Protein AF-0000000086161662 (afdb_homodimer)

Secondary structure (DSSP, 8-state):
-----GGGGGHHHHHHHHHHHHHHHHHHHHHHHHHHHHHT--TTPPPGGGGGHHHHHHHHHHHHHHHHHH-GGG-GGGSS-GGGHHHHHHHHHHHHHHHHHHHTT-HHHHHHHHHHHHHHHHHHHHHHHHHHHHH---HHHIIIIIHHHHHHHHHHHHHHHHHHHHHHHHHHTSPPPHHHHHHHHHHHHHHHHHIIIII--HHHHHHHHHHHHHHHH----S--HHHHHHHHHHHHHHHHHHHHHHHHHHHHHHHHHHHHHS----------------------------/-----GGGGGHHHHHHHHHHHHHHHHHHHHHHHHHHHHHT--TTPPPGGGGGHHHHHHHHHHHHHHHHHH-GGG-GGGSS-GGGHHHHHHHHHHHHHHHHHHHTT-HHHHHHHHHHHHHHHHHHHHHHHHHHHHH---HHHIIIIIHHHHHHHHHHHHHHHHHHHHHHHHHHTSPPPHHHHHHHHHHHHHHHHHIIIII--HHHHHHHHHHHHHHHH----S--HHHHHHHHHHHHHHHHHHHHHHHHHHHHHHHHHHHHHS----------------------------

Structure (mmCIF, N/CA/C/O backbone):
data_AF-0000000086161662-model_v1
#
loop_
_entity.id
_entity.type
_entity.pdbx_description
1 polymer 'Uncharacterized protein'
#
loop_
_atom_site.group_PDB
_atom_site.id
_atom_site.type_symbol
_atom_site.label_atom_id
_atom_site.label_alt_id
_atom_site.label_comp_id
_atom_site.label_asym_id
_atom_site.label_entity_id
_atom_site.label_seq_id
_atom_site.pdbx_PDB_ins_code
_atom_site.Cartn_x
_atom_site.Cartn_y
_atom_site.Cartn_z
_atom_site.occupancy
_atom_site.B_iso_or_equiv
_atom_site.auth_seq_id
_atom_site.auth_comp_id
_atom_site.auth_asym_id
_atom_site.auth_atom_id
_atom_site.pdbx_PDB_model_num
ATOM 1 N N . MET A 1 1 ? 37.656 -2.934 -6.305 1 33.19 1 MET A N 1
ATOM 2 C CA . MET A 1 1 ? 37.156 -3.775 -7.391 1 33.19 1 MET A CA 1
ATOM 3 C C . MET A 1 1 ? 37.75 -5.176 -7.305 1 33.19 1 MET A C 1
ATOM 5 O O . MET A 1 1 ? 38.938 -5.367 -7.566 1 33.19 1 MET A O 1
ATOM 9 N N . THR A 1 2 ? 37.406 -5.906 -6.363 1 39.34 2 THR A N 1
ATOM 10 C CA . THR A 1 2 ? 38.125 -7.172 -6.281 1 39.34 2 THR A CA 1
ATOM 11 C C . THR A 1 2 ? 38.156 -7.871 -7.637 1 39.34 2 THR A C 1
ATOM 13 O O . THR A 1 2 ? 37.125 -7.883 -8.352 1 39.34 2 THR A O 1
ATOM 16 N N . ARG A 1 3 ? 39.219 -8.062 -8.266 1 40.25 3 ARG A N 1
ATOM 17 C CA . ARG A 1 3 ? 39.5 -8.781 -9.508 1 40.25 3 ARG A CA 1
ATOM 18 C C . ARG A 1 3 ? 38.781 -10.133 -9.516 1 40.25 3 ARG A C 1
ATOM 20 O O . ARG A 1 3 ? 38.812 -10.859 -8.516 1 40.25 3 ARG A O 1
ATOM 27 N N . PRO A 1 4 ? 37.719 -10.352 -10.422 1 49.22 4 PRO A N 1
ATOM 28 C CA . PRO A 1 4 ? 37.125 -11.68 -10.523 1 49.22 4 PRO A CA 1
ATOM 29 C C . PRO A 1 4 ? 38.156 -12.805 -10.461 1 49.22 4 PRO A C 1
ATOM 31 O O . PRO A 1 4 ? 39.219 -12.719 -11.086 1 49.22 4 PRO A O 1
ATOM 34 N N . SER A 1 5 ? 38.219 -13.508 -9.508 1 48.62 5 SER A N 1
ATOM 35 C CA . SER A 1 5 ? 39.156 -14.641 -9.539 1 48.62 5 SER A CA 1
ATOM 36 C C . SER A 1 5 ? 38.969 -15.469 -10.812 1 48.62 5 SER A C 1
ATOM 38 O O . SER A 1 5 ? 37.844 -15.68 -11.266 1 48.62 5 SER A O 1
ATOM 40 N N . PRO A 1 6 ? 39.906 -15.539 -11.758 1 53.19 6 PRO A N 1
ATOM 41 C CA . PRO A 1 6 ? 39.969 -16.312 -13 1 53.19 6 PRO A CA 1
ATOM 42 C C . PRO A 1 6 ? 39.25 -17.656 -12.898 1 53.19 6 PRO A C 1
ATOM 44 O O . PRO A 1 6 ? 38.688 -18.141 -13.883 1 53.19 6 PRO A O 1
ATOM 47 N N . ASN A 1 7 ? 39.125 -18.266 -11.758 1 56.09 7 ASN A N 1
ATOM 48 C CA . ASN A 1 7 ? 38.844 -19.688 -11.609 1 56.09 7 ASN A CA 1
ATOM 49 C C . ASN A 1 7 ? 37.375 -19.969 -11.703 1 56.09 7 ASN A C 1
ATOM 51 O O . ASN A 1 7 ? 36.969 -21.094 -12 1 56.09 7 ASN A O 1
ATOM 55 N N . LEU A 1 8 ? 36.438 -19.109 -11.609 1 63.94 8 LEU A N 1
ATOM 56 C CA . LEU A 1 8 ? 35.062 -19.547 -11.555 1 63.94 8 LEU A CA 1
ATOM 57 C C . LEU A 1 8 ? 34.281 -19.078 -12.773 1 63.94 8 LEU A C 1
ATOM 59 O O . LEU A 1 8 ? 33.062 -19 -12.742 1 63.94 8 LEU A O 1
ATOM 63 N N . ARG A 1 9 ? 35.094 -18.906 -13.891 1 71.25 9 ARG A N 1
ATOM 64 C CA . ARG A 1 9 ? 34.5 -18.484 -15.148 1 71.25 9 ARG A CA 1
ATOM 65 C C . ARG A 1 9 ? 33.75 -19.641 -15.812 1 71.25 9 ARG A C 1
ATOM 67 O O . ARG A 1 9 ? 32.844 -19.422 -16.594 1 71.25 9 ARG A O 1
ATOM 74 N N . TRP A 1 10 ? 34.25 -20.875 -15.367 1 81.38 10 TRP A N 1
ATOM 75 C CA . TRP A 1 10 ? 33.594 -22.047 -15.945 1 81.38 10 TRP A CA 1
ATOM 76 C C . TRP A 1 10 ? 32.156 -22.156 -15.477 1 81.38 10 TRP A C 1
ATOM 78 O O . TRP A 1 10 ? 31.344 -22.844 -16.094 1 81.38 10 TRP A O 1
ATOM 88 N N . LEU A 1 11 ? 31.781 -21.5 -14.492 1 84.38 11 LEU A N 1
ATOM 89 C CA . LEU A 1 11 ? 30.438 -21.547 -13.93 1 84.38 11 LEU A CA 1
ATOM 90 C C . LEU A 1 11 ? 29.422 -20.953 -14.906 1 84.38 11 LEU A C 1
ATOM 92 O O . LEU A 1 11 ? 28.25 -21.328 -14.883 1 84.38 11 LEU A O 1
ATOM 96 N N . ARG A 1 12 ? 29.875 -20.141 -15.836 1 84.81 12 ARG A N 1
ATOM 97 C CA . ARG A 1 12 ? 28.969 -19.562 -16.812 1 84.81 12 ARG A CA 1
ATOM 98 C C . ARG A 1 12 ? 28.453 -20.641 -17.781 1 84.81 12 ARG A C 1
ATOM 100 O O . ARG A 1 12 ? 27.281 -20.625 -18.156 1 84.81 12 ARG A O 1
ATOM 107 N N . TRP A 1 13 ? 29.344 -21.562 -18.016 1 87.31 13 TRP A N 1
ATOM 108 C CA . TRP A 1 13 ? 28.953 -22.641 -18.938 1 87.31 13 TRP A CA 1
ATOM 109 C C . TRP A 1 13 ? 28.062 -23.656 -18.234 1 87.31 13 TRP A C 1
ATOM 111 O O . TRP A 1 13 ? 27.188 -24.25 -18.859 1 87.31 13 TRP A O 1
ATOM 121 N N . ILE A 1 14 ? 28.219 -23.828 -17.031 1 88.06 14 ILE A N 1
ATOM 122 C CA . ILE A 1 14 ? 27.344 -24.688 -16.234 1 88.06 14 ILE A CA 1
ATOM 123 C C . ILE A 1 14 ? 25.938 -24.109 -16.203 1 88.06 14 ILE A C 1
ATOM 125 O O . ILE A 1 14 ? 24.953 -24.828 -16.375 1 88.06 14 ILE A O 1
ATOM 129 N N . ASN A 1 15 ? 25.891 -22.828 -16.016 1 89.81 15 ASN A N 1
ATOM 130 C CA . ASN A 1 15 ? 24.594 -22.172 -15.992 1 89.81 15 ASN A CA 1
ATOM 131 C C . ASN A 1 15 ? 23.875 -22.312 -17.328 1 89.81 15 ASN A C 1
ATOM 133 O O . ASN A 1 15 ? 22.656 -22.516 -17.375 1 89.81 15 ASN A O 1
ATOM 137 N N . ALA A 1 16 ? 24.609 -22.219 -18.391 1 90.81 16 ALA A N 1
ATOM 138 C CA . ALA A 1 16 ? 24.031 -22.391 -19.719 1 90.81 16 ALA A CA 1
ATOM 139 C C . ALA A 1 16 ? 23.5 -23.812 -19.906 1 90.81 16 ALA A C 1
ATOM 141 O O . ALA A 1 16 ? 22.375 -24 -20.375 1 90.81 16 ALA A O 1
ATOM 142 N N . LEU A 1 17 ? 24.25 -24.719 -19.453 1 92.44 17 LEU A N 1
ATOM 143 C CA . LEU A 1 17 ? 23.859 -26.125 -19.594 1 92.44 17 LEU A CA 1
ATOM 144 C C . LEU A 1 17 ? 22.641 -26.438 -18.734 1 92.44 17 LEU A C 1
ATOM 146 O O . LEU A 1 17 ? 21.703 -27.062 -19.203 1 92.44 17 LEU A O 1
ATOM 150 N N . VAL A 1 18 ? 22.703 -26.031 -17.562 1 92.62 18 VAL A N 1
ATOM 151 C CA . VAL A 1 18 ? 21.625 -26.312 -16.625 1 92.62 18 VAL A CA 1
ATOM 152 C C . VAL A 1 18 ? 20.328 -25.688 -17.125 1 92.62 18 VAL A C 1
ATOM 154 O O . VAL A 1 18 ? 19.25 -26.266 -16.969 1 92.62 18 VAL A O 1
ATOM 157 N N . TYR A 1 19 ? 20.453 -24.516 -17.641 1 93.94 19 TYR A N 1
ATOM 158 C CA . TYR A 1 19 ? 19.266 -23.859 -18.172 1 93.94 19 TYR A CA 1
ATOM 159 C C . TYR A 1 19 ? 18.656 -24.641 -19.328 1 93.94 19 TYR A C 1
ATOM 161 O O . TYR A 1 19 ? 17.438 -24.781 -19.422 1 93.94 19 TYR A O 1
ATOM 169 N N . VAL A 1 20 ? 19.484 -25.109 -20.219 1 93.06 20 VAL A N 1
ATOM 170 C CA . VAL A 1 20 ? 19 -25.906 -21.344 1 93.06 20 VAL A CA 1
ATOM 171 C C . VAL A 1 20 ? 18.297 -27.156 -20.828 1 93.06 20 VAL A C 1
ATOM 173 O O . VAL A 1 20 ? 17.219 -27.531 -21.328 1 93.06 20 VAL A O 1
ATOM 176 N N . VAL A 1 21 ? 18.844 -27.828 -19.906 1 93.25 21 VAL A N 1
ATOM 177 C CA . VAL A 1 21 ? 18.234 -29.016 -19.312 1 93.25 21 VAL A CA 1
ATOM 178 C C . VAL A 1 21 ? 16.891 -28.641 -18.688 1 93.25 21 VAL A C 1
ATOM 180 O O . VAL A 1 21 ? 15.922 -29.391 -18.812 1 93.25 21 VAL A O 1
ATOM 183 N N . GLN A 1 22 ? 16.875 -27.531 -17.984 1 93.19 22 GLN A N 1
ATOM 184 C CA . GLN A 1 22 ? 15.633 -27.047 -17.375 1 93.19 22 GLN A CA 1
ATOM 185 C C . GLN A 1 22 ? 14.539 -26.891 -18.438 1 93.19 22 GLN A C 1
ATOM 187 O O . GLN A 1 22 ? 13.391 -27.25 -18.203 1 93.19 22 GLN A O 1
ATOM 192 N N . ARG A 1 23 ? 14.898 -26.297 -19.547 1 92.06 23 ARG A N 1
ATOM 193 C CA . ARG A 1 23 ? 13.922 -26.078 -20.609 1 92.06 23 ARG A CA 1
ATOM 194 C C . ARG A 1 23 ? 13.391 -27.406 -21.141 1 92.06 23 ARG A C 1
ATOM 196 O O . ARG A 1 23 ? 12.195 -27.516 -21.453 1 92.06 23 ARG A O 1
ATOM 203 N N . LEU A 1 24 ? 14.227 -28.344 -21.234 1 91.88 24 LEU A N 1
ATOM 204 C CA . LEU A 1 24 ? 13.828 -29.672 -21.719 1 91.88 24 LEU A CA 1
ATOM 205 C C . LEU A 1 24 ? 12.875 -30.344 -20.734 1 91.88 24 LEU A C 1
ATOM 207 O O . LEU A 1 24 ? 11.852 -30.891 -21.125 1 91.88 24 LEU A O 1
ATOM 211 N N . VAL A 1 25 ? 13.172 -30.266 -19.531 1 89.75 25 VAL A N 1
ATOM 212 C CA . VAL A 1 25 ? 12.328 -30.844 -18.484 1 89.75 25 VAL A CA 1
ATOM 213 C C . VAL A 1 25 ? 10.977 -30.141 -18.469 1 89.75 25 VAL A C 1
ATOM 215 O O . VAL A 1 25 ? 9.93 -30.781 -18.422 1 89.75 25 VAL A O 1
ATOM 218 N N . ASN A 1 26 ? 11.031 -28.828 -18.531 1 89.19 26 ASN A N 1
ATOM 219 C CA . ASN A 1 26 ? 9.797 -28.047 -18.5 1 89.19 26 ASN A CA 1
ATOM 220 C C . ASN A 1 26 ? 8.906 -28.359 -19.703 1 89.19 26 ASN A C 1
ATOM 222 O O . ASN A 1 26 ? 7.68 -28.406 -19.578 1 89.19 26 ASN A O 1
ATOM 226 N N . THR A 1 27 ? 9.484 -28.5 -20.844 1 85.88 27 THR A N 1
ATOM 227 C CA . THR A 1 27 ? 8.727 -28.828 -22.047 1 85.88 27 THR A CA 1
ATOM 228 C C . THR A 1 27 ? 8.102 -30.219 -21.922 1 85.88 27 THR A C 1
ATOM 230 O O . THR A 1 27 ? 6.961 -30.422 -22.344 1 85.88 27 THR A O 1
ATOM 233 N N . ARG A 1 28 ? 8.758 -31.125 -21.312 1 85.88 28 ARG A N 1
ATOM 234 C CA . ARG A 1 28 ? 8.258 -32.5 -21.125 1 85.88 28 ARG A CA 1
ATOM 235 C C . ARG A 1 28 ? 7.055 -32.5 -20.188 1 85.88 28 ARG A C 1
ATOM 237 O O . ARG A 1 28 ? 6.117 -33.281 -20.391 1 85.88 28 ARG A O 1
ATOM 244 N N . PHE A 1 29 ? 7.062 -31.641 -19.266 1 84.19 29 PHE A N 1
ATOM 245 C CA . PHE A 1 29 ? 6.031 -31.672 -18.234 1 84.19 29 PHE A CA 1
ATOM 246 C C . PHE A 1 29 ? 5.031 -30.531 -18.438 1 84.19 29 PHE A C 1
ATOM 248 O O . PHE A 1 29 ? 4.188 -30.297 -17.578 1 84.19 29 PHE A O 1
ATOM 255 N N . SER A 1 30 ? 5.148 -29.734 -19.469 1 77.19 30 SER A N 1
ATOM 256 C CA . SER A 1 30 ? 4.336 -28.562 -19.734 1 77.19 30 SER A CA 1
ATOM 257 C C . SER A 1 30 ? 2.85 -28.891 -19.75 1 77.19 30 SER A C 1
ATOM 259 O O . SER A 1 30 ? 2.023 -28.125 -19.25 1 77.19 30 SER A O 1
ATOM 261 N N . SER A 1 31 ? 2.508 -30.047 -20.281 1 77.12 31 SER A N 1
ATOM 262 C CA . SER A 1 31 ? 1.112 -30.453 -20.438 1 77.12 31 SER A CA 1
ATOM 263 C C . SER A 1 31 ? 0.508 -30.875 -19.109 1 77.12 31 SER A C 1
ATOM 265 O O . SER A 1 31 ? -0.714 -30.953 -18.969 1 77.12 31 SER A O 1
ATOM 267 N N . SER A 1 32 ? 1.349 -31.109 -18.156 1 80.75 32 SER A N 1
ATOM 268 C CA . SER A 1 32 ? 0.858 -31.641 -16.891 1 80.75 32 SER A CA 1
ATOM 269 C C . SER A 1 32 ? 0.677 -30.516 -15.859 1 80.75 32 SER A C 1
ATOM 271 O O . SER A 1 32 ? 0.032 -30.703 -14.828 1 80.75 32 SER A O 1
ATOM 273 N N . ILE A 1 33 ? 1.182 -29.406 -16.172 1 76.31 33 ILE A N 1
ATOM 274 C CA . ILE A 1 33 ? 1.186 -28.328 -15.188 1 76.31 33 ILE A CA 1
ATOM 275 C C . ILE A 1 33 ? -0.202 -27.703 -15.109 1 76.31 33 ILE A C 1
ATOM 277 O O . ILE A 1 33 ? -0.737 -27.484 -14.016 1 76.31 33 ILE A O 1
ATOM 281 N N . ARG A 1 34 ? -0.77 -27.469 -16.203 1 74.56 34 ARG A N 1
ATOM 282 C CA . ARG A 1 34 ? -2.072 -26.812 -16.25 1 74.56 34 ARG A CA 1
ATOM 283 C C . ARG A 1 34 ? -3.135 -27.656 -15.555 1 74.56 34 ARG A C 1
ATOM 285 O O . ARG A 1 34 ? -3.861 -27.172 -14.688 1 74.56 34 ARG A O 1
ATOM 292 N N . PRO A 1 35 ? -3.221 -28.953 -15.883 1 76.31 35 PRO A N 1
ATOM 293 C CA . PRO A 1 35 ? -4.188 -29.797 -15.172 1 76.31 35 PRO A CA 1
ATOM 294 C C . PRO A 1 35 ? -3.916 -29.875 -13.672 1 76.31 35 PRO A C 1
ATOM 296 O O . PRO A 1 35 ? -4.852 -29.906 -12.867 1 76.31 35 PRO A O 1
ATOM 299 N N . ALA A 1 36 ? -2.729 -29.922 -13.336 1 77.81 36 ALA A N 1
ATOM 300 C CA . ALA A 1 36 ? -2.377 -29.969 -11.922 1 77.81 36 ALA A CA 1
ATOM 301 C C . ALA A 1 36 ? -2.805 -28.688 -11.211 1 77.81 36 ALA A C 1
ATOM 303 O O . ALA A 1 36 ? -3.311 -28.734 -10.086 1 77.81 36 ALA A O 1
ATOM 304 N N . SER A 1 37 ? -2.625 -27.594 -11.875 1 77.38 37 SER A N 1
ATOM 305 C CA . SER A 1 37 ? -3.035 -26.312 -11.328 1 77.38 37 SER A CA 1
ATOM 306 C C . SER A 1 37 ? -4.551 -26.234 -11.156 1 77.38 37 SER A C 1
ATOM 308 O O . SER A 1 37 ? -5.043 -25.625 -10.203 1 77.38 37 SER A O 1
ATOM 310 N N . GLN A 1 38 ? -5.277 -26.844 -11.992 1 78.88 38 GLN A N 1
ATOM 311 C CA . GLN A 1 38 ? -6.73 -26.875 -11.906 1 78.88 38 GLN A CA 1
ATOM 312 C C . GLN A 1 38 ? -7.195 -27.75 -10.75 1 78.88 38 GLN A C 1
ATOM 314 O O . GLN A 1 38 ? -8.188 -27.453 -10.086 1 78.88 38 GLN A O 1
ATOM 319 N N . ARG A 1 39 ? -6.387 -28.797 -10.523 1 81.56 39 ARG A N 1
ATOM 320 C CA . ARG A 1 39 ? -6.73 -29.688 -9.43 1 81.56 39 ARG A CA 1
ATOM 321 C C . ARG A 1 39 ? -6.512 -29.031 -8.078 1 81.56 39 ARG A C 1
ATOM 323 O O . ARG A 1 39 ? -7.246 -29.281 -7.125 1 81.56 39 ARG A O 1
ATOM 330 N N . HIS A 1 40 ? -5.59 -28.172 -8.055 1 87.31 40 HIS A N 1
ATOM 331 C CA . HIS A 1 40 ? -5.242 -27.5 -6.801 1 87.31 40 HIS A CA 1
ATOM 332 C C . HIS A 1 40 ? -5.504 -26 -6.883 1 87.31 40 HIS A C 1
ATOM 334 O O . HIS A 1 40 ? -4.684 -25.203 -6.43 1 87.31 40 HIS A O 1
ATOM 340 N N . GLU A 1 41 ? -6.605 -25.719 -7.441 1 87.94 41 GLU A N 1
ATOM 341 C CA . GLU A 1 41 ? -6.969 -24.328 -7.68 1 87.94 41 GLU A CA 1
ATOM 342 C C . GLU A 1 41 ? -7.219 -23.578 -6.363 1 87.94 41 GLU A C 1
ATOM 344 O O . GLU A 1 41 ? -7.844 -24.125 -5.449 1 87.94 41 GLU A O 1
ATOM 349 N N . THR A 1 42 ? -6.605 -22.469 -6.258 1 92.31 42 THR A N 1
ATOM 350 C CA . THR A 1 42 ? -6.871 -21.594 -5.121 1 92.31 42 THR A CA 1
ATOM 351 C C . THR A 1 42 ? -7.594 -20.312 -5.574 1 92.31 42 THR A C 1
ATOM 353 O O . THR A 1 42 ? -7.723 -20.062 -6.773 1 92.31 42 THR A O 1
ATOM 356 N N . LEU A 1 43 ? -8.031 -19.547 -4.629 1 93.19 43 LEU A N 1
ATOM 357 C CA . LEU A 1 43 ? -8.75 -18.328 -4.965 1 93.19 43 LEU A CA 1
ATOM 358 C C . LEU A 1 43 ? -7.781 -17.219 -5.348 1 93.19 43 LEU A C 1
ATOM 360 O O . LEU A 1 43 ? -8.195 -16.172 -5.848 1 93.19 43 LEU A O 1
ATOM 364 N N . ILE A 1 44 ? -6.473 -17.484 -5.152 1 95.12 44 ILE A N 1
ATOM 365 C CA . ILE A 1 44 ? -5.5 -16.469 -5.543 1 95.12 44 ILE A CA 1
ATOM 366 C C . ILE A 1 44 ? -4.656 -16.984 -6.707 1 95.12 44 ILE A C 1
ATOM 368 O O . ILE A 1 44 ? -3.646 -16.375 -7.066 1 95.12 44 ILE A O 1
ATOM 372 N N . THR A 1 45 ? -4.941 -18.125 -7.242 1 93.44 45 THR A N 1
ATOM 373 C CA . THR A 1 45 ? -4.344 -18.562 -8.5 1 93.44 45 THR A CA 1
ATOM 374 C C . THR A 1 45 ? -4.848 -17.703 -9.664 1 93.44 45 THR A C 1
ATOM 376 O O . THR A 1 45 ? -6.055 -17.594 -9.875 1 93.44 45 THR A O 1
ATOM 379 N N . PRO A 1 46 ? -3.941 -17.094 -10.32 1 94.25 46 PRO A N 1
ATOM 380 C CA . PRO A 1 46 ? -4.383 -16.234 -11.422 1 94.25 46 PRO A CA 1
ATOM 381 C C . PRO A 1 46 ? -4.988 -17.016 -12.586 1 94.25 46 PRO A C 1
ATOM 383 O O . PRO A 1 46 ? -4.875 -18.25 -12.625 1 94.25 46 PRO A O 1
ATOM 386 N N . ASP A 1 47 ? -5.672 -16.25 -13.438 1 93.06 47 ASP A N 1
ATOM 387 C CA . ASP A 1 47 ? -6.223 -16.844 -14.656 1 93.06 47 ASP A CA 1
ATOM 388 C C . ASP A 1 47 ? -5.125 -17.484 -15.5 1 93.06 47 ASP A C 1
ATOM 390 O O . ASP A 1 47 ? -3.947 -17.156 -15.359 1 93.06 47 ASP A O 1
ATOM 394 N N . ARG A 1 48 ? -5.457 -18.344 -16.391 1 88.19 48 ARG A N 1
ATOM 395 C CA . ARG A 1 48 ? -4.531 -19.125 -17.203 1 88.19 48 ARG A CA 1
ATOM 396 C C . ARG A 1 48 ? -3.631 -18.234 -18.031 1 88.19 48 ARG A C 1
ATOM 398 O O . ARG A 1 48 ? -2.455 -18.531 -18.25 1 88.19 48 ARG A O 1
ATOM 405 N N . TYR A 1 49 ? -4.137 -17.156 -18.453 1 90.75 49 TYR A N 1
ATOM 406 C CA . TYR A 1 49 ? -3.348 -16.297 -19.328 1 90.75 49 TYR A CA 1
ATOM 407 C C . TYR A 1 49 ? -2.146 -15.719 -18.578 1 90.75 49 TYR A C 1
ATOM 409 O O . TYR A 1 49 ? -1.139 -15.367 -19.203 1 90.75 49 TYR A O 1
ATOM 417 N N . ALA A 1 50 ? -2.271 -15.594 -17.297 1 91.75 50 ALA A N 1
ATOM 418 C CA . ALA A 1 50 ? -1.198 -15 -16.5 1 91.75 50 ALA A CA 1
ATOM 419 C C . ALA A 1 50 ? 0.064 -15.859 -16.562 1 91.75 50 ALA A C 1
ATOM 421 O O . ALA A 1 50 ? 1.176 -15.344 -16.406 1 91.75 50 ALA A O 1
ATOM 422 N N . PHE A 1 51 ? -0.012 -17.125 -16.891 1 88.69 51 PHE A N 1
ATOM 423 C CA . PHE A 1 51 ? 1.124 -18.047 -16.922 1 88.69 51 PHE A CA 1
ATOM 424 C C . PHE A 1 51 ? 1.917 -17.875 -18.219 1 88.69 51 PHE A C 1
ATOM 426 O O . PHE A 1 51 ? 3.043 -18.375 -18.328 1 88.69 51 PHE A O 1
ATOM 433 N N . SER A 1 52 ? 1.331 -17.109 -19.109 1 91.19 52 SER A N 1
ATOM 434 C CA . SER A 1 52 ? 2.076 -16.797 -20.328 1 91.19 52 SER A CA 1
ATOM 435 C C . SER A 1 52 ? 3.338 -16 -20 1 91.19 52 SER A C 1
ATOM 437 O O . SER A 1 52 ? 4.238 -15.898 -20.844 1 91.19 52 SER A O 1
ATOM 439 N N . ILE A 1 53 ? 3.404 -15.461 -18.828 1 93 53 ILE A N 1
ATOM 440 C CA . ILE A 1 53 ? 4.559 -14.68 -18.406 1 93 53 ILE A CA 1
ATOM 441 C C . ILE A 1 53 ? 5.816 -15.547 -18.453 1 93 53 ILE A C 1
ATOM 443 O O . ILE A 1 53 ? 6.922 -15.039 -18.672 1 93 53 ILE A O 1
ATOM 447 N N . TRP A 1 54 ? 5.707 -16.859 -18.25 1 90.75 54 TRP A N 1
ATOM 448 C CA . TRP A 1 54 ? 6.844 -17.781 -18.359 1 90.75 54 TRP A CA 1
ATOM 449 C C . TRP A 1 54 ? 7.48 -17.703 -19.75 1 90.75 54 TRP A C 1
ATOM 451 O O . TRP A 1 54 ? 8.695 -17.812 -19.875 1 90.75 54 TRP A O 1
ATOM 461 N N . GLY A 1 55 ? 6.625 -17.5 -20.734 1 91.12 55 GLY A N 1
ATOM 462 C CA . GLY A 1 55 ? 7.16 -17.328 -22.062 1 91.12 55 GLY A CA 1
ATOM 463 C C . GLY A 1 55 ? 8.109 -16.156 -22.188 1 91.12 55 GLY A C 1
ATOM 464 O O . GLY A 1 55 ? 9.164 -16.266 -22.828 1 91.12 55 GLY A O 1
ATOM 465 N N . VAL A 1 56 ? 7.742 -15.062 -21.562 1 93.69 56 VAL A N 1
ATOM 466 C CA . VAL A 1 56 ? 8.57 -13.859 -21.594 1 93.69 56 VAL A CA 1
ATOM 467 C C . VAL A 1 56 ? 9.852 -14.102 -20.797 1 93.69 56 VAL A C 1
ATOM 469 O O . VAL A 1 56 ? 10.945 -13.781 -21.266 1 93.69 56 VAL A O 1
ATOM 472 N N . ILE A 1 57 ? 9.727 -14.727 -19.625 1 93.69 57 ILE A N 1
ATOM 473 C CA . ILE A 1 57 ? 10.867 -14.992 -18.75 1 93.69 57 ILE A CA 1
ATOM 474 C C . ILE A 1 57 ? 11.836 -15.945 -19.453 1 93.69 57 ILE A C 1
ATOM 476 O O . ILE A 1 57 ? 13.047 -15.711 -19.453 1 93.69 57 ILE A O 1
ATOM 480 N N . TYR A 1 58 ? 11.375 -16.938 -20.125 1 91.62 58 TYR A N 1
ATOM 481 C CA . TYR A 1 58 ? 12.203 -17.953 -20.75 1 91.62 58 TYR A CA 1
ATOM 482 C C . TYR A 1 58 ? 12.828 -17.422 -22.047 1 91.62 58 TYR A C 1
ATOM 484 O O . TYR A 1 58 ? 13.75 -18.047 -22.594 1 91.62 58 TYR A O 1
ATOM 492 N N . LEU A 1 59 ? 12.367 -16.328 -22.469 1 91.12 59 LEU A N 1
ATOM 493 C CA . LEU A 1 59 ? 13 -15.664 -23.609 1 91.12 59 LEU A CA 1
ATOM 494 C C . LEU A 1 59 ? 14.109 -14.727 -23.141 1 91.12 59 LEU A C 1
ATOM 496 O O . LEU A 1 59 ? 15.125 -14.57 -23.828 1 91.12 59 LEU A O 1
ATOM 500 N N . LEU A 1 60 ? 13.914 -14.148 -22.016 1 93.81 60 LEU A N 1
ATOM 501 C CA . LEU A 1 60 ? 14.852 -13.141 -21.531 1 93.81 60 LEU A CA 1
ATOM 502 C C . LEU A 1 60 ? 16.031 -13.797 -20.812 1 93.81 60 LEU A C 1
ATOM 504 O O . LEU A 1 60 ? 17.156 -13.289 -20.859 1 93.81 60 LEU A O 1
ATOM 508 N N . LEU A 1 61 ? 15.812 -14.93 -20.172 1 93.31 61 LEU A N 1
ATOM 509 C CA . LEU A 1 61 ? 16.859 -15.57 -19.391 1 93.31 61 LEU A CA 1
ATOM 510 C C . LEU A 1 61 ? 17.984 -16.062 -20.281 1 93.31 61 LEU A C 1
ATOM 512 O O . LEU A 1 61 ? 19.172 -15.891 -19.969 1 93.31 61 LEU A O 1
ATOM 516 N N . PRO A 1 62 ? 17.734 -16.641 -21.438 1 92.38 62 PRO A N 1
ATOM 517 C CA . PRO A 1 62 ? 18.844 -17.031 -22.328 1 92.38 62 PRO A CA 1
ATOM 518 C C . PRO A 1 62 ? 19.688 -15.852 -22.781 1 92.38 62 PRO A C 1
ATOM 520 O O . PRO A 1 62 ? 20.891 -15.992 -23 1 92.38 62 PRO A O 1
ATOM 523 N N . VAL A 1 63 ? 19.047 -14.727 -22.969 1 91.75 63 VAL A N 1
ATOM 524 C CA . VAL A 1 63 ? 19.797 -13.523 -23.312 1 91.75 63 VAL A CA 1
ATOM 525 C C . VAL A 1 63 ? 20.812 -13.211 -22.219 1 91.75 63 VAL A C 1
ATOM 527 O O . VAL A 1 63 ? 21.984 -12.938 -22.516 1 91.75 63 VAL A O 1
ATOM 530 N N . ALA A 1 64 ? 20.406 -13.305 -21.016 1 90.44 64 ALA A N 1
ATOM 531 C CA . ALA A 1 64 ? 21.297 -13.039 -19.891 1 90.44 64 ALA A CA 1
ATOM 532 C C . ALA A 1 64 ? 22.438 -14.047 -19.859 1 90.44 64 ALA A C 1
ATOM 534 O O . ALA A 1 64 ? 23.594 -13.688 -19.562 1 90.44 64 ALA A O 1
ATOM 535 N N . ILE A 1 65 ? 22.172 -15.266 -20.141 1 89.94 65 ILE A N 1
ATOM 536 C CA . ILE A 1 65 ? 23.172 -16.328 -20.125 1 89.94 65 ILE A CA 1
ATOM 537 C C . ILE A 1 65 ? 24.172 -16.109 -21.266 1 89.94 65 ILE A C 1
ATOM 539 O O . ILE A 1 65 ? 25.375 -16.234 -21.062 1 89.94 65 ILE A O 1
ATOM 543 N N . ILE A 1 66 ? 23.656 -15.766 -22.422 1 90.31 66 ILE A N 1
ATOM 544 C CA . ILE A 1 66 ? 24.516 -15.531 -23.578 1 90.31 66 ILE A CA 1
ATOM 545 C C . ILE A 1 66 ? 25.422 -14.344 -23.328 1 90.31 66 ILE A C 1
ATOM 547 O O . ILE A 1 66 ? 26.625 -14.391 -23.641 1 90.31 66 ILE A O 1
ATOM 551 N N . VAL A 1 67 ? 24.891 -13.375 -22.781 1 88.31 67 VAL A N 1
ATOM 552 C CA . VAL A 1 67 ? 25.672 -12.18 -22.469 1 88.31 67 VAL A CA 1
ATOM 553 C C . VAL A 1 67 ? 26.75 -12.516 -21.438 1 88.31 67 VAL A C 1
ATOM 555 O O . VAL A 1 67 ? 27.875 -12.031 -21.547 1 88.31 67 VAL A O 1
ATOM 558 N N . ASP A 1 68 ? 26.391 -13.289 -20.5 1 86.81 68 ASP A N 1
ATOM 559 C CA . ASP A 1 68 ? 27.359 -13.68 -19.484 1 86.81 68 ASP A CA 1
ATOM 560 C C . ASP A 1 68 ? 28.5 -14.484 -20.094 1 86.81 68 ASP A C 1
ATOM 562 O O . ASP A 1 68 ? 29.656 -14.359 -19.672 1 86.81 68 ASP A O 1
ATOM 566 N N . CYS A 1 69 ? 28.266 -15.227 -21.109 1 85 69 CYS A N 1
ATOM 567 C CA . CYS A 1 69 ? 29.266 -16.094 -21.734 1 85 69 CYS A CA 1
ATOM 568 C C . CYS A 1 69 ? 30.109 -15.305 -22.734 1 85 69 CYS A C 1
ATOM 570 O O . CYS A 1 69 ? 31.312 -15.531 -22.844 1 85 69 CYS A O 1
ATOM 572 N N . PHE A 1 70 ? 29.484 -14.359 -23.406 1 86.25 70 PHE A N 1
ATOM 573 C CA . PHE A 1 70 ? 30.188 -13.789 -24.562 1 86.25 70 PHE A CA 1
ATOM 574 C C . PHE A 1 70 ? 30.469 -12.305 -24.328 1 86.25 70 PHE A C 1
ATOM 576 O O . PHE A 1 70 ? 31.344 -11.727 -24.984 1 86.25 70 PHE A O 1
ATOM 583 N N . CYS A 1 71 ? 29.641 -11.625 -23.531 1 83.88 71 CYS A N 1
ATOM 584 C CA . CYS A 1 71 ? 29.828 -10.203 -23.266 1 83.88 71 CYS A CA 1
ATOM 585 C C . CYS A 1 71 ? 29.781 -9.922 -21.766 1 83.88 71 CYS A C 1
ATOM 587 O O . CYS A 1 71 ? 28.891 -9.219 -21.297 1 83.88 71 CYS A O 1
ATOM 589 N N . PRO A 1 72 ? 30.812 -10.289 -21.125 1 79.62 72 PRO A N 1
ATOM 590 C CA . PRO A 1 72 ? 30.797 -10.219 -19.656 1 79.62 72 PRO A CA 1
ATOM 591 C C . PRO A 1 72 ? 30.703 -8.789 -19.141 1 79.62 72 PRO A C 1
ATOM 593 O O . PRO A 1 72 ? 30.281 -8.57 -18 1 79.62 72 PRO A O 1
ATOM 596 N N . VAL A 1 73 ? 30.953 -7.84 -19.953 1 79.19 73 VAL A N 1
ATOM 597 C CA . VAL A 1 73 ? 30.922 -6.445 -19.516 1 79.19 73 VAL A CA 1
ATOM 598 C C . VAL A 1 73 ? 29.484 -6.016 -19.234 1 79.19 73 VAL A C 1
ATOM 600 O O . VAL A 1 73 ? 29.25 -5.148 -18.391 1 79.19 73 VAL A O 1
ATOM 603 N N . LEU A 1 74 ? 28.578 -6.719 -19.875 1 83.25 74 LEU A N 1
ATOM 604 C CA . LEU A 1 74 ? 27.172 -6.367 -19.719 1 83.25 74 LEU A CA 1
ATOM 605 C C . LEU A 1 74 ? 26.469 -7.32 -18.766 1 83.25 74 LEU A C 1
ATOM 607 O O . LEU A 1 74 ? 25.266 -7.207 -18.547 1 83.25 74 LEU A O 1
ATOM 611 N N . SER A 1 75 ? 27.25 -8.156 -18.188 1 85.25 75 SER A N 1
ATOM 612 C CA . SER A 1 75 ? 26.656 -9.164 -17.312 1 85.25 75 SER A CA 1
ATOM 613 C C . SER A 1 75 ? 26.703 -8.719 -15.852 1 85.25 75 SER A C 1
ATOM 615 O O . SER A 1 75 ? 27.734 -8.25 -15.367 1 85.25 75 SER A O 1
ATOM 617 N N . ILE A 1 76 ? 25.562 -8.906 -15.18 1 82.69 76 ILE A N 1
ATOM 618 C CA . ILE A 1 76 ? 25.5 -8.602 -13.75 1 82.69 76 ILE A CA 1
ATOM 619 C C . ILE A 1 76 ? 26.469 -9.5 -12.984 1 82.69 76 ILE A C 1
ATOM 621 O O . ILE A 1 76 ? 27 -9.102 -11.953 1 82.69 76 ILE A O 1
ATOM 625 N N . PHE A 1 77 ? 26.781 -10.648 -13.539 1 80.06 77 PHE A N 1
ATOM 626 C CA . PHE A 1 77 ? 27.609 -11.641 -12.859 1 80.06 77 PHE A CA 1
ATOM 627 C C . PHE A 1 77 ? 29.062 -11.227 -12.844 1 80.06 77 PHE A C 1
ATOM 629 O O . PHE A 1 77 ? 29.875 -11.766 -12.078 1 80.06 77 PHE A O 1
ATOM 636 N N . SER A 1 78 ? 29.344 -10.258 -13.656 1 78.44 78 SER A N 1
ATOM 637 C CA . SER A 1 78 ? 30.703 -9.734 -13.664 1 78.44 78 SER A CA 1
ATOM 638 C C . SER A 1 78 ? 30.922 -8.758 -12.508 1 78.44 78 SER A C 1
ATOM 640 O O . SER A 1 78 ? 32.062 -8.438 -12.172 1 78.44 78 SER A O 1
ATOM 642 N N . PHE A 1 79 ? 29.812 -8.391 -11.93 1 75.94 79 PHE A N 1
ATOM 643 C CA . PHE A 1 79 ? 29.906 -7.371 -10.891 1 75.94 79 PHE A CA 1
ATOM 644 C C . PHE A 1 79 ? 29.719 -7.988 -9.516 1 75.94 79 PHE A C 1
ATOM 646 O O . PHE A 1 79 ? 29.828 -7.297 -8.5 1 75.94 79 PHE A O 1
ATOM 653 N N . ILE A 1 80 ? 29.422 -9.258 -9.555 1 77.56 80 ILE A N 1
ATOM 654 C CA . ILE A 1 80 ? 29.172 -9.922 -8.273 1 77.56 80 ILE A CA 1
ATOM 655 C C . ILE A 1 80 ? 30.188 -11.055 -8.086 1 77.56 80 ILE A C 1
ATOM 657 O O . ILE A 1 80 ? 30.906 -11.414 -9.016 1 77.56 80 ILE A O 1
ATOM 661 N N . ASP A 1 81 ? 30.219 -11.617 -6.836 1 76.94 81 ASP A N 1
ATOM 662 C CA . ASP A 1 81 ? 31.141 -12.703 -6.547 1 76.94 81 ASP A CA 1
ATOM 663 C C . ASP A 1 81 ? 30.781 -13.961 -7.328 1 76.94 81 ASP A C 1
ATOM 665 O O . ASP A 1 81 ? 29.594 -14.297 -7.453 1 76.94 81 ASP A O 1
ATOM 669 N N . ASP A 1 82 ? 31.719 -14.641 -7.734 1 76.38 82 ASP A N 1
ATOM 670 C CA . ASP A 1 82 ? 31.578 -15.766 -8.648 1 76.38 82 ASP A CA 1
ATOM 671 C C . ASP A 1 82 ? 30.688 -16.859 -8.039 1 76.38 82 ASP A C 1
ATOM 673 O O . ASP A 1 82 ? 29.859 -17.453 -8.734 1 76.38 82 ASP A O 1
ATOM 677 N N . PRO A 1 83 ? 30.781 -17.031 -6.754 1 77.12 83 PRO A N 1
ATOM 678 C CA . PRO A 1 83 ? 29.922 -18.094 -6.215 1 77.12 83 PRO A CA 1
ATOM 679 C C . PRO A 1 83 ? 28.438 -17.766 -6.309 1 77.12 83 PRO A C 1
ATOM 681 O O . PRO A 1 83 ? 27.594 -18.656 -6.266 1 77.12 83 PRO A O 1
ATOM 684 N N . LEU A 1 84 ? 28.188 -16.562 -6.605 1 81.12 84 LEU A N 1
ATOM 685 C CA . LEU A 1 84 ? 26.781 -16.156 -6.676 1 81.12 84 LEU A CA 1
ATOM 686 C C . LEU A 1 84 ? 26.156 -16.578 -8.008 1 81.12 84 LEU A C 1
ATOM 688 O O . LEU A 1 84 ? 24.938 -16.594 -8.141 1 81.12 84 LEU A O 1
ATOM 692 N N . ARG A 1 85 ? 27.016 -17 -8.852 1 83.88 85 ARG A N 1
ATOM 693 C CA . ARG A 1 85 ? 26.547 -17.609 -10.094 1 83.88 85 ARG A CA 1
ATOM 694 C C . ARG A 1 85 ? 25.812 -18.922 -9.82 1 83.88 85 ARG A C 1
ATOM 696 O O . ARG A 1 85 ? 24.922 -19.297 -10.578 1 83.88 85 ARG A O 1
ATOM 703 N N . LEU A 1 86 ? 26.219 -19.5 -8.727 1 89.19 86 LEU A N 1
ATOM 704 C CA . LEU A 1 86 ? 25.625 -20.781 -8.367 1 89.19 86 LEU A CA 1
ATOM 705 C C . LEU A 1 86 ? 24.172 -20.609 -7.934 1 89.19 86 LEU A C 1
ATOM 707 O O . LEU A 1 86 ? 23.406 -21.562 -7.938 1 89.19 86 LEU A O 1
ATOM 711 N N . LEU A 1 87 ? 23.859 -19.422 -7.633 1 92.44 87 LEU A N 1
ATOM 712 C CA . LEU A 1 87 ? 22.469 -19.172 -7.254 1 92.44 87 LEU A CA 1
ATOM 713 C C . LEU A 1 87 ? 21.547 -19.328 -8.445 1 92.44 87 LEU A C 1
ATOM 715 O O . LEU A 1 87 ? 20.391 -19.75 -8.297 1 92.44 87 LEU A O 1
ATOM 719 N N . PHE A 1 88 ? 22.078 -18.953 -9.586 1 92.94 88 PHE A N 1
ATOM 720 C CA . PHE A 1 88 ? 21.281 -19.172 -10.789 1 92.94 88 PHE A CA 1
ATOM 721 C C . PHE A 1 88 ? 21.109 -20.656 -11.078 1 92.94 88 PHE A C 1
ATOM 723 O O . PHE A 1 88 ? 20.031 -21.109 -11.461 1 92.94 88 PHE A O 1
ATOM 730 N N . THR A 1 89 ? 22.172 -21.359 -10.875 1 92.81 89 THR A N 1
ATOM 731 C CA . THR A 1 89 ? 22.125 -22.812 -11.031 1 92.81 89 THR A CA 1
ATOM 732 C C . THR A 1 89 ? 21.094 -23.406 -10.078 1 92.81 89 THR A C 1
ATOM 734 O O . THR A 1 89 ? 20.281 -24.25 -10.484 1 92.81 89 THR A O 1
ATOM 737 N N . LEU A 1 90 ? 21.141 -23.016 -8.922 1 94.56 90 LEU A N 1
ATOM 738 C CA . LEU A 1 90 ? 20.203 -23.5 -7.914 1 94.56 90 LEU A CA 1
ATOM 739 C C . LEU A 1 90 ? 18.766 -23.156 -8.297 1 94.56 90 LEU A C 1
ATOM 741 O O . LEU A 1 90 ? 17.859 -23.969 -8.125 1 94.56 90 LEU A O 1
ATOM 745 N N . ALA A 1 91 ? 18.547 -21.984 -8.797 1 95.62 91 ALA A N 1
ATOM 746 C CA . ALA A 1 91 ? 17.219 -21.562 -9.219 1 95.62 91 ALA A CA 1
ATOM 747 C C . ALA A 1 91 ? 16.703 -22.438 -10.352 1 95.62 91 ALA A C 1
ATOM 749 O O . ALA A 1 91 ? 15.523 -22.812 -10.367 1 95.62 91 ALA A O 1
ATOM 750 N N . CYS A 1 92 ? 17.578 -22.781 -11.211 1 94.81 92 CYS A N 1
ATOM 751 C CA . CYS A 1 92 ? 17.203 -23.625 -12.336 1 94.81 92 CYS A CA 1
ATOM 752 C C . CYS A 1 92 ? 16.859 -25.031 -11.859 1 94.81 92 CYS A C 1
ATOM 754 O O . CYS A 1 92 ? 15.875 -25.625 -12.297 1 94.81 92 CYS A O 1
ATOM 756 N N . LEU A 1 93 ? 17.688 -25.547 -11.023 1 95.38 93 LEU A N 1
ATOM 757 C CA . LEU A 1 93 ? 17.438 -26.875 -10.484 1 95.38 93 LEU A CA 1
ATOM 758 C C . LEU A 1 93 ? 16.141 -26.906 -9.688 1 95.38 93 LEU A C 1
ATOM 760 O O . LEU A 1 93 ? 15.359 -27.859 -9.789 1 95.38 93 LEU A O 1
ATOM 764 N N . ALA A 1 94 ? 15.969 -25.891 -8.93 1 96.81 94 ALA A N 1
ATOM 765 C CA . ALA A 1 94 ? 14.734 -25.797 -8.156 1 96.81 94 ALA A CA 1
ATOM 766 C C . ALA A 1 94 ? 13.516 -25.703 -9.07 1 96.81 94 ALA A C 1
ATOM 768 O O . ALA A 1 94 ? 12.469 -26.281 -8.781 1 96.81 94 ALA A O 1
ATOM 769 N N . ASN A 1 95 ? 13.641 -24.984 -10.141 1 95.62 95 ASN A N 1
ATOM 770 C CA . ASN A 1 95 ? 12.547 -24.875 -11.109 1 95.62 95 ASN A CA 1
ATOM 771 C C . ASN A 1 95 ? 12.164 -26.234 -11.672 1 95.62 95 ASN A C 1
ATOM 773 O O . ASN A 1 95 ? 10.984 -26.578 -11.75 1 95.62 95 ASN A O 1
ATOM 777 N N . MET A 1 96 ? 13.156 -27.031 -11.984 1 95 96 MET A N 1
ATOM 778 C CA . MET A 1 96 ? 12.922 -28.391 -12.484 1 95 96 MET A CA 1
ATOM 779 C C . MET A 1 96 ? 12.266 -29.25 -11.422 1 95 96 MET A C 1
ATOM 781 O O . MET A 1 96 ? 11.312 -29.984 -11.711 1 95 96 MET A O 1
ATOM 785 N N . GLY A 1 97 ? 12.812 -29.156 -10.281 1 94.94 97 GLY A N 1
ATOM 786 C CA . GLY A 1 97 ? 12.242 -29.906 -9.172 1 94.94 97 GLY A CA 1
ATOM 787 C C . GLY A 1 97 ? 10.797 -29.562 -8.891 1 94.94 97 GLY A C 1
ATOM 788 O O . GLY A 1 97 ? 9.977 -30.438 -8.602 1 94.94 97 GLY A O 1
ATOM 789 N N . TRP A 1 98 ? 10.5 -28.281 -8.922 1 94.44 98 TRP A N 1
ATOM 790 C CA . TRP A 1 98 ? 9.133 -27.828 -8.703 1 94.44 98 TRP A CA 1
ATOM 791 C C . TRP A 1 98 ? 8.203 -28.375 -9.781 1 94.44 98 TRP A C 1
ATOM 793 O O . TRP A 1 98 ? 7.113 -28.875 -9.477 1 94.44 98 TRP A O 1
ATOM 803 N N . THR A 1 99 ? 8.641 -28.266 -11.016 1 92.56 99 THR A N 1
ATOM 804 C CA . THR A 1 99 ? 7.836 -28.719 -12.148 1 92.56 99 THR A CA 1
ATOM 805 C C . THR A 1 99 ? 7.492 -30.188 -12.016 1 92.56 99 THR A C 1
ATOM 807 O O . THR A 1 99 ? 6.336 -30.578 -12.18 1 92.56 99 THR A O 1
ATOM 810 N N . VAL A 1 100 ? 8.422 -31 -11.633 1 92.44 100 VAL A N 1
ATOM 811 C CA . VAL A 1 100 ? 8.234 -32.438 -11.508 1 92.44 100 VAL A CA 1
ATOM 812 C C . VAL A 1 100 ? 7.355 -32.75 -10.297 1 92.44 100 VAL A C 1
ATOM 814 O O . VAL A 1 100 ? 6.426 -33.562 -10.383 1 92.44 100 VAL A O 1
ATOM 817 N N . SER A 1 101 ? 7.641 -32.125 -9.242 1 93.44 101 SER A N 1
ATOM 818 C CA . SER A 1 101 ? 6.898 -32.375 -8.008 1 93.44 101 SER A CA 1
ATOM 819 C C . SER A 1 101 ? 5.449 -31.922 -8.133 1 93.44 101 SER A C 1
ATOM 821 O O . SER A 1 101 ? 4.531 -32.625 -7.73 1 93.44 101 SER A O 1
ATOM 823 N N . PHE A 1 102 ? 5.234 -30.781 -8.688 1 91 102 PHE A N 1
ATOM 824 C CA . PHE A 1 102 ? 3.887 -30.25 -8.812 1 91 102 PHE A CA 1
ATOM 825 C C . PHE A 1 102 ? 3.07 -31.062 -9.812 1 91 102 PHE A C 1
ATOM 827 O O . PHE A 1 102 ? 1.885 -31.312 -9.594 1 91 102 PHE A O 1
ATOM 834 N N . SER A 1 103 ? 3.664 -31.516 -10.898 1 89.69 103 SER A N 1
ATOM 835 C CA . SER A 1 103 ? 2.99 -32.312 -11.914 1 89.69 103 SER A CA 1
ATOM 836 C C . SER A 1 103 ? 2.566 -33.656 -11.359 1 89.69 103 SER A C 1
ATOM 838 O O . SER A 1 103 ? 1.602 -34.25 -11.844 1 89.69 103 SER A O 1
ATOM 840 N N . ASN A 1 104 ? 3.229 -34.125 -10.328 1 90.44 104 ASN A N 1
ATOM 841 C CA . ASN A 1 104 ? 2.908 -35.406 -9.719 1 90.44 104 ASN A CA 1
ATOM 842 C C . ASN A 1 104 ? 2.113 -35.219 -8.43 1 90.44 104 ASN A C 1
ATOM 844 O O . ASN A 1 104 ? 2.041 -36.156 -7.613 1 90.44 104 ASN A O 1
ATOM 848 N N . ASP A 1 105 ? 1.674 -34.062 -8.117 1 90.5 105 ASP A N 1
ATOM 849 C CA . ASP A 1 105 ? 0.725 -33.719 -7.066 1 90.5 105 ASP A CA 1
ATOM 850 C C . ASP A 1 105 ? 1.396 -33.75 -5.695 1 90.5 105 ASP A C 1
ATOM 852 O O . ASP A 1 105 ? 0.734 -33.969 -4.676 1 90.5 105 ASP A O 1
ATOM 856 N N . TYR A 1 106 ? 2.732 -33.656 -5.734 1 93.06 106 TYR A N 1
ATOM 857 C CA . TYR A 1 106 ? 3.449 -33.438 -4.484 1 93.06 106 TYR A CA 1
ATOM 858 C C . TYR A 1 106 ? 3.525 -31.938 -4.16 1 93.06 106 TYR A C 1
ATOM 860 O O . TYR A 1 106 ? 4.605 -31.344 -4.195 1 93.06 106 TYR A O 1
ATOM 868 N N . VAL A 1 107 ? 2.414 -31.453 -3.699 1 93.38 107 VAL A N 1
ATOM 869 C CA . VAL A 1 107 ? 2.248 -30.016 -3.602 1 93.38 107 VAL A CA 1
ATOM 870 C C . VAL A 1 107 ? 3.088 -29.469 -2.445 1 93.38 107 VAL A C 1
ATOM 872 O O . VAL A 1 107 ? 3.66 -28.375 -2.541 1 93.38 107 VAL A O 1
ATOM 875 N N . ASN A 1 108 ? 3.219 -30.188 -1.324 1 95.44 108 ASN A N 1
ATOM 876 C CA . ASN A 1 108 ? 4.008 -29.734 -0.184 1 95.44 108 ASN A CA 1
ATOM 877 C C . ASN A 1 108 ? 5.492 -29.641 -0.529 1 95.44 108 ASN A C 1
ATOM 879 O O . ASN A 1 108 ? 6.156 -28.656 -0.198 1 95.44 108 ASN A O 1
ATOM 883 N N . VAL A 1 109 ? 5.941 -30.656 -1.184 1 96.12 109 VAL A N 1
ATOM 884 C CA . VAL A 1 109 ? 7.336 -30.688 -1.611 1 96.12 109 VAL A CA 1
ATOM 885 C C . VAL A 1 109 ? 7.594 -29.562 -2.613 1 96.12 109 VAL A C 1
ATOM 887 O O . VAL A 1 109 ? 8.617 -28.875 -2.535 1 96.12 109 VAL A O 1
ATOM 890 N N . ALA A 1 110 ? 6.656 -29.391 -3.504 1 95.81 110 ALA A N 1
ATOM 891 C CA . ALA A 1 110 ? 6.781 -28.344 -4.508 1 95.81 110 ALA A CA 1
ATOM 892 C C . ALA A 1 110 ? 6.918 -26.969 -3.855 1 95.81 110 ALA A C 1
ATOM 894 O O . ALA A 1 110 ? 7.699 -26.141 -4.312 1 95.81 110 ALA A O 1
ATOM 895 N N . THR A 1 111 ? 6.156 -26.781 -2.785 1 97.12 111 THR A N 1
ATOM 896 C CA . THR A 1 111 ? 6.199 -25.516 -2.084 1 97.12 111 THR A CA 1
ATOM 897 C C . THR A 1 111 ? 7.574 -25.281 -1.461 1 97.12 111 THR A C 1
ATOM 899 O O . THR A 1 111 ? 8.141 -24.188 -1.568 1 97.12 111 THR A O 1
ATOM 902 N N . VAL A 1 112 ? 8.125 -26.219 -0.832 1 97.69 112 VAL A N 1
ATOM 903 C CA . VAL A 1 112 ? 9.438 -26.094 -0.21 1 97.69 112 VAL A CA 1
ATOM 904 C C . VAL A 1 112 ? 10.484 -25.766 -1.272 1 97.69 112 VAL A C 1
ATOM 906 O O . VAL A 1 112 ? 11.32 -24.891 -1.076 1 97.69 112 VAL A O 1
ATOM 909 N N . ILE A 1 113 ? 10.453 -26.453 -2.396 1 97.5 113 ILE A N 1
ATOM 910 C CA . ILE A 1 113 ? 11.391 -26.234 -3.49 1 97.5 113 ILE A CA 1
ATOM 911 C C . ILE A 1 113 ? 11.242 -24.812 -4.035 1 97.5 113 ILE A C 1
ATOM 913 O O . ILE A 1 113 ? 12.242 -24.156 -4.34 1 97.5 113 ILE A O 1
ATOM 917 N N . LEU A 1 114 ? 10.047 -24.406 -4.121 1 97.19 114 LEU A N 1
ATOM 918 C CA . LEU A 1 114 ? 9.781 -23.062 -4.625 1 97.19 114 LEU A CA 1
ATOM 919 C C . LEU A 1 114 ? 10.344 -22 -3.682 1 97.19 114 LEU A C 1
ATOM 921 O O . LEU A 1 114 ? 10.82 -20.953 -4.125 1 97.19 114 LEU A O 1
ATOM 925 N N . VAL A 1 115 ? 10.227 -22.266 -2.389 1 97.94 115 VAL A N 1
ATOM 926 C CA . VAL A 1 115 ? 10.797 -21.344 -1.406 1 97.94 115 VAL A CA 1
ATOM 927 C C . VAL A 1 115 ? 12.305 -21.25 -1.597 1 97.94 115 VAL A C 1
ATOM 929 O O . VAL A 1 115 ? 12.883 -20.156 -1.536 1 97.94 115 VAL A O 1
ATOM 932 N N . ILE A 1 116 ? 12.922 -22.375 -1.828 1 97.56 116 ILE A N 1
ATOM 933 C CA . ILE A 1 116 ? 14.359 -22.406 -2.084 1 97.56 116 ILE A CA 1
ATOM 934 C C . ILE A 1 116 ? 14.68 -21.594 -3.336 1 97.56 116 ILE A C 1
ATOM 936 O O . ILE A 1 116 ? 15.625 -20.797 -3.342 1 97.56 116 ILE A O 1
ATOM 940 N N . GLN A 1 117 ? 13.906 -21.828 -4.375 1 97.56 117 GLN A N 1
ATOM 941 C CA . GLN A 1 117 ? 14.07 -21.062 -5.609 1 97.56 117 GLN A CA 1
ATOM 942 C C . GLN A 1 117 ? 13.914 -19.562 -5.355 1 97.56 117 GLN A C 1
ATOM 944 O O . GLN A 1 117 ? 14.711 -18.766 -5.84 1 97.56 117 GLN A O 1
ATOM 949 N N . TRP A 1 118 ? 12.906 -19.234 -4.598 1 97.75 118 TRP A N 1
ATOM 950 C CA . TRP A 1 118 ? 12.602 -17.844 -4.27 1 97.75 118 TRP A CA 1
ATOM 951 C C . TRP A 1 118 ? 13.758 -17.188 -3.512 1 97.75 118 TRP A C 1
ATOM 953 O O . TRP A 1 118 ? 14.156 -16.062 -3.814 1 97.75 118 TRP A O 1
ATOM 963 N N . LEU A 1 119 ? 14.312 -17.906 -2.562 1 97.38 119 LEU A N 1
ATOM 964 C CA . LEU A 1 119 ? 15.43 -17.391 -1.775 1 97.38 119 LEU A CA 1
ATOM 965 C C . LEU A 1 119 ? 16.672 -17.188 -2.648 1 97.38 119 LEU A C 1
ATOM 967 O O . LEU A 1 119 ? 17.359 -16.172 -2.529 1 97.38 119 LEU A O 1
ATOM 971 N N . ALA A 1 120 ? 16.953 -18.109 -3.518 1 96.19 120 ALA A N 1
ATOM 972 C CA . ALA A 1 120 ? 18.094 -18 -4.422 1 96.19 120 ALA A CA 1
ATOM 973 C C . ALA A 1 120 ? 17.969 -16.781 -5.328 1 96.19 120 ALA A C 1
ATOM 975 O O . ALA A 1 120 ? 18.906 -15.984 -5.453 1 96.19 120 ALA A O 1
ATOM 976 N N . LEU A 1 121 ? 16.797 -16.625 -5.883 1 96.88 121 LEU A N 1
ATOM 977 C CA . LEU A 1 121 ? 16.562 -15.492 -6.773 1 96.88 121 LEU A CA 1
ATOM 978 C C . LEU A 1 121 ? 16.562 -14.18 -6 1 96.88 121 LEU A C 1
ATOM 980 O O . LEU A 1 121 ? 16.969 -13.148 -6.523 1 96.88 121 LEU A O 1
ATOM 984 N N . GLY A 1 122 ? 16.047 -14.25 -4.762 1 96.62 122 GLY A N 1
ATOM 985 C CA . GLY A 1 122 ? 16.047 -13.07 -3.92 1 96.62 122 GLY A CA 1
ATOM 986 C C . GLY A 1 122 ? 17.438 -12.547 -3.623 1 96.62 122 GLY A C 1
ATOM 987 O O . GLY A 1 122 ? 17.672 -11.336 -3.658 1 96.62 122 GLY A O 1
ATOM 988 N N . ILE A 1 123 ? 18.328 -13.438 -3.348 1 94.88 123 ILE A N 1
ATOM 989 C CA . ILE A 1 123 ? 19.719 -13.055 -3.096 1 94.88 123 ILE A CA 1
ATOM 990 C C . ILE A 1 123 ? 20.328 -12.461 -4.363 1 94.88 123 ILE A C 1
ATOM 992 O O . ILE A 1 123 ? 21.016 -11.438 -4.312 1 94.88 123 ILE A O 1
ATOM 996 N N . LEU A 1 124 ? 20.062 -13.055 -5.461 1 93.31 124 LEU A N 1
ATOM 997 C CA . LEU A 1 124 ? 20.547 -12.523 -6.727 1 93.31 124 LEU A CA 1
ATOM 998 C C . LEU A 1 124 ? 20 -11.125 -6.984 1 93.31 124 LEU A C 1
ATOM 1000 O O . LEU A 1 124 ? 20.734 -10.227 -7.402 1 93.31 124 LEU A O 1
ATOM 1004 N N . PHE A 1 125 ? 18.766 -10.961 -6.738 1 94.94 125 PHE A N 1
ATOM 1005 C CA . PHE A 1 125 ? 18.109 -9.68 -6.922 1 94.94 125 PHE A CA 1
ATOM 1006 C C . PHE A 1 125 ? 18.734 -8.617 -6.031 1 94.94 125 PHE A C 1
ATOM 1008 O O . PHE A 1 125 ? 18.953 -7.48 -6.465 1 94.94 125 PHE A O 1
ATOM 1015 N N . SER A 1 126 ? 19 -9 -4.801 1 93.31 126 SER A N 1
ATOM 1016 C CA . SER A 1 126 ? 19.656 -8.07 -3.885 1 93.31 126 SER A CA 1
ATOM 1017 C C . SER A 1 126 ? 21 -7.621 -4.418 1 93.31 126 SER A C 1
ATOM 1019 O O . SER A 1 126 ? 21.391 -6.465 -4.246 1 93.31 126 SER A O 1
ATOM 1021 N N . GLN A 1 127 ? 21.703 -8.516 -5.074 1 91 127 GLN A N 1
ATOM 1022 C CA . GLN A 1 127 ? 22.984 -8.172 -5.676 1 91 127 GLN A CA 1
ATOM 1023 C C . GLN A 1 127 ? 22.812 -7.211 -6.848 1 91 127 GLN A C 1
ATOM 1025 O O . GLN A 1 127 ? 23.625 -6.316 -7.059 1 91 127 GLN A O 1
ATOM 1030 N N . ILE A 1 128 ? 21.766 -7.41 -7.574 1 91.44 128 ILE A N 1
ATOM 1031 C CA . ILE A 1 128 ? 21.453 -6.531 -8.695 1 91.44 128 ILE A CA 1
ATOM 1032 C C . ILE A 1 128 ? 21.234 -5.109 -8.18 1 91.44 128 ILE A C 1
ATOM 1034 O O . ILE A 1 128 ? 21.797 -4.152 -8.727 1 91.44 128 ILE A O 1
ATOM 1038 N N . ILE A 1 129 ? 20.484 -5.004 -7.121 1 91.31 129 ILE A N 1
ATOM 1039 C CA . ILE A 1 129 ? 20.172 -3.703 -6.547 1 91.31 129 ILE A CA 1
ATOM 1040 C C . ILE A 1 129 ? 21.438 -3.055 -6.004 1 91.31 129 ILE A C 1
ATOM 1042 O O . ILE A 1 129 ? 21.656 -1.853 -6.176 1 91.31 129 ILE A O 1
ATOM 1046 N N . SER A 1 130 ? 22.25 -3.838 -5.379 1 89.31 130 SER A N 1
ATOM 1047 C CA . SER A 1 130 ? 23.516 -3.33 -4.852 1 89.31 130 SER A CA 1
ATOM 1048 C C . SER A 1 130 ? 24.422 -2.838 -5.969 1 89.31 130 SER A C 1
ATOM 1050 O O . SER A 1 130 ? 25.062 -1.793 -5.84 1 89.31 130 SER A O 1
ATOM 1052 N N . THR A 1 131 ? 24.453 -3.572 -6.953 1 87 131 THR A N 1
ATOM 1053 C CA . THR A 1 131 ? 25.281 -3.191 -8.094 1 87 131 THR A CA 1
ATOM 1054 C C . THR A 1 131 ? 24.781 -1.883 -8.703 1 87 131 THR A C 1
ATOM 1056 O O . THR A 1 131 ? 25.594 -1.03 -9.094 1 87 131 THR A O 1
ATOM 1059 N N . ARG A 1 132 ? 23.5 -1.702 -8.789 1 87.5 132 ARG A N 1
ATOM 1060 C CA . ARG A 1 132 ? 22.922 -0.466 -9.305 1 87.5 132 ARG A CA 1
ATOM 1061 C C . ARG A 1 132 ? 23.266 0.718 -8.406 1 87.5 132 ARG A C 1
ATOM 1063 O O . ARG A 1 132 ? 23.484 1.828 -8.898 1 87.5 132 ARG A O 1
ATOM 1070 N N . ARG A 1 133 ? 23.281 0.437 -7.199 1 84.94 133 ARG A N 1
ATOM 1071 C CA . ARG A 1 133 ? 23.609 1.482 -6.238 1 84.94 133 ARG A CA 1
ATOM 1072 C C . ARG A 1 133 ? 25.078 1.889 -6.363 1 84.94 133 ARG A C 1
ATOM 1074 O O . ARG A 1 133 ? 25.406 3.076 -6.312 1 84.94 133 ARG A O 1
ATOM 1081 N N . ASP A 1 134 ? 25.922 0.915 -6.598 1 84.62 134 ASP A N 1
ATOM 1082 C CA . ASP A 1 134 ? 27.375 1.139 -6.594 1 84.62 134 ASP A CA 1
ATOM 1083 C C . ASP A 1 134 ? 27.844 1.651 -7.949 1 84.62 134 ASP A C 1
ATOM 1085 O O . ASP A 1 134 ? 28.75 2.498 -8.016 1 84.62 134 ASP A O 1
ATOM 1089 N N . TYR A 1 135 ? 27.297 1.095 -8.945 1 85.12 135 TYR A N 1
ATOM 1090 C CA . TYR A 1 135 ? 27.859 1.368 -10.266 1 85.12 135 TYR A CA 1
ATOM 1091 C C . TYR A 1 135 ? 26.875 2.156 -11.125 1 85.12 135 TYR A C 1
ATOM 1093 O O . TYR A 1 135 ? 27.188 2.531 -12.25 1 85.12 135 TYR A O 1
ATOM 1101 N N . GLY A 1 136 ? 25.703 2.479 -10.602 1 84.88 136 GLY A N 1
ATOM 1102 C CA . GLY A 1 136 ? 24.719 3.24 -11.344 1 84.88 136 GLY A CA 1
ATOM 1103 C C . GLY A 1 136 ? 23.875 2.379 -12.266 1 84.88 136 GLY A C 1
ATOM 1104 O O . GLY A 1 136 ? 24.156 1.196 -12.453 1 84.88 136 GLY A O 1
ATOM 1105 N N . PHE A 1 137 ? 22.891 2.955 -12.852 1 85.69 137 PHE A N 1
ATOM 1106 C CA . PHE A 1 137 ? 21.953 2.256 -13.719 1 85.69 137 PHE A CA 1
ATOM 1107 C C . PHE A 1 137 ? 22.438 2.264 -15.164 1 85.69 137 PHE A C 1
ATOM 1109 O O . PHE A 1 137 ? 22.859 3.305 -15.672 1 85.69 137 PHE A O 1
ATOM 1116 N N . SER A 1 138 ? 22.578 1.115 -15.805 1 87.19 138 SER A N 1
ATOM 1117 C CA . SER A 1 138 ? 22.906 0.921 -17.203 1 87.19 138 SER A CA 1
ATOM 1118 C C . SER A 1 138 ? 21.781 0.23 -17.953 1 87.19 138 SER A C 1
ATOM 1120 O O . SER A 1 138 ? 21.422 -0.909 -17.641 1 87.19 138 SER A O 1
ATOM 1122 N N . PHE A 1 139 ? 21.266 0.9 -18.938 1 89.31 139 PHE A N 1
ATOM 1123 C CA . PHE A 1 139 ? 20.109 0.392 -19.672 1 89.31 139 PHE A CA 1
ATOM 1124 C C . PHE A 1 139 ? 20.453 -0.909 -20.391 1 89.31 139 PHE A C 1
ATOM 1126 O O . PHE A 1 139 ? 19.703 -1.888 -20.281 1 89.31 139 PHE A O 1
ATOM 1133 N N . PRO A 1 140 ? 21.609 -0.976 -21.047 1 88.69 140 PRO A N 1
ATOM 1134 C CA . PRO A 1 140 ? 21.953 -2.24 -21.703 1 88.69 140 PRO A CA 1
ATOM 1135 C C . PRO A 1 140 ? 22.109 -3.395 -20.719 1 88.69 140 PRO A C 1
ATOM 1137 O O . PRO A 1 140 ? 21.672 -4.512 -21 1 88.69 140 PRO A O 1
ATOM 1140 N N . ARG A 1 141 ? 22.688 -3.143 -19.641 1 88.69 141 ARG A N 1
ATOM 1141 C CA . ARG A 1 141 ? 22.828 -4.18 -18.609 1 88.69 141 ARG A CA 1
ATOM 1142 C C . ARG A 1 141 ? 21.469 -4.605 -18.062 1 88.69 141 ARG A C 1
ATOM 1144 O O . ARG A 1 141 ? 21.25 -5.793 -17.812 1 88.69 141 ARG A O 1
ATOM 1151 N N . PHE A 1 142 ? 20.703 -3.6 -17.984 1 91.75 142 PHE A N 1
ATOM 1152 C CA . PHE A 1 142 ? 19.375 -3.869 -17.453 1 91.75 142 PHE A CA 1
ATOM 1153 C C . PHE A 1 142 ? 18.594 -4.785 -18.406 1 91.75 142 PHE A C 1
ATOM 1155 O O . PHE A 1 142 ? 18.078 -5.824 -17.984 1 91.75 142 PHE A O 1
ATOM 1162 N N . VAL A 1 143 ? 18.531 -4.48 -19.625 1 90.25 143 VAL A N 1
ATOM 1163 C CA . VAL A 1 143 ? 17.719 -5.207 -20.609 1 90.25 143 VAL A CA 1
ATOM 1164 C C . VAL A 1 143 ? 18.359 -6.559 -20.906 1 90.25 143 VAL A C 1
ATOM 1166 O O . VAL A 1 143 ? 17.656 -7.566 -21.062 1 90.25 143 VAL A O 1
ATOM 1169 N N . CYS A 1 144 ? 19.672 -6.605 -20.797 1 89.25 144 CYS A N 1
ATOM 1170 C CA . CYS A 1 144 ? 20.359 -7.789 -21.297 1 89.25 144 CYS A CA 1
ATOM 1171 C C . CYS A 1 144 ? 20.625 -8.773 -20.156 1 89.25 144 CYS A C 1
ATOM 1173 O O . CYS A 1 144 ? 20.859 -9.961 -20.406 1 89.25 144 CYS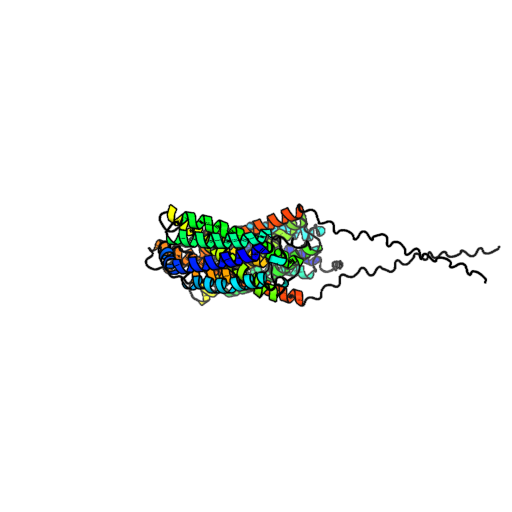 A O 1
ATOM 1175 N N . SER A 1 145 ? 20.609 -8.297 -19 1 89.12 145 SER A N 1
ATOM 1176 C CA . SER A 1 145 ? 21.031 -9.227 -17.953 1 89.12 145 SER A CA 1
ATOM 1177 C C . SER A 1 145 ? 20.094 -9.164 -16.75 1 89.12 145 SER A C 1
ATOM 1179 O O . SER A 1 145 ? 19.641 -10.203 -16.266 1 89.12 145 SER A O 1
ATOM 1181 N N . GLU A 1 146 ? 19.609 -8.047 -16.375 1 92.62 146 GLU A N 1
ATOM 1182 C CA . GLU A 1 146 ? 18.906 -7.887 -15.109 1 92.62 146 GLU A CA 1
ATOM 1183 C C . GLU A 1 146 ? 17.406 -8.164 -15.273 1 92.62 146 GLU A C 1
ATOM 1185 O O . GLU A 1 146 ? 16.781 -8.727 -14.375 1 92.62 146 GLU A O 1
ATOM 1190 N N . LEU A 1 147 ? 16.844 -7.781 -16.375 1 94.38 147 LEU A N 1
ATOM 1191 C CA . LEU A 1 147 ? 15.406 -7.789 -16.594 1 94.38 147 LEU A CA 1
ATOM 1192 C C . LEU A 1 147 ? 14.844 -9.203 -16.438 1 94.38 147 LEU A C 1
ATOM 1194 O O . LEU A 1 147 ? 13.852 -9.406 -15.734 1 94.38 147 LEU A O 1
ATOM 1198 N N . GLY A 1 148 ? 15.477 -10.141 -17.078 1 95.06 148 GLY A N 1
ATOM 1199 C CA . GLY A 1 148 ? 15.016 -11.516 -16.984 1 95.06 148 GLY A CA 1
ATOM 1200 C C . GLY A 1 148 ? 15.047 -12.062 -15.578 1 95.06 148 GLY A C 1
ATOM 1201 O O . GLY A 1 148 ? 14.117 -12.742 -15.141 1 95.06 148 GLY A O 1
ATOM 1202 N N . LEU A 1 149 ? 16.062 -11.727 -14.875 1 94.06 149 LEU A N 1
ATOM 1203 C CA . LEU A 1 149 ? 16.234 -12.203 -13.508 1 94.06 149 LEU A CA 1
ATOM 1204 C C . LEU A 1 149 ? 15.242 -11.539 -12.57 1 94.06 149 LEU A C 1
ATOM 1206 O O . LEU A 1 149 ? 14.688 -12.188 -11.68 1 94.06 149 LEU A O 1
ATOM 1210 N N . THR A 1 150 ? 15 -10.281 -12.797 1 96.44 150 THR A N 1
ATOM 1211 C CA . THR A 1 150 ? 14.047 -9.547 -11.977 1 96.44 150 THR A CA 1
ATOM 1212 C C . THR A 1 150 ? 12.633 -10.062 -12.195 1 96.44 150 THR A C 1
ATOM 1214 O O . THR A 1 150 ? 11.891 -10.281 -11.227 1 96.44 150 THR A O 1
ATOM 1217 N N . MET A 1 151 ? 12.25 -10.227 -13.422 1 97.38 151 MET A N 1
ATOM 1218 C CA . MET A 1 151 ? 10.93 -10.758 -13.727 1 97.38 151 MET A CA 1
ATOM 1219 C C . MET A 1 151 ? 10.75 -12.164 -13.156 1 97.38 151 MET A C 1
ATOM 1221 O O . MET A 1 151 ? 9.68 -12.508 -12.664 1 97.38 151 MET A O 1
ATOM 1225 N N . TYR A 1 152 ? 11.844 -12.938 -13.273 1 97.12 152 TYR A N 1
ATOM 1226 C CA . TYR A 1 152 ? 11.844 -14.289 -12.727 1 97.12 152 TYR A CA 1
ATOM 1227 C C . TYR A 1 152 ? 11.609 -14.258 -11.219 1 97.12 152 TYR A C 1
ATOM 1229 O O . TYR A 1 152 ? 10.781 -15.008 -10.695 1 97.12 152 TYR A O 1
ATOM 1237 N N . PHE A 1 153 ? 12.25 -13.422 -10.562 1 97.69 153 PHE A N 1
ATOM 1238 C CA . PHE A 1 153 ? 12.109 -13.297 -9.117 1 97.69 153 PHE A CA 1
ATOM 1239 C C . PHE A 1 153 ? 10.711 -12.805 -8.75 1 97.69 153 PHE A C 1
ATOM 1241 O O . PHE A 1 153 ? 10.078 -13.336 -7.836 1 97.69 153 PHE A O 1
ATOM 1248 N N . ALA A 1 154 ? 10.203 -11.773 -9.438 1 98.19 154 ALA A N 1
ATOM 1249 C CA . ALA A 1 154 ? 8.883 -11.211 -9.172 1 98.19 154 ALA A CA 1
ATOM 1250 C C . ALA A 1 154 ? 7.793 -12.266 -9.328 1 98.19 154 ALA A C 1
ATOM 1252 O O . ALA A 1 154 ? 6.938 -12.414 -8.453 1 98.19 154 ALA A O 1
ATOM 1253 N N . TRP A 1 155 ? 7.812 -13.008 -10.391 1 97.56 155 TRP A N 1
ATOM 1254 C CA . TRP A 1 155 ? 6.816 -14.039 -10.625 1 97.56 155 TRP A CA 1
ATOM 1255 C C . TRP A 1 155 ? 6.93 -15.156 -9.594 1 97.56 155 TRP A C 1
ATOM 1257 O O . TRP A 1 155 ? 5.918 -15.672 -9.109 1 97.56 155 TRP A O 1
ATOM 1267 N N . THR A 1 156 ? 8.164 -15.508 -9.273 1 97.38 156 THR A N 1
ATOM 1268 C CA . THR A 1 156 ? 8.375 -16.547 -8.273 1 97.38 156 THR A CA 1
ATOM 1269 C C . THR A 1 156 ? 7.836 -16.094 -6.914 1 97.38 156 THR A C 1
ATOM 1271 O O . THR A 1 156 ? 7.34 -16.922 -6.141 1 97.38 156 THR A O 1
ATOM 1274 N N . SER A 1 157 ? 7.891 -14.828 -6.621 1 97.94 157 SER A N 1
ATOM 1275 C CA . SER A 1 157 ? 7.312 -14.312 -5.387 1 97.94 157 SER A CA 1
ATOM 1276 C C . SER A 1 157 ? 5.809 -14.562 -5.336 1 97.94 157 SER A C 1
ATOM 1278 O O . SER A 1 157 ? 5.289 -15.07 -4.34 1 97.94 157 SER A O 1
ATOM 1280 N N . ALA A 1 158 ? 5.148 -14.234 -6.398 1 97.38 158 ALA A N 1
ATOM 1281 C CA . ALA A 1 158 ? 3.711 -14.484 -6.48 1 97.38 158 ALA A CA 1
ATOM 1282 C C . ALA A 1 158 ? 3.416 -15.977 -6.441 1 97.38 158 ALA A C 1
ATOM 1284 O O . ALA A 1 158 ? 2.523 -16.422 -5.715 1 97.38 158 ALA A O 1
ATOM 1285 N N . ALA A 1 159 ? 4.191 -16.781 -7.188 1 95.69 159 ALA A N 1
ATOM 1286 C CA . ALA A 1 159 ? 4 -18.234 -7.254 1 95.69 159 ALA A CA 1
ATOM 1287 C C . ALA A 1 159 ? 4.203 -18.875 -5.887 1 95.69 159 ALA A C 1
ATOM 1289 O O . ALA A 1 159 ? 3.508 -19.828 -5.539 1 95.69 159 ALA A O 1
ATOM 1290 N N . THR A 1 160 ? 5.18 -18.359 -5.195 1 97.19 160 THR A N 1
ATOM 1291 C CA . THR A 1 160 ? 5.457 -18.906 -3.869 1 97.19 160 THR A CA 1
ATOM 1292 C C . THR A 1 160 ? 4.266 -18.688 -2.939 1 97.19 160 THR A C 1
ATOM 1294 O O . THR A 1 160 ? 3.889 -19.594 -2.193 1 97.19 160 THR A O 1
ATOM 1297 N N . LEU A 1 161 ? 3.674 -17.547 -2.949 1 97 161 LEU A N 1
ATOM 1298 C CA . LEU A 1 161 ? 2.496 -17.281 -2.129 1 97 161 LEU A CA 1
ATOM 1299 C C . LEU A 1 161 ? 1.339 -18.188 -2.539 1 97 161 LEU A C 1
ATOM 1301 O O . LEU A 1 161 ? 0.618 -18.703 -1.686 1 97 161 LEU A O 1
ATOM 1305 N N . ILE A 1 162 ? 1.179 -18.391 -3.844 1 95.56 162 ILE A N 1
ATOM 1306 C CA . ILE A 1 162 ? 0.155 -19.297 -4.352 1 95.56 162 ILE A CA 1
ATOM 1307 C C . ILE A 1 162 ? 0.432 -20.719 -3.859 1 95.56 162 ILE A C 1
ATOM 1309 O O . ILE A 1 162 ? -0.487 -21.438 -3.447 1 95.56 162 ILE A O 1
ATOM 1313 N N . SER A 1 163 ? 1.714 -21.109 -3.922 1 96 163 SER A N 1
ATOM 1314 C CA . SER A 1 163 ? 2.088 -22.453 -3.486 1 96 163 SER A CA 1
ATOM 1315 C C . SER A 1 163 ? 1.78 -22.656 -2.006 1 96 163 SER A C 1
ATOM 1317 O O . SER A 1 163 ? 1.371 -23.75 -1.599 1 96 163 SER A O 1
ATOM 1319 N N . PHE A 1 164 ? 1.985 -21.688 -1.193 1 96.56 164 PHE A N 1
ATOM 1320 C CA . PHE A 1 164 ? 1.605 -21.766 0.212 1 96.56 164 PHE A CA 1
ATOM 1321 C C . PHE A 1 164 ? 0.099 -21.938 0.356 1 96.56 164 PHE A C 1
ATOM 1323 O O . PHE A 1 164 ? -0.362 -22.719 1.195 1 96.56 164 PHE A O 1
ATOM 1330 N N . ALA A 1 165 ? -0.685 -21.219 -0.433 1 96.19 165 ALA A N 1
ATOM 1331 C CA . ALA A 1 165 ? -2.137 -21.359 -0.404 1 96.19 165 ALA A CA 1
ATOM 1332 C C . ALA A 1 165 ? -2.551 -22.781 -0.772 1 96.19 165 ALA A C 1
ATOM 1334 O O . ALA A 1 165 ? -3.43 -23.375 -0.132 1 96.19 165 ALA A O 1
ATOM 1335 N N . VAL A 1 166 ? -1.931 -23.359 -1.793 1 94.56 166 VAL A N 1
ATOM 1336 C CA . VAL A 1 166 ? -2.225 -24.719 -2.234 1 94.56 166 VAL A CA 1
ATOM 1337 C C . VAL A 1 166 ? -1.933 -25.703 -1.104 1 94.56 166 VAL A C 1
ATOM 1339 O O . VAL A 1 166 ? -2.752 -26.578 -0.803 1 94.56 166 VAL A O 1
ATOM 1342 N N . THR A 1 167 ? -0.759 -25.531 -0.511 1 95.19 167 THR A N 1
ATOM 1343 C CA . THR A 1 167 ? -0.351 -26.438 0.566 1 95.19 167 THR A CA 1
ATOM 1344 C C . THR A 1 167 ? -1.312 -26.328 1.747 1 95.19 167 THR A C 1
ATOM 1346 O O . THR A 1 167 ? -1.719 -27.344 2.314 1 95.19 167 THR A O 1
ATOM 1349 N N . PHE A 1 168 ? -1.683 -25.125 2.143 1 95.25 168 PHE A N 1
ATOM 1350 C CA . PHE A 1 168 ? -2.59 -24.938 3.268 1 95.25 168 PHE A CA 1
ATOM 1351 C C . PHE A 1 168 ? -3.975 -25.484 2.943 1 95.25 168 PHE A C 1
ATOM 1353 O O . PHE A 1 168 ? -4.652 -26.031 3.816 1 95.25 168 PHE A O 1
ATOM 1360 N N . GLN A 1 169 ? -4.395 -25.312 1.701 1 93.94 169 GLN A N 1
ATOM 1361 C CA . GLN A 1 169 ? -5.668 -25.891 1.273 1 93.94 169 GLN A CA 1
ATOM 1362 C C . GLN A 1 169 ? -5.641 -27.406 1.341 1 93.94 169 GLN A C 1
ATOM 1364 O O . GLN A 1 169 ? -6.656 -28.047 1.639 1 93.94 169 GLN A O 1
ATOM 1369 N N . TYR A 1 170 ? -4.469 -27.953 0.937 1 91.06 170 TYR A N 1
ATOM 1370 C CA . TYR A 1 170 ? -4.281 -29.391 1.003 1 91.06 170 TYR A CA 1
ATOM 1371 C C . TYR A 1 170 ? -4.496 -29.906 2.42 1 91.06 170 TYR A C 1
ATOM 1373 O O . TYR A 1 170 ? -5.195 -30.906 2.627 1 91.06 170 TYR A O 1
ATOM 1381 N N . PHE A 1 171 ? -3.994 -29.203 3.445 1 92.44 171 PHE A N 1
ATOM 1382 C CA . PHE A 1 171 ? -4.145 -29.609 4.844 1 92.44 171 PHE A CA 1
ATOM 1383 C C . PHE A 1 171 ? -5.559 -29.328 5.336 1 92.44 171 PHE A C 1
ATOM 1385 O O . PHE A 1 171 ? -6.109 -30.094 6.129 1 92.44 171 PHE A O 1
ATOM 1392 N N . ALA A 1 172 ? -6.156 -28.266 4.828 1 91.88 172 ALA A N 1
ATOM 1393 C CA . ALA A 1 172 ? -7.488 -27.859 5.266 1 91.88 172 ALA A CA 1
ATOM 1394 C C . ALA A 1 172 ? -8.57 -28.656 4.535 1 91.88 172 ALA A C 1
ATOM 1396 O O . ALA A 1 172 ? -9.734 -28.641 4.941 1 91.88 172 ALA A O 1
ATOM 1397 N N . ASP A 1 173 ? -8.164 -29.406 3.445 1 90.25 173 ASP A N 1
ATOM 1398 C CA . ASP A 1 173 ? -9.086 -30.172 2.602 1 90.25 173 ASP A CA 1
ATOM 1399 C C . ASP A 1 173 ? -10.211 -29.281 2.074 1 90.25 173 ASP A C 1
ATOM 1401 O O . ASP A 1 173 ? -11.383 -29.625 2.178 1 90.25 173 ASP A O 1
ATOM 1405 N N . GLY A 1 174 ? -9.891 -28.094 1.689 1 90.19 174 GLY A N 1
ATOM 1406 C CA . GLY A 1 174 ? -10.836 -27.109 1.167 1 90.19 174 GLY A CA 1
ATOM 1407 C C . GLY A 1 174 ? -10.234 -25.734 1.01 1 90.19 174 GLY A C 1
ATOM 1408 O O . GLY A 1 174 ? -9.031 -25.547 1.202 1 90.19 174 GLY A O 1
ATOM 1409 N N . TYR A 1 175 ? -11.055 -24.828 0.567 1 92 175 TYR A N 1
ATOM 1410 C CA . TYR A 1 175 ? -10.602 -23.453 0.399 1 92 175 TYR A CA 1
ATOM 1411 C C . TYR A 1 175 ? -10.273 -22.828 1.745 1 92 175 TYR A C 1
ATOM 1413 O O . TYR A 1 175 ? -10.836 -23.203 2.773 1 92 175 TYR A O 1
ATOM 1421 N N . LEU A 1 176 ? -9.414 -21.875 1.721 1 93.56 176 LEU A N 1
ATOM 1422 C CA . LEU A 1 176 ? -8.984 -21.188 2.934 1 93.56 176 LEU A CA 1
ATOM 1423 C C . LEU A 1 176 ? -9.969 -20.094 3.324 1 93.56 176 LEU A C 1
ATOM 1425 O O . LEU A 1 176 ? -10.891 -19.797 2.566 1 93.56 176 LEU A O 1
ATOM 1429 N N . SER A 1 177 ? -9.781 -19.656 4.551 1 93.06 177 SER A N 1
ATOM 1430 C CA . SER A 1 177 ? -10.586 -18.531 5.012 1 93.06 177 SER A CA 1
ATOM 1431 C C . SER A 1 177 ? -10.25 -17.25 4.234 1 93.06 177 SER A C 1
ATOM 1433 O O . SER A 1 177 ? -9.164 -17.141 3.67 1 93.06 177 SER A O 1
ATOM 1435 N N . LEU A 1 178 ? -11.141 -16.359 4.164 1 93.06 178 LEU A N 1
ATOM 1436 C CA . LEU A 1 178 ? -10.961 -15.07 3.496 1 93.06 178 LEU A CA 1
ATOM 1437 C C . LEU A 1 178 ? -9.711 -14.359 4.004 1 93.06 178 LEU A C 1
ATOM 1439 O O . LEU A 1 178 ? -8.922 -13.852 3.209 1 93.06 178 LEU A O 1
ATOM 1443 N N . MET A 1 179 ? -9.508 -14.367 5.285 1 92.88 179 MET A N 1
ATOM 1444 C CA . MET A 1 179 ? -8.398 -13.656 5.902 1 92.88 179 MET A CA 1
ATOM 1445 C C . MET A 1 179 ? -7.062 -14.219 5.434 1 92.88 179 MET A C 1
ATOM 1447 O O . MET A 1 179 ? -6.102 -13.469 5.234 1 92.88 179 MET A O 1
ATOM 1451 N N . SER A 1 180 ? -6.969 -15.477 5.281 1 95.12 180 SER A N 1
ATOM 1452 C CA . SER A 1 180 ? -5.73 -16.109 4.828 1 95.12 180 SER A CA 1
ATOM 1453 C C . SER A 1 180 ? -5.32 -15.586 3.453 1 95.12 180 SER A C 1
ATOM 1455 O O . SER A 1 180 ? -4.156 -15.242 3.236 1 95.12 180 SER A O 1
ATOM 1457 N N . TYR A 1 181 ? -6.289 -15.531 2.549 1 95.81 181 TYR A N 1
ATOM 1458 C CA . TYR A 1 181 ? -5.992 -15.055 1.201 1 95.81 181 TYR A CA 1
ATOM 1459 C C . TYR A 1 181 ? -5.617 -13.578 1.212 1 95.81 181 TYR A C 1
ATOM 1461 O O . TYR A 1 181 ? -4.715 -13.156 0.485 1 95.81 181 TYR A O 1
ATOM 1469 N N . VAL A 1 182 ? -6.305 -12.859 2.049 1 94.75 182 VAL A N 1
ATOM 1470 C CA . VAL A 1 182 ? -6.039 -11.43 2.152 1 94.75 182 VAL A CA 1
ATOM 1471 C C . VAL A 1 182 ? -4.613 -11.195 2.65 1 94.75 182 VAL A C 1
ATOM 1473 O O . VAL A 1 182 ? -3.93 -10.281 2.193 1 94.75 182 VAL A O 1
ATOM 1476 N N . VAL A 1 183 ? -4.188 -12.039 3.52 1 95.94 183 VAL A N 1
ATOM 1477 C CA . VAL A 1 183 ? -2.828 -11.945 4.047 1 95.94 183 VAL A CA 1
ATOM 1478 C C . VAL A 1 183 ? -1.82 -12.141 2.918 1 95.94 183 VAL A C 1
ATOM 1480 O O . 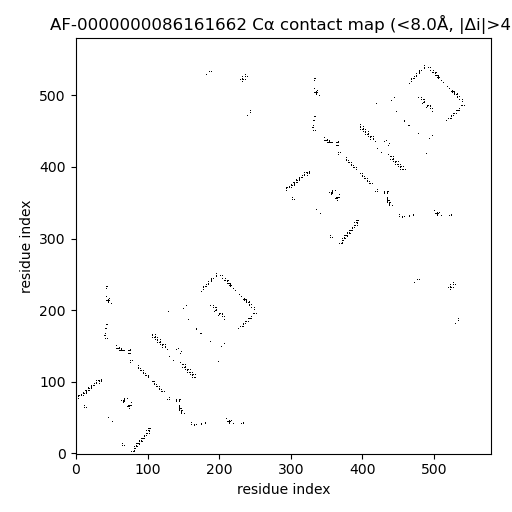VAL A 1 183 ? -0.855 -11.383 2.799 1 95.94 183 VAL A O 1
ATOM 1483 N N . PHE A 1 184 ? -2.008 -13.125 2.094 1 97.12 184 PHE A N 1
ATOM 1484 C CA . PHE A 1 184 ? -1.092 -13.398 0.994 1 97.12 184 PHE A CA 1
ATOM 1485 C C . PHE A 1 184 ? -1.039 -12.227 0.025 1 97.12 184 PHE A C 1
ATOM 1487 O O . PHE A 1 184 ? 0.041 -11.812 -0.406 1 97.12 184 PHE A O 1
ATOM 1494 N N . LEU A 1 185 ? -2.209 -11.68 -0.283 1 97.56 185 LEU A N 1
ATOM 1495 C CA . LEU A 1 185 ? -2.258 -10.539 -1.194 1 97.56 185 LEU A CA 1
ATOM 1496 C C . LEU A 1 185 ? -1.567 -9.32 -0.583 1 97.56 185 LEU A C 1
ATOM 1498 O O . LEU A 1 185 ? -0.881 -8.578 -1.284 1 97.56 185 LEU A O 1
ATOM 1502 N N . SER A 1 186 ? -1.749 -9.156 0.701 1 97.44 186 SER A N 1
ATOM 1503 C CA . SER A 1 186 ? -1.107 -8.047 1.397 1 97.44 186 SER A CA 1
ATOM 1504 C C . SER A 1 186 ? 0.411 -8.188 1.38 1 97.44 186 SER A C 1
ATOM 1506 O O . SER A 1 186 ? 1.128 -7.203 1.182 1 97.44 186 SER A O 1
ATOM 1508 N N . LEU A 1 187 ? 0.874 -9.406 1.61 1 97.69 187 LEU A N 1
ATOM 1509 C CA . LEU A 1 187 ? 2.311 -9.648 1.612 1 97.69 187 LEU A CA 1
ATOM 1510 C C . LEU A 1 187 ? 2.924 -9.297 0.26 1 97.69 187 LEU A C 1
ATOM 1512 O O . LEU A 1 187 ? 3.975 -8.656 0.199 1 97.69 187 LEU A O 1
ATOM 1516 N N . LEU A 1 188 ? 2.244 -9.742 -0.798 1 98.19 188 LEU A N 1
ATOM 1517 C CA . LEU A 1 188 ? 2.738 -9.422 -2.133 1 98.19 188 LEU A CA 1
ATOM 1518 C C . LEU A 1 188 ? 2.756 -7.918 -2.363 1 98.19 188 LEU A C 1
ATOM 1520 O O . LEU A 1 188 ? 3.711 -7.383 -2.928 1 98.19 188 LEU A O 1
ATOM 1524 N N . THR A 1 189 ? 1.722 -7.262 -1.918 1 98.12 189 THR A N 1
ATOM 1525 C CA . THR A 1 189 ? 1.605 -5.816 -2.088 1 98.12 189 THR A CA 1
ATOM 1526 C C . THR A 1 189 ? 2.703 -5.09 -1.315 1 98.12 189 THR A C 1
ATOM 1528 O O . THR A 1 189 ? 3.371 -4.207 -1.858 1 98.12 189 THR A O 1
ATOM 1531 N N . VAL A 1 190 ? 2.891 -5.469 -0.079 1 97.94 190 VAL A N 1
ATOM 1532 C CA . VAL A 1 190 ? 3.902 -4.836 0.764 1 97.94 190 VAL A CA 1
ATOM 1533 C C . VAL A 1 190 ? 5.285 -5.043 0.152 1 97.94 190 VAL A C 1
ATOM 1535 O O . VAL A 1 190 ? 6.082 -4.105 0.066 1 97.94 190 VAL A O 1
ATOM 1538 N N . ALA A 1 191 ? 5.574 -6.262 -0.253 1 97.5 191 ALA A N 1
ATOM 1539 C CA . ALA A 1 191 ? 6.867 -6.559 -0.866 1 97.5 191 ALA A CA 1
ATOM 1540 C C . ALA A 1 191 ? 7.09 -5.711 -2.115 1 97.5 191 ALA A C 1
ATOM 1542 O O . ALA A 1 191 ? 8.156 -5.121 -2.289 1 97.5 191 ALA A O 1
ATOM 1543 N N . THR A 1 192 ? 6.066 -5.605 -2.955 1 98.19 192 THR A N 1
ATOM 1544 C CA . THR A 1 192 ? 6.195 -4.902 -4.227 1 98.19 192 THR A CA 1
ATOM 1545 C C . THR A 1 192 ? 6.352 -3.4 -4.004 1 98.19 192 THR A C 1
ATOM 1547 O O . THR A 1 192 ? 7.223 -2.768 -4.609 1 98.19 192 THR A O 1
ATOM 1550 N N . VAL A 1 193 ? 5.539 -2.852 -3.121 1 97.38 193 VAL A N 1
ATOM 1551 C CA . VAL A 1 193 ? 5.637 -1.424 -2.84 1 97.38 193 VAL A CA 1
ATOM 1552 C C . VAL A 1 193 ? 6.992 -1.112 -2.213 1 97.38 193 VAL A C 1
ATOM 1554 O O . VAL A 1 193 ? 7.613 -0.093 -2.529 1 97.38 193 VAL A O 1
ATOM 1557 N N . SER A 1 194 ? 7.5 -1.971 -1.348 1 96.5 194 SER A N 1
ATOM 1558 C CA . SER A 1 194 ? 8.82 -1.793 -0.754 1 96.5 194 SER A CA 1
ATOM 1559 C C . SER A 1 194 ? 9.906 -1.774 -1.822 1 96.5 194 SER A C 1
ATOM 1561 O O . SER A 1 194 ? 10.805 -0.925 -1.792 1 96.5 194 SER A O 1
ATOM 1563 N N . ILE A 1 195 ? 9.797 -2.689 -2.746 1 95.94 195 ILE A N 1
ATOM 1564 C CA . ILE A 1 195 ? 10.789 -2.771 -3.811 1 95.94 195 ILE A CA 1
ATOM 1565 C C . ILE A 1 195 ? 10.711 -1.524 -4.688 1 95.94 195 ILE A C 1
ATOM 1567 O O . ILE A 1 195 ? 11.742 -0.999 -5.121 1 95.94 195 ILE A O 1
ATOM 1571 N N . LEU A 1 196 ? 9.523 -0.977 -4.906 1 94.56 196 LEU A N 1
ATOM 1572 C CA . LEU A 1 196 ? 9.336 0.231 -5.703 1 94.56 196 LEU A CA 1
ATOM 1573 C C . LEU A 1 196 ? 9.922 1.446 -4.996 1 94.56 196 LEU A C 1
ATOM 1575 O O . LEU A 1 196 ? 10.586 2.277 -5.625 1 94.56 196 LEU A O 1
ATOM 1579 N N . VAL A 1 197 ? 9.695 1.462 -3.736 1 92.62 197 VAL A N 1
ATOM 1580 C CA . VAL A 1 197 ? 10.086 2.643 -2.973 1 92.62 197 VAL A CA 1
ATOM 1581 C C . VAL A 1 197 ? 11.594 2.631 -2.734 1 92.62 197 VAL A C 1
ATOM 1583 O O . VAL A 1 197 ? 12.258 3.656 -2.889 1 92.62 197 VAL A O 1
ATOM 1586 N N . TYR A 1 198 ? 12.141 1.499 -2.461 1 90.62 198 TYR A N 1
ATOM 1587 C CA . TYR A 1 198 ? 13.523 1.461 -1.987 1 90.62 198 TYR A CA 1
ATOM 1588 C C . TYR A 1 198 ? 14.469 1.034 -3.102 1 90.62 198 TYR A C 1
ATOM 1590 O O . TYR A 1 198 ? 15.648 1.398 -3.096 1 90.62 198 TYR A O 1
ATOM 1598 N N . ALA A 1 199 ? 14 0.196 -3.99 1 91.94 199 ALA A N 1
ATOM 1599 C CA . ALA A 1 199 ? 14.883 -0.269 -5.062 1 91.94 199 ALA A CA 1
ATOM 1600 C C . ALA A 1 199 ? 14.484 0.345 -6.402 1 91.94 199 ALA A C 1
ATOM 1602 O O . ALA A 1 199 ? 15.227 0.254 -7.379 1 91.94 199 ALA A O 1
ATOM 1603 N N . ARG A 1 200 ? 13.25 0.953 -6.477 1 91.75 200 ARG A N 1
ATOM 1604 C CA . ARG A 1 200 ? 12.742 1.646 -7.656 1 91.75 200 ARG A CA 1
ATOM 1605 C C . ARG A 1 200 ? 12.727 0.722 -8.875 1 91.75 200 ARG A C 1
ATOM 1607 O O . ARG A 1 200 ? 13.094 1.131 -9.977 1 91.75 200 ARG A O 1
ATOM 1614 N N . ASP A 1 201 ? 12.453 -0.505 -8.625 1 94.12 201 ASP A N 1
ATOM 1615 C CA . ASP A 1 201 ? 12.414 -1.479 -9.719 1 94.12 201 ASP A CA 1
ATOM 1616 C C . ASP A 1 201 ? 11.008 -1.611 -10.281 1 94.12 201 ASP A C 1
ATOM 1618 O O . ASP A 1 201 ? 10.172 -2.324 -9.719 1 94.12 201 ASP A O 1
ATOM 1622 N N . ILE A 1 202 ? 10.758 -1.102 -11.398 1 95.06 202 ILE A N 1
ATOM 1623 C CA . ILE A 1 202 ? 9.445 -1.031 -12.016 1 95.06 202 ILE A CA 1
ATOM 1624 C C . ILE A 1 202 ? 9.109 -2.367 -12.68 1 95.06 202 ILE A C 1
ATOM 1626 O O . ILE A 1 202 ? 7.941 -2.756 -12.758 1 95.06 202 ILE A O 1
ATOM 1630 N N . ALA A 1 203 ? 10.133 -3.098 -13.117 1 96.06 203 ALA A N 1
ATOM 1631 C CA . ALA A 1 203 ? 9.906 -4.398 -13.742 1 96.06 203 ALA A CA 1
ATOM 1632 C C . ALA A 1 203 ? 9.281 -5.379 -12.758 1 96.06 203 ALA A C 1
ATOM 1634 O O . ALA A 1 203 ? 8.352 -6.113 -13.109 1 96.06 203 ALA A O 1
ATOM 1635 N N . TYR A 1 204 ? 9.82 -5.402 -11.523 1 97.31 204 TYR A N 1
ATOM 1636 C CA . TYR A 1 204 ? 9.227 -6.238 -10.484 1 97.31 204 TYR A CA 1
ATOM 1637 C C . TYR A 1 204 ? 7.758 -5.895 -10.273 1 97.31 204 TYR A C 1
ATOM 1639 O O . TYR A 1 204 ? 6.91 -6.785 -10.203 1 97.31 204 TYR A O 1
ATOM 1647 N N . ALA A 1 205 ? 7.465 -4.625 -10.203 1 98.19 205 ALA A N 1
ATOM 1648 C CA . ALA A 1 205 ? 6.105 -4.156 -9.961 1 98.19 205 ALA A CA 1
ATOM 1649 C C . ALA A 1 205 ? 5.184 -4.539 -11.117 1 98.19 205 ALA A C 1
ATOM 1651 O O . ALA A 1 205 ? 4.023 -4.902 -10.898 1 98.19 205 ALA A O 1
ATOM 1652 N N . ALA A 1 206 ? 5.652 -4.434 -12.312 1 97.81 206 ALA A N 1
ATOM 1653 C CA . ALA A 1 206 ? 4.848 -4.762 -13.484 1 97.81 206 ALA A CA 1
ATOM 1654 C C . ALA A 1 206 ? 4.414 -6.227 -13.461 1 97.81 206 ALA A C 1
ATOM 1656 O O . ALA A 1 206 ? 3.266 -6.547 -13.773 1 97.81 206 ALA A O 1
ATOM 1657 N N . VAL A 1 207 ? 5.328 -7.086 -13.086 1 98.19 207 VAL A N 1
ATOM 1658 C CA . VAL A 1 207 ? 5.023 -8.508 -13.016 1 98.19 207 VAL A CA 1
ATOM 1659 C C . VAL A 1 207 ? 4.023 -8.773 -11.891 1 98.19 207 VAL A C 1
ATOM 1661 O O . VAL A 1 207 ? 3.1 -9.57 -12.047 1 98.19 207 VAL A O 1
ATOM 1664 N N . ALA A 1 208 ? 4.207 -8.125 -10.75 1 98.19 208 ALA A N 1
ATOM 1665 C CA . ALA A 1 208 ? 3.266 -8.258 -9.641 1 98.19 208 ALA A CA 1
ATOM 1666 C C . ALA A 1 208 ? 1.868 -7.805 -10.047 1 98.19 208 ALA A C 1
ATOM 1668 O O . ALA A 1 208 ? 0.875 -8.461 -9.719 1 98.19 208 ALA A O 1
ATOM 1669 N N . ILE A 1 209 ? 1.772 -6.672 -10.766 1 98.31 209 ILE A N 1
ATOM 1670 C CA . ILE A 1 209 ? 0.489 -6.176 -11.25 1 98.31 209 ILE A CA 1
ATOM 1671 C C . ILE A 1 209 ? -0.136 -7.191 -12.195 1 98.31 209 ILE A C 1
ATOM 1673 O O . ILE A 1 209 ? -1.336 -7.465 -12.125 1 98.31 209 ILE A O 1
ATOM 1677 N N . TRP A 1 210 ? 0.71 -7.77 -13.039 1 97.44 210 TRP A N 1
ATOM 1678 C CA . TRP A 1 210 ? 0.255 -8.797 -13.969 1 97.44 210 TRP A CA 1
ATOM 1679 C C . TRP A 1 210 ? -0.381 -9.961 -13.219 1 97.44 210 TRP A C 1
ATOM 1681 O O . TRP A 1 210 ? -1.473 -10.414 -13.578 1 97.44 210 TRP A O 1
ATOM 1691 N N . ALA A 1 211 ? 0.254 -10.414 -12.211 1 97.44 211 ALA A N 1
ATOM 1692 C CA . ALA A 1 211 ? -0.262 -11.516 -11.406 1 97.44 211 ALA A CA 1
ATOM 1693 C C . ALA A 1 211 ? -1.569 -11.125 -10.719 1 97.44 211 ALA A C 1
ATOM 1695 O O . ALA A 1 211 ? -2.531 -11.898 -10.727 1 97.44 211 ALA A O 1
ATOM 1696 N N . LEU A 1 212 ? -1.626 -9.93 -10.211 1 98.19 212 LEU A N 1
ATOM 1697 C CA . LEU A 1 212 ? -2.785 -9.461 -9.453 1 98.19 212 LEU A CA 1
ATOM 1698 C C . LEU A 1 212 ? -3.98 -9.242 -10.375 1 98.19 212 LEU A C 1
ATOM 1700 O O . LEU A 1 212 ? -5.117 -9.539 -10 1 98.19 212 LEU A O 1
ATOM 1704 N N . VAL A 1 213 ? -3.729 -8.742 -11.547 1 97.25 213 VAL A N 1
ATOM 1705 C CA . VAL A 1 213 ? -4.797 -8.586 -12.523 1 97.25 213 VAL A CA 1
ATOM 1706 C C . VAL A 1 213 ? -5.344 -9.953 -12.922 1 97.25 213 VAL A C 1
ATOM 1708 O O . VAL A 1 213 ? -6.559 -10.117 -13.078 1 97.25 213 VAL A O 1
ATOM 1711 N N . GLY A 1 214 ? -4.48 -10.914 -13.055 1 96.75 214 GLY A N 1
ATOM 1712 C CA . GLY A 1 214 ? -4.922 -12.273 -13.336 1 96.75 214 GLY A CA 1
ATOM 1713 C C . GLY A 1 214 ? -5.824 -12.844 -12.258 1 96.75 214 GLY A C 1
ATOM 1714 O O . GLY A 1 214 ? -6.758 -13.594 -12.555 1 96.75 214 GLY A O 1
ATOM 1715 N N . ILE A 1 215 ? -5.523 -12.508 -11.031 1 96.31 215 ILE A N 1
ATOM 1716 C CA . ILE A 1 215 ? -6.348 -12.953 -9.906 1 96.31 215 ILE A CA 1
ATOM 1717 C C . ILE A 1 215 ? -7.684 -12.211 -9.922 1 96.31 215 ILE A C 1
ATOM 1719 O O . ILE A 1 215 ? -8.734 -12.812 -9.695 1 96.31 215 ILE A O 1
ATOM 1723 N N . ALA A 1 216 ? -7.684 -10.961 -10.227 1 95.56 216 ALA A N 1
ATOM 1724 C CA . ALA A 1 216 ? -8.859 -10.102 -10.18 1 95.56 216 ALA A CA 1
ATOM 1725 C C . ALA A 1 216 ? -9.875 -10.492 -11.242 1 95.56 216 ALA A C 1
ATOM 1727 O O . ALA A 1 216 ? -11.086 -10.383 -11.031 1 95.56 216 ALA A O 1
ATOM 1728 N N . VAL A 1 217 ? -9.453 -10.961 -12.375 1 94.31 217 VAL A N 1
ATOM 1729 C CA . VAL A 1 217 ? -10.352 -11.195 -13.5 1 94.31 217 VAL A CA 1
ATOM 1730 C C . VAL A 1 217 ? -10.797 -12.656 -13.508 1 94.31 217 VAL A C 1
ATOM 1732 O O . VAL A 1 217 ? -11.734 -13.023 -14.219 1 94.31 217 VAL A O 1
ATOM 1735 N N . LYS A 1 218 ? -10.141 -13.398 -12.68 1 90.12 218 LYS A N 1
ATOM 1736 C CA . LYS A 1 218 ? -10.453 -14.828 -12.711 1 90.12 218 LYS A CA 1
ATOM 1737 C C . LYS A 1 218 ? -11.852 -15.094 -12.164 1 90.12 218 LYS A C 1
ATOM 1739 O O . LYS A 1 218 ? -12.219 -14.578 -11.109 1 90.12 218 LYS A O 1
ATOM 1744 N N . ASP A 1 219 ? -12.617 -15.82 -12.922 1 82.25 219 ASP A N 1
ATOM 1745 C CA . ASP A 1 219 ? -13.953 -16.25 -12.508 1 82.25 219 ASP A CA 1
ATOM 1746 C C . ASP A 1 219 ? -14 -17.75 -12.281 1 82.25 219 ASP A C 1
ATOM 1748 O O . ASP A 1 219 ? -13.891 -18.531 -13.227 1 82.25 219 ASP A O 1
ATOM 1752 N N . VAL A 1 220 ? -14.016 -18.156 -11 1 76.44 220 VAL A N 1
ATOM 1753 C CA . VAL A 1 220 ? -14.086 -19.578 -10.672 1 76.44 220 VAL A CA 1
ATOM 1754 C C . VAL A 1 220 ? -15.539 -20.047 -10.734 1 76.44 220 VAL A C 1
ATOM 1756 O O . VAL A 1 220 ? -16.406 -19.453 -10.086 1 76.44 220 VAL A O 1
ATOM 1759 N N . GLN A 1 221 ? -15.852 -21.016 -11.484 1 78 221 GLN A N 1
ATOM 1760 C CA . GLN A 1 221 ? -17.203 -21.516 -11.664 1 78 221 GLN A CA 1
ATOM 1761 C C . GLN A 1 221 ? -17.5 -22.656 -10.711 1 78 221 GLN A C 1
ATOM 1763 O O . GLN A 1 221 ? -16.594 -23.375 -10.281 1 78 221 GLN A O 1
ATOM 1768 N N . GLY A 1 222 ? -18.719 -22.812 -10.312 1 80.44 222 GLY A N 1
ATOM 1769 C CA . GLY A 1 222 ? -19.203 -23.969 -9.57 1 80.44 222 GLY A CA 1
ATOM 1770 C C . GLY A 1 222 ? -18.922 -23.875 -8.078 1 80.44 222 GLY A C 1
ATOM 1771 O O . GLY A 1 222 ? -18.75 -24.891 -7.41 1 80.44 222 GLY A O 1
ATOM 1772 N N . LEU A 1 223 ? -18.75 -22.703 -7.559 1 83.5 223 LEU A N 1
ATOM 1773 C CA . LEU A 1 223 ? -18.484 -22.531 -6.137 1 83.5 223 LEU A CA 1
ATOM 1774 C C . LEU A 1 223 ? -19.781 -22.453 -5.344 1 83.5 223 LEU A C 1
ATOM 1776 O O . LEU A 1 223 ? -20.828 -22.047 -5.871 1 83.5 223 LEU A O 1
ATOM 1780 N N . ASP A 1 224 ? -19.703 -22.953 -4.188 1 87.88 224 ASP A N 1
ATOM 1781 C CA . ASP A 1 224 ? -20.828 -22.734 -3.287 1 87.88 224 ASP A CA 1
ATOM 1782 C C . ASP A 1 224 ? -20.984 -21.25 -2.969 1 87.88 224 ASP A C 1
ATOM 1784 O O . ASP A 1 224 ? -20.078 -20.453 -3.203 1 87.88 224 ASP A O 1
ATOM 1788 N N . THR A 1 225 ? -22.156 -20.891 -2.521 1 83.56 225 THR A N 1
ATOM 1789 C CA . THR A 1 225 ? -22.5 -19.484 -2.305 1 83.56 225 THR A CA 1
ATOM 1790 C C . THR A 1 225 ? -21.5 -18.812 -1.38 1 83.56 225 THR A C 1
ATOM 1792 O O . THR A 1 225 ? -21.062 -17.688 -1.64 1 83.56 225 THR A O 1
ATOM 1795 N N . ALA A 1 226 ? -21.094 -19.484 -0.315 1 84.31 226 ALA A N 1
ATOM 1796 C CA . ALA A 1 226 ? -20.141 -18.922 0.647 1 84.31 226 ALA A CA 1
ATOM 1797 C C . ALA A 1 226 ? -18.781 -18.688 0.004 1 84.31 226 ALA A C 1
ATOM 1799 O O . ALA A 1 226 ? -18.172 -17.641 0.187 1 84.31 226 ALA A O 1
ATOM 1800 N N . THR A 1 227 ? -18.328 -19.656 -0.759 1 88.12 227 THR A N 1
ATOM 1801 C CA . THR A 1 227 ? -17.016 -19.578 -1.401 1 88.12 227 THR A CA 1
ATOM 1802 C C . THR A 1 227 ? -17.031 -18.547 -2.525 1 88.12 227 THR A C 1
ATOM 1804 O O . THR A 1 227 ? -16.031 -17.875 -2.789 1 88.12 227 THR A O 1
ATOM 1807 N N . GLU A 1 228 ? -18.188 -18.375 -3.129 1 88.31 228 GLU A N 1
ATOM 1808 C CA . GLU A 1 228 ? -18.328 -17.359 -4.172 1 88.31 228 GLU A CA 1
ATOM 1809 C C . GLU A 1 228 ? -18.188 -15.953 -3.594 1 88.31 228 GLU A C 1
ATOM 1811 O O . GLU A 1 228 ? -17.594 -15.078 -4.223 1 88.31 228 GLU A O 1
ATOM 1816 N N . GLN A 1 229 ? -18.734 -15.805 -2.443 1 86.19 229 GLN A N 1
ATOM 1817 C CA . GLN A 1 229 ? -18.609 -14.516 -1.77 1 86.19 229 GLN A CA 1
ATOM 1818 C C . GLN A 1 229 ? -17.156 -14.219 -1.418 1 86.19 229 GLN A C 1
ATOM 1820 O O . GLN A 1 229 ? -16.703 -13.086 -1.566 1 86.19 229 GLN A O 1
ATOM 1825 N N . ILE A 1 230 ? -16.484 -15.219 -0.986 1 90.5 230 ILE A N 1
ATOM 1826 C CA . ILE A 1 230 ? -15.07 -15.078 -0.659 1 90.5 230 ILE A CA 1
ATOM 1827 C C . ILE A 1 230 ? -14.281 -14.75 -1.923 1 90.5 230 ILE A C 1
ATOM 1829 O O . ILE A 1 230 ? -13.391 -13.898 -1.903 1 90.5 230 ILE A O 1
ATOM 1833 N N . SER A 1 231 ? -14.625 -15.398 -2.975 1 92.5 231 SER A N 1
ATOM 1834 C CA . SER A 1 231 ? -13.945 -15.18 -4.246 1 92.5 231 SER A CA 1
ATOM 1835 C C . SER A 1 231 ? -14.094 -13.734 -4.707 1 92.5 231 SER A C 1
ATOM 1837 O O . SER A 1 231 ? -13.133 -13.125 -5.184 1 92.5 231 SER A O 1
ATOM 1839 N N . LEU A 1 232 ? -15.234 -13.188 -4.535 1 90.12 232 LEU A N 1
ATOM 1840 C CA . LEU A 1 232 ? -15.469 -11.797 -4.914 1 90.12 232 LEU A CA 1
ATOM 1841 C C . LEU A 1 232 ? -14.617 -10.852 -4.07 1 90.12 232 LEU A C 1
ATOM 1843 O O . LEU A 1 232 ? -14.055 -9.883 -4.586 1 90.12 232 LEU A O 1
ATOM 1847 N N . SER A 1 233 ? -14.578 -11.109 -2.824 1 93.31 233 SER A N 1
ATOM 1848 C CA . SER A 1 233 ? -13.773 -10.289 -1.921 1 93.31 233 SER A CA 1
ATOM 1849 C C . SER A 1 233 ? -12.297 -10.352 -2.291 1 93.31 233 SER A C 1
ATOM 1851 O O . SER A 1 233 ? -11.594 -9.344 -2.236 1 93.31 233 SER A O 1
ATOM 1853 N N . ILE A 1 234 ? -11.86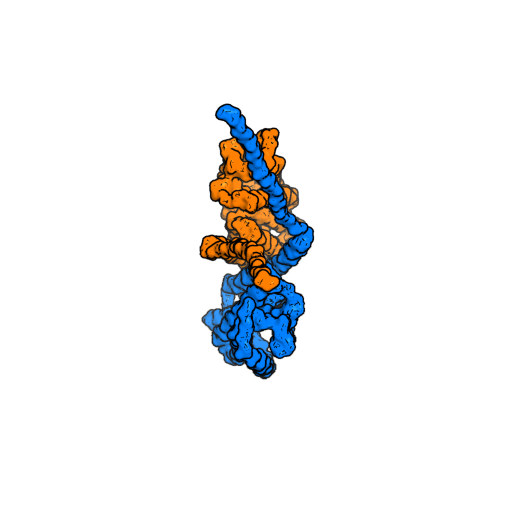7 -11.5 -2.674 1 95.19 234 ILE A N 1
ATOM 1854 C CA . ILE A 1 234 ? -10.461 -11.688 -3.039 1 95.19 234 ILE A CA 1
ATOM 1855 C C . ILE A 1 234 ? -10.164 -10.953 -4.344 1 95.19 234 ILE A C 1
ATOM 1857 O O . ILE A 1 234 ? -9.117 -10.32 -4.477 1 95.19 234 ILE A O 1
ATOM 1861 N N . ARG A 1 235 ? -11.07 -11 -5.27 1 94.88 235 ARG A N 1
ATOM 1862 C CA . ARG A 1 235 ? -10.898 -10.281 -6.527 1 94.88 235 ARG A CA 1
ATOM 1863 C C . ARG A 1 235 ? -10.828 -8.773 -6.293 1 94.88 235 ARG A C 1
ATOM 1865 O O . ARG A 1 235 ? -10.031 -8.078 -6.922 1 94.88 235 ARG A O 1
ATOM 1872 N N . ALA A 1 236 ? -11.633 -8.336 -5.41 1 94.12 236 ALA A N 1
ATOM 1873 C CA . ALA A 1 236 ? -11.617 -6.922 -5.059 1 94.12 236 ALA A CA 1
ATOM 1874 C C . ALA A 1 236 ? -10.297 -6.543 -4.391 1 94.12 236 ALA A C 1
ATOM 1876 O O . ALA A 1 236 ? -9.719 -5.496 -4.695 1 94.12 236 ALA A O 1
ATOM 1877 N N . ALA A 1 237 ? -9.867 -7.371 -3.494 1 96.06 237 ALA A N 1
ATOM 1878 C CA . ALA A 1 237 ? -8.602 -7.129 -2.811 1 96.06 237 ALA A CA 1
ATOM 1879 C C . ALA A 1 237 ? -7.434 -7.125 -3.799 1 96.06 237 ALA A C 1
ATOM 1881 O O . ALA A 1 237 ? -6.508 -6.32 -3.67 1 96.06 237 ALA A O 1
ATOM 1882 N N . ALA A 1 238 ? -7.473 -8.031 -4.723 1 97.44 238 ALA A N 1
ATOM 1883 C CA . ALA A 1 238 ? -6.438 -8.094 -5.75 1 97.44 238 ALA A CA 1
ATOM 1884 C C . ALA A 1 238 ? -6.457 -6.836 -6.617 1 97.44 238 ALA A C 1
ATOM 1886 O O . ALA A 1 238 ? -5.402 -6.293 -6.961 1 97.44 238 ALA A O 1
ATOM 1887 N N . THR A 1 239 ? -7.598 -6.406 -6.973 1 96.06 239 THR A N 1
ATOM 1888 C CA . THR A 1 239 ? -7.738 -5.176 -7.742 1 96.06 239 THR A CA 1
ATOM 1889 C C . THR A 1 239 ? -7.18 -3.984 -6.965 1 96.06 239 THR A C 1
ATOM 1891 O O . THR A 1 239 ? -6.469 -3.148 -7.531 1 96.06 239 THR A O 1
ATOM 1894 N N . GLN A 1 240 ? -7.539 -3.936 -5.742 1 96.88 240 GLN A N 1
ATOM 1895 C CA . GLN A 1 240 ? -7.031 -2.865 -4.891 1 96.88 240 GLN A CA 1
ATOM 1896 C C . GLN A 1 240 ? -5.508 -2.895 -4.82 1 96.88 240 GLN A C 1
ATOM 1898 O O . GLN A 1 240 ? -4.855 -1.85 -4.898 1 96.88 240 GLN A O 1
ATOM 1903 N N . SER A 1 241 ? -4.957 -4.02 -4.609 1 98.06 241 SER A N 1
ATOM 1904 C CA . SER A 1 241 ? -3.506 -4.164 -4.562 1 98.06 241 SER A CA 1
ATOM 1905 C C . SER A 1 241 ? -2.861 -3.68 -5.855 1 98.06 241 SER A C 1
ATOM 1907 O O . SER A 1 241 ? -1.866 -2.951 -5.824 1 98.06 241 SER A O 1
ATOM 1909 N N . ALA A 1 242 ? -3.43 -4.129 -6.965 1 97.75 242 ALA A N 1
ATOM 1910 C CA . ALA A 1 242 ? -2.91 -3.689 -8.258 1 97.75 242 ALA A CA 1
ATOM 1911 C C . ALA A 1 242 ? -2.965 -2.17 -8.383 1 97.75 242 ALA A C 1
ATOM 1913 O O . ALA A 1 242 ? -2.021 -1.548 -8.875 1 97.75 242 ALA A O 1
ATOM 1914 N N . ALA A 1 243 ? -4.016 -1.579 -7.93 1 96.5 243 ALA A N 1
ATOM 1915 C CA . ALA A 1 243 ? -4.18 -0.129 -7.996 1 96.5 243 ALA A CA 1
ATOM 1916 C C . ALA A 1 243 ? -3.148 0.58 -7.117 1 96.5 243 ALA A C 1
ATOM 1918 O O . ALA A 1 243 ? -2.572 1.592 -7.523 1 96.5 243 ALA A O 1
ATOM 1919 N N . ILE A 1 244 ? -2.967 0.073 -5.938 1 97.31 244 ILE A N 1
ATOM 1920 C CA . ILE A 1 244 ? -2.004 0.659 -5.016 1 97.31 244 ILE A CA 1
ATOM 1921 C C . ILE A 1 244 ? -0.604 0.604 -5.625 1 97.31 244 ILE A C 1
ATOM 1923 O O . ILE A 1 244 ? 0.118 1.603 -5.629 1 97.31 244 ILE A O 1
ATOM 1927 N N . ILE A 1 245 ? -0.219 -0.52 -6.148 1 98 245 ILE A N 1
ATOM 1928 C CA . ILE A 1 245 ? 1.104 -0.687 -6.742 1 98 245 ILE A CA 1
ATOM 1929 C C . ILE A 1 245 ? 1.246 0.235 -7.949 1 98 245 ILE A C 1
ATOM 1931 O O . ILE A 1 245 ? 2.281 0.883 -8.125 1 98 245 ILE A O 1
ATOM 1935 N N . ALA A 1 246 ? 0.193 0.31 -8.766 1 97.44 246 ALA A N 1
ATOM 1936 C CA . ALA A 1 246 ? 0.218 1.193 -9.93 1 97.44 246 ALA A CA 1
ATOM 1937 C C . ALA A 1 246 ? 0.41 2.648 -9.508 1 97.44 246 ALA A C 1
ATOM 1939 O O . ALA A 1 246 ? 1.15 3.395 -10.148 1 97.44 246 ALA A O 1
ATOM 1940 N N . ALA A 1 247 ? -0.237 2.998 -8.492 1 96.62 247 ALA A N 1
ATOM 1941 C CA . ALA A 1 247 ? -0.075 4.355 -7.98 1 96.62 247 ALA A CA 1
ATOM 1942 C C . ALA A 1 247 ? 1.371 4.621 -7.574 1 96.62 247 ALA A C 1
ATOM 1944 O O . ALA A 1 247 ? 1.919 5.688 -7.867 1 96.62 247 ALA A O 1
ATOM 1945 N N . PHE A 1 248 ? 1.96 3.715 -6.953 1 96.56 248 PHE A N 1
ATOM 1946 C CA . PHE A 1 248 ? 3.334 3.91 -6.5 1 96.56 248 PHE A CA 1
ATOM 1947 C C . PHE A 1 248 ? 4.301 3.855 -7.676 1 96.56 248 PHE A C 1
ATOM 1949 O O . PHE A 1 248 ? 5.398 4.418 -7.609 1 96.56 248 PHE A O 1
ATOM 1956 N N . VAL A 1 249 ? 3.955 3.125 -8.758 1 96.25 249 VAL A N 1
ATOM 1957 C CA . VAL A 1 249 ? 4.746 3.207 -9.984 1 96.25 249 VAL A CA 1
ATOM 1958 C C . VAL A 1 249 ? 4.758 4.645 -10.492 1 96.25 249 VAL A C 1
ATOM 1960 O O . VAL A 1 249 ? 5.82 5.188 -10.812 1 96.25 249 VAL A O 1
ATOM 1963 N N . VAL A 1 250 ? 3.588 5.246 -10.492 1 95.25 250 VAL A N 1
ATOM 1964 C CA . VAL A 1 250 ? 3.459 6.621 -10.961 1 95.25 250 VAL A CA 1
ATOM 1965 C C . VAL A 1 250 ? 4.242 7.559 -10.039 1 95.25 250 VAL A C 1
ATOM 1967 O O . VAL A 1 250 ? 4.961 8.438 -10.516 1 95.25 250 VAL A O 1
ATOM 1970 N N . ILE A 1 251 ? 4.148 7.367 -8.773 1 93.5 251 ILE A N 1
ATOM 1971 C CA . ILE A 1 251 ? 4.852 8.195 -7.801 1 93.5 251 ILE A CA 1
ATOM 1972 C C . ILE A 1 251 ? 6.359 8.055 -7.992 1 93.5 251 ILE A C 1
ATOM 1974 O O . ILE A 1 251 ? 7.09 9.047 -7.984 1 93.5 251 ILE A O 1
ATOM 1978 N N . THR A 1 252 ? 6.836 6.848 -8.164 1 91.19 252 THR A N 1
ATOM 1979 C CA . THR A 1 252 ? 8.258 6.578 -8.344 1 91.19 252 THR A CA 1
ATOM 1980 C C . THR A 1 252 ? 8.773 7.246 -9.617 1 91.19 252 THR A C 1
ATOM 1982 O O . THR A 1 252 ? 9.844 7.867 -9.609 1 91.19 252 THR A O 1
ATOM 1985 N N . ILE A 1 253 ? 7.98 7.141 -10.672 1 91.69 253 ILE A N 1
ATOM 1986 C CA . ILE A 1 253 ? 8.367 7.75 -11.938 1 91.69 253 ILE A CA 1
ATOM 1987 C C . ILE A 1 253 ? 8.383 9.266 -11.797 1 91.69 253 ILE A C 1
ATOM 1989 O O . ILE A 1 253 ? 9.312 9.93 -12.258 1 91.69 253 ILE A O 1
ATOM 1993 N N . SER A 1 254 ? 7.391 9.859 -11.172 1 91.69 254 SER A N 1
ATOM 1994 C CA . SER A 1 254 ? 7.285 11.297 -10.992 1 91.69 254 SER A CA 1
ATOM 1995 C C . SER A 1 254 ? 8.445 11.836 -10.156 1 91.69 254 SER A C 1
ATOM 1997 O O . SER A 1 254 ? 8.984 12.906 -10.453 1 91.69 254 SER A O 1
ATOM 1999 N N . ARG A 1 255 ? 8.766 11.18 -9.164 1 88.75 255 ARG A N 1
ATOM 2000 C CA . ARG A 1 255 ? 9.875 11.609 -8.312 1 88.75 255 ARG A CA 1
ATOM 2001 C C . ARG A 1 255 ? 11.195 11.562 -9.078 1 88.75 255 ARG A C 1
ATOM 2003 O O . ARG A 1 255 ? 12.062 12.422 -8.891 1 88.75 255 ARG A O 1
ATOM 2010 N N . LYS A 1 256 ? 11.367 10.602 -9.93 1 84.25 256 LYS A N 1
ATOM 2011 C CA . LYS A 1 256 ? 12.57 10.508 -10.758 1 84.25 256 LYS A CA 1
ATOM 2012 C C . LYS A 1 256 ? 12.656 11.68 -11.727 1 84.25 256 LYS A C 1
ATOM 2014 O O . LYS A 1 256 ? 13.734 12.242 -11.93 1 84.25 256 LYS A O 1
ATOM 2019 N N . ILE A 1 257 ? 11.5 12.031 -12.211 1 85.25 257 ILE A N 1
ATOM 2020 C CA . ILE A 1 257 ? 11.445 13.125 -13.18 1 85.25 257 ILE A CA 1
ATOM 2021 C C . ILE A 1 257 ? 11.734 14.453 -12.477 1 85.25 257 ILE A C 1
ATOM 2023 O O . ILE A 1 257 ? 12.508 15.273 -12.977 1 85.25 257 ILE A O 1
ATOM 2027 N N . VAL A 1 258 ? 11.141 14.742 -11.344 1 81.25 258 VAL A N 1
ATOM 2028 C CA . VAL A 1 258 ? 11.305 15.984 -10.609 1 81.25 258 VAL A CA 1
ATOM 2029 C C . VAL A 1 258 ? 12.758 16.141 -10.164 1 81.25 258 VAL A C 1
ATOM 2031 O O . VAL A 1 258 ? 13.328 17.219 -10.227 1 81.25 258 VAL A O 1
ATOM 2034 N N . ARG A 1 259 ? 13.414 15.109 -9.711 1 76.62 259 ARG A N 1
ATOM 2035 C CA . ARG A 1 259 ? 14.805 15.148 -9.266 1 76.62 259 ARG A CA 1
ATOM 2036 C C . ARG A 1 259 ? 15.742 15.453 -10.43 1 76.62 259 ARG A C 1
ATOM 2038 O O . ARG A 1 259 ? 16.797 16.062 -10.242 1 76.62 259 ARG A O 1
ATOM 2045 N N . ARG A 1 260 ? 15.266 15 -11.523 1 70.38 260 ARG A N 1
ATOM 2046 C CA . ARG A 1 260 ? 16.062 15.266 -12.711 1 70.38 260 ARG A CA 1
ATOM 2047 C C . ARG A 1 260 ? 16.031 16.734 -13.086 1 70.38 260 ARG A C 1
ATOM 2049 O O . ARG A 1 260 ? 17.016 17.281 -13.594 1 70.38 260 ARG A O 1
ATOM 2056 N N . PHE A 1 261 ? 14.867 17.406 -12.727 1 67.12 261 PHE A N 1
ATOM 2057 C CA . PHE A 1 261 ? 14.703 18.797 -13.141 1 67.12 261 PHE A CA 1
ATOM 2058 C C . PHE A 1 261 ? 15.039 19.75 -12 1 67.12 261 PHE A C 1
ATOM 2060 O O . PHE A 1 261 ? 15.117 20.969 -12.195 1 67.12 261 PHE A O 1
ATOM 2067 N N . MET A 1 262 ? 14.953 19.422 -10.789 1 58.81 262 MET A N 1
ATOM 2068 C CA . MET A 1 262 ? 15.328 20.297 -9.68 1 58.81 262 MET A CA 1
ATOM 2069 C C . MET A 1 262 ? 16.828 20.578 -9.703 1 58.81 262 MET A C 1
ATOM 2071 O O . MET A 1 262 ? 17.641 19.656 -9.828 1 58.81 262 MET A O 1
ATOM 2075 N N . PRO A 1 263 ? 17.203 21.781 -9.961 1 54.03 263 PRO A N 1
ATOM 2076 C CA . PRO A 1 263 ? 18.625 22.172 -9.969 1 54.03 263 PRO A CA 1
ATOM 2077 C C . PRO A 1 263 ? 19.359 21.719 -8.711 1 54.03 263 PRO A C 1
ATOM 2079 O O . PRO A 1 263 ? 18.781 21.672 -7.629 1 54.03 263 PRO A O 1
ATOM 2082 N N . LYS A 1 264 ? 20.281 20.703 -8.867 1 51.88 264 LYS A N 1
ATOM 2083 C CA . LYS A 1 264 ? 21.156 20.359 -7.75 1 51.88 264 LYS A CA 1
ATOM 2084 C C . LYS A 1 264 ? 21.438 21.578 -6.871 1 51.88 264 LYS A C 1
ATOM 2086 O O . LYS A 1 264 ? 21.906 22.609 -7.363 1 51.88 264 LYS A O 1
ATOM 2091 N N . LYS A 1 265 ? 20.672 21.891 -5.828 1 48.5 265 LYS A N 1
ATOM 2092 C CA . LYS A 1 265 ? 21.172 22.969 -4.98 1 48.5 265 LYS A CA 1
ATOM 2093 C C . LYS A 1 265 ? 22.703 23.031 -5.016 1 48.5 265 LYS A C 1
ATOM 2095 O O . LYS A 1 265 ? 23.375 22 -4.852 1 48.5 265 LYS A O 1
ATOM 2100 N N . ALA A 1 266 ? 23.25 23.922 -5.613 1 42.88 266 ALA A N 1
ATOM 2101 C CA . ALA A 1 266 ? 24.672 24.25 -5.539 1 42.88 266 ALA A CA 1
ATOM 2102 C C . ALA A 1 266 ? 25.203 24.062 -4.121 1 42.88 266 ALA A C 1
ATOM 2104 O O . ALA A 1 266 ? 24.656 24.641 -3.172 1 42.88 266 ALA A O 1
ATOM 2105 N N . THR A 1 267 ? 25.484 22.938 -3.713 1 41.91 267 THR A N 1
ATOM 2106 C CA . THR A 1 267 ? 26.328 23.047 -2.523 1 41.91 267 THR A CA 1
ATOM 2107 C C . THR A 1 267 ? 27.109 24.359 -2.529 1 41.91 267 THR A C 1
ATOM 2109 O O . THR A 1 267 ? 27.891 24.625 -3.439 1 41.91 267 THR A O 1
ATOM 2112 N N . VAL A 1 268 ? 26.547 25.406 -2.131 1 37.06 268 VAL A N 1
ATOM 2113 C CA . VAL A 1 268 ? 27.438 26.531 -1.857 1 37.06 268 VAL A CA 1
ATOM 2114 C C . VAL A 1 268 ? 28.828 26 -1.489 1 37.06 268 VAL A C 1
ATOM 2116 O O . VAL A 1 268 ? 29 25.359 -0.449 1 37.06 268 VAL A O 1
ATOM 2119 N N . GLU A 1 269 ? 29.609 25.578 -2.336 1 36.72 269 GLU A N 1
ATOM 2120 C CA . GLU A 1 269 ? 31.047 25.594 -2.047 1 36.72 269 GLU A CA 1
ATOM 2121 C C . GLU A 1 269 ? 31.406 26.734 -1.106 1 36.72 269 GLU A C 1
ATOM 2123 O O . GLU A 1 269 ? 31.109 27.891 -1.38 1 36.72 269 GLU A O 1
ATOM 2128 N N . GLU A 1 270 ? 31.359 26.5 0.166 1 37.16 270 GLU A N 1
ATOM 2129 C CA . GLU A 1 270 ? 32.062 27.422 1.049 1 37.16 270 GLU A CA 1
ATOM 2130 C C . GLU A 1 270 ? 33.125 28.203 0.287 1 37.16 270 GLU A C 1
ATOM 2132 O O . GLU A 1 270 ? 34.156 27.641 -0.13 1 37.16 270 GLU A O 1
ATOM 2137 N N . ARG A 1 271 ? 32.75 28.969 -0.672 1 36.09 271 ARG A N 1
ATOM 2138 C CA . ARG A 1 271 ? 33.812 29.938 -0.985 1 36.09 271 ARG A CA 1
ATOM 2139 C C . ARG A 1 271 ? 34.625 30.266 0.254 1 36.09 271 ARG A C 1
ATOM 2141 O O . ARG A 1 271 ? 34.094 30.797 1.235 1 36.09 271 ARG A O 1
ATOM 2148 N N . SER A 1 272 ? 35.625 29.422 0.482 1 37.53 272 SER A N 1
ATOM 2149 C CA . SER A 1 272 ? 36.688 29.844 1.367 1 37.53 272 SER A CA 1
ATOM 2150 C C . SER A 1 272 ? 36.875 31.359 1.332 1 37.53 272 SER A C 1
ATOM 2152 O O . SER A 1 272 ? 37.156 31.938 0.279 1 37.53 272 SER A O 1
ATOM 2154 N N . LEU A 1 273 ? 35.969 32.094 1.923 1 35.25 273 LEU A N 1
ATOM 2155 C CA . LEU A 1 273 ? 36.438 33.438 2.139 1 35.25 273 LEU A CA 1
ATOM 2156 C C . LEU A 1 273 ? 37.969 33.5 2.166 1 35.25 273 LEU A C 1
ATOM 2158 O O . LEU A 1 273 ? 38.594 32.688 2.826 1 35.25 273 LEU A O 1
ATOM 2162 N N . PRO A 1 274 ? 38.625 33.906 1.099 1 36.59 274 PRO A N 1
ATOM 2163 C CA . PRO A 1 274 ? 40.031 34.031 1.37 1 36.59 274 PRO A CA 1
ATOM 2164 C C . PRO A 1 274 ? 40.344 34.406 2.824 1 36.59 274 PRO A C 1
ATOM 2166 O O . PRO A 1 274 ? 39.75 35.344 3.361 1 36.59 274 PRO A O 1
ATOM 2169 N N . LEU A 1 275 ? 40.406 33.438 3.666 1 32.47 275 LEU A N 1
ATOM 2170 C CA . LEU A 1 275 ? 41.031 33.812 4.922 1 32.47 275 LEU A CA 1
ATOM 2171 C C . LEU A 1 275 ? 41.969 35.031 4.723 1 32.47 275 LEU A C 1
ATOM 2173 O O . LEU A 1 275 ? 42.844 35 3.875 1 32.47 275 LEU A O 1
ATOM 2177 N N . LEU A 1 276 ? 41.344 36.156 4.68 1 32.62 276 LEU A N 1
ATOM 2178 C CA . LEU A 1 276 ? 42.281 37.281 4.93 1 32.62 276 LEU A CA 1
ATOM 2179 C C . LEU A 1 276 ? 43.5 36.781 5.707 1 32.62 276 LEU A C 1
ATOM 2181 O O . LEU A 1 276 ? 43.375 36.281 6.828 1 32.62 276 LEU A O 1
ATOM 2185 N N . SER A 1 277 ? 44.406 36 4.965 1 31.86 277 SER A N 1
ATOM 2186 C CA . SER A 1 277 ? 45.75 35.844 5.512 1 31.86 277 SER A CA 1
ATOM 2187 C C . SER A 1 277 ? 46.062 36.906 6.527 1 31.86 277 SER A C 1
ATOM 2189 O O . SER A 1 277 ? 45.906 38.094 6.25 1 31.86 277 SER A O 1
ATOM 2191 N N . GLU A 1 278 ? 45.719 36.562 7.75 1 31.62 278 GLU A N 1
ATOM 2192 C CA . GLU A 1 278 ? 46.281 37.344 8.844 1 31.62 278 GLU A CA 1
ATOM 2193 C C . GLU A 1 278 ? 47.656 37.938 8.445 1 31.62 278 GLU A C 1
ATOM 2195 O O . GLU A 1 278 ? 48.656 37.25 8.492 1 31.62 278 GLU A O 1
ATOM 2200 N N . LYS A 1 279 ? 47.781 38.5 7.219 1 35.38 279 LYS A N 1
ATOM 2201 C CA . LYS A 1 279 ? 48.875 39.469 7.215 1 35.38 279 LYS A CA 1
ATOM 2202 C C . LYS A 1 279 ? 48.969 40.188 8.562 1 35.38 279 LYS A C 1
ATOM 2204 O O . LYS A 1 279 ? 48.062 40.906 8.953 1 35.38 279 LYS A O 1
ATOM 2209 N N . THR A 1 280 ? 49.438 39.312 9.539 1 32.81 280 THR A N 1
ATOM 2210 C CA . THR A 1 280 ? 50.062 39.812 10.773 1 32.81 280 THR A CA 1
ATOM 2211 C C . THR A 1 280 ? 50.594 41.219 10.578 1 32.81 280 THR A C 1
ATOM 2213 O O . THR A 1 280 ? 51.5 41.438 9.742 1 32.81 280 THR A O 1
ATOM 2216 N N . LEU A 1 281 ? 49.688 42.188 10.508 1 33.16 281 LEU A N 1
ATOM 2217 C CA . LEU A 1 281 ? 50.156 43.531 10.875 1 33.16 281 LEU A CA 1
ATOM 2218 C C . LEU A 1 281 ? 51.281 43.469 11.891 1 33.16 281 LEU A C 1
ATOM 2220 O O . LEU A 1 281 ? 51.031 43.312 13.094 1 33.16 281 LEU A O 1
ATOM 2224 N N . SER A 1 282 ? 52.25 42.406 11.695 1 34.03 282 SER A N 1
ATOM 2225 C CA . SER A 1 282 ? 53.531 42.656 12.375 1 34.03 282 SER A CA 1
ATOM 2226 C C . SER A 1 282 ? 53.938 44.094 12.258 1 34.03 282 SER A C 1
ATOM 2228 O O . SER A 1 282 ? 54.375 44.562 11.195 1 34.03 282 SER A O 1
ATOM 2230 N N . ILE A 1 283 ? 53 44.938 12.625 1 34.56 283 ILE A N 1
ATOM 2231 C CA . ILE A 1 283 ? 53.5 46.281 12.969 1 34.56 283 ILE A CA 1
ATOM 2232 C C . ILE A 1 283 ? 54.875 46.156 13.648 1 34.56 283 ILE A C 1
ATOM 2234 O O . ILE A 1 283 ? 55 45.531 14.711 1 34.56 283 ILE A O 1
ATOM 2238 N N . GLU A 1 284 ? 55.969 45.906 12.828 1 34.16 284 GLU A N 1
ATOM 2239 C CA . GLU A 1 284 ? 57.312 46.188 13.281 1 34.16 284 GLU A CA 1
ATOM 2240 C C . GLU A 1 284 ? 57.344 47.344 14.266 1 34.16 284 GLU A C 1
ATOM 2242 O O . GLU A 1 284 ? 57.094 48.5 13.891 1 34.16 284 GLU A O 1
ATOM 2247 N N . TYR A 1 285 ? 56.688 47.062 15.445 1 33.66 285 TYR A N 1
ATOM 2248 C CA . TYR A 1 285 ? 57.062 48 16.5 1 33.66 285 TYR A CA 1
ATOM 2249 C C . TYR A 1 285 ? 58.531 48.344 16.438 1 33.66 285 TYR A C 1
ATOM 2251 O O . TYR A 1 285 ? 59.375 47.438 16.578 1 33.66 285 TYR A O 1
ATOM 2259 N N . GLY A 1 286 ? 58.969 49.188 15.477 1 33.66 286 GLY A N 1
ATOM 2260 C CA . GLY A 1 286 ? 60.25 49.844 15.516 1 33.66 286 GLY A CA 1
ATOM 2261 C C . GLY A 1 286 ? 60.781 50 16.922 1 33.66 286 GLY A C 1
ATOM 2262 O O . GLY A 1 286 ? 60.062 50.375 17.844 1 33.66 286 GLY A O 1
ATOM 2263 N N . SER A 1 287 ? 61.625 48.969 17.344 1 31.94 287 SER A N 1
ATOM 2264 C CA . SER A 1 287 ? 62.5 49.188 18.484 1 31.94 287 SER A CA 1
ATOM 2265 C C . SER A 1 287 ? 62.969 50.625 18.578 1 31.94 287 SER A C 1
ATOM 2267 O O . SER A 1 287 ? 63.656 51.125 17.688 1 31.94 287 SER A O 1
ATOM 2269 N N . VAL A 1 288 ? 62.062 51.562 18.766 1 28.16 288 VAL A N 1
ATOM 2270 C CA . VAL A 1 288 ? 62.656 52.812 19.188 1 28.16 288 VAL A CA 1
ATOM 2271 C C . VAL A 1 288 ? 63.75 52.531 20.219 1 28.16 288 VAL A C 1
ATOM 2273 O O . VAL A 1 288 ? 63.469 51.969 21.281 1 28.16 288 VAL A O 1
ATOM 2276 N N . SER A 1 289 ? 64.938 52.188 19.688 1 26.22 289 SER A N 1
ATOM 2277 C CA . SER A 1 289 ? 66.188 52.406 20.406 1 26.22 289 SER A CA 1
ATOM 2278 C C . SER A 1 289 ? 66.062 53.656 21.266 1 26.22 289 SER A C 1
ATOM 2280 O O . SER A 1 289 ? 66.062 54.781 20.734 1 26.22 289 SER A O 1
ATOM 2282 N N . VAL A 1 290 ? 65.188 53.594 22.219 1 25.09 290 VAL A N 1
ATOM 2283 C CA . VAL A 1 290 ? 65.688 54.438 23.281 1 25.09 290 VAL A CA 1
ATOM 2284 C C . VAL A 1 290 ? 66.875 53.719 23.984 1 25.09 290 VAL A C 1
ATOM 2286 O O . VAL A 1 290 ? 66.75 52.531 24.281 1 25.09 290 VAL A O 1
ATOM 2289 N N . MET B 1 1 ? 16.594 32.188 9.688 1 33.22 1 MET B N 1
ATOM 2290 C CA . MET B 1 1 ? 15.508 32.188 10.656 1 33.22 1 MET B CA 1
ATOM 2291 C C . MET B 1 1 ? 14.656 33.469 10.516 1 33.22 1 MET B C 1
ATOM 2293 O O . MET B 1 1 ? 15.086 34.562 10.875 1 33.22 1 MET B O 1
ATOM 2297 N N . THR B 1 2 ? 13.969 33.594 9.5 1 39.47 2 THR B N 1
ATOM 2298 C CA . THR B 1 2 ? 13.312 34.875 9.336 1 39.47 2 THR B CA 1
ATOM 2299 C C . THR B 1 2 ? 12.5 35.219 10.578 1 39.47 2 THR B C 1
ATOM 2301 O O . THR B 1 2 ? 11.836 34.375 11.156 1 39.47 2 THR B O 1
ATOM 2304 N N . ARG B 1 3 ? 12.852 36.219 11.289 1 44.34 3 ARG B N 1
ATOM 2305 C CA . ARG B 1 3 ? 12.234 36.812 12.469 1 44.34 3 ARG B CA 1
ATOM 2306 C C . ARG B 1 3 ? 10.719 36.906 12.312 1 44.34 3 ARG B C 1
ATOM 2308 O O . ARG B 1 3 ? 10.227 37.281 11.25 1 44.34 3 ARG B O 1
ATOM 2315 N N . PRO B 1 4 ? 9.938 36.156 13.109 1 49.97 4 PRO B N 1
ATOM 2316 C CA . PRO B 1 4 ? 8.492 36.344 13.086 1 49.97 4 PRO B CA 1
ATOM 2317 C C . PRO B 1 4 ? 8.109 37.844 13.023 1 49.97 4 PRO B C 1
ATOM 2319 O O . PRO B 1 4 ? 8.68 38.656 13.734 1 49.97 4 PRO B O 1
ATOM 2322 N N . SER B 1 5 ? 7.711 38.281 11.992 1 48.47 5 SER B N 1
ATOM 2323 C CA . SER B 1 5 ? 7.258 39.688 12.016 1 48.47 5 SER B CA 1
ATOM 2324 C C . SER B 1 5 ? 6.352 39.938 13.211 1 48.47 5 SER B C 1
ATOM 2326 O O . SER B 1 5 ? 5.523 39.094 13.57 1 48.47 5 SER B O 1
ATOM 2328 N N . PRO B 1 6 ? 6.68 40.719 14.211 1 52.78 6 PRO B N 1
ATOM 2329 C CA . PRO B 1 6 ? 5.953 41.125 15.422 1 52.78 6 PRO B CA 1
ATOM 2330 C C . PRO B 1 6 ? 4.445 41.219 15.195 1 52.78 6 PRO B C 1
ATOM 2332 O O . PRO B 1 6 ? 3.662 40.969 16.109 1 52.78 6 PRO B O 1
ATOM 2335 N N . ASN B 1 7 ? 3.965 41.531 13.992 1 55.62 7 ASN B N 1
ATOM 2336 C CA . ASN B 1 7 ? 2.623 42.062 13.75 1 55.62 7 ASN B CA 1
ATOM 2337 C C . ASN B 1 7 ? 1.589 40.938 13.719 1 55.62 7 ASN B C 1
ATOM 2339 O O . ASN B 1 7 ? 0.4 41.156 13.938 1 55.62 7 ASN B O 1
ATOM 2343 N N . LEU B 1 8 ? 1.921 39.688 13.586 1 63.31 8 LEU B N 1
ATOM 2344 C CA . LEU B 1 8 ? 0.81 38.781 13.383 1 63.31 8 LEU B CA 1
ATOM 2345 C C . LEU B 1 8 ? 0.683 37.812 14.555 1 63.31 8 LEU B C 1
ATOM 2347 O O . LEU B 1 8 ? 0.101 36.719 14.406 1 63.31 8 LEU B O 1
ATOM 2351 N N . ARG B 1 9 ? 1.132 38.312 15.742 1 70.94 9 ARG B N 1
ATOM 2352 C CA . ARG B 1 9 ? 1.048 37.531 16.969 1 70.94 9 ARG B CA 1
ATOM 2353 C C . ARG B 1 9 ? -0.386 37.469 17.469 1 70.94 9 ARG B C 1
ATOM 2355 O O . ARG B 1 9 ? -0.754 36.531 18.188 1 70.94 9 ARG B O 1
ATOM 2362 N N . TRP B 1 10 ? -1.154 38.562 17 1 81.25 10 TRP B N 1
ATOM 2363 C CA . TRP B 1 10 ? -2.543 38.594 17.438 1 81.25 10 TRP B CA 1
ATOM 2364 C C . TRP B 1 10 ? -3.334 37.438 16.844 1 81.25 10 TRP B C 1
ATOM 2366 O O . TRP B 1 10 ? -4.398 37.062 17.344 1 81.25 10 TRP B O 1
ATOM 2376 N N . LEU B 1 11 ? -2.848 36.812 15.859 1 83.88 11 LEU B N 1
ATOM 2377 C CA . LEU B 1 11 ? -3.521 35.719 15.172 1 83.88 11 LEU B CA 1
ATOM 2378 C C . LEU B 1 11 ? -3.643 34.5 16.078 1 83.88 11 LEU B C 1
ATOM 2380 O O . LEU B 1 11 ? -4.566 33.688 15.93 1 83.88 11 LEU B O 1
ATOM 2384 N N . ARG B 1 12 ? -2.801 34.406 17.094 1 84.19 12 ARG B N 1
ATOM 2385 C CA . ARG B 1 12 ? -2.881 33.281 18.016 1 84.19 12 ARG B CA 1
ATOM 2386 C C . ARG B 1 12 ? -4.148 33.375 18.859 1 84.19 12 ARG B C 1
ATOM 2388 O O . ARG B 1 12 ? -4.777 32.344 19.125 1 84.19 12 ARG B O 1
ATOM 2395 N N . TRP B 1 13 ? -4.504 34.594 19.141 1 87 13 TRP B N 1
ATOM 2396 C CA . TRP B 1 13 ? -5.699 34.781 19.953 1 87 13 TRP B CA 1
ATOM 2397 C C . TRP B 1 13 ? -6.961 34.594 19.125 1 87 13 TRP B C 1
ATOM 2399 O O . TRP B 1 13 ? -7.98 34.125 19.625 1 87 13 TRP B O 1
ATOM 2409 N N . ILE B 1 14 ? -6.891 34.844 17.922 1 87.88 14 ILE B N 1
ATOM 2410 C CA . ILE B 1 14 ? -8.008 34.594 17.016 1 87.88 14 ILE B CA 1
ATOM 2411 C C . ILE B 1 14 ? -8.234 33.094 16.875 1 87.88 14 ILE B C 1
ATOM 2413 O O . ILE B 1 14 ? -9.375 32.625 16.922 1 87.88 14 ILE B O 1
ATOM 2417 N N . ASN B 1 15 ? -7.156 32.406 16.766 1 89.5 15 ASN B N 1
ATOM 2418 C CA . ASN B 1 15 ? -7.27 30.953 16.656 1 89.5 15 ASN B CA 1
ATOM 2419 C C . ASN B 1 15 ? -7.887 30.344 17.922 1 89.5 15 ASN B C 1
ATOM 2421 O O . ASN B 1 15 ? -8.695 29.422 17.828 1 89.5 15 ASN B O 1
ATOM 2425 N N . ALA B 1 16 ? -7.527 30.875 19.047 1 90.44 16 ALA B N 1
ATOM 2426 C CA . ALA B 1 16 ? -8.102 30.391 20.297 1 90.44 16 ALA B CA 1
ATOM 2427 C C . ALA B 1 16 ? -9.602 30.672 20.359 1 90.44 16 ALA B C 1
ATOM 2429 O O . ALA B 1 16 ? -10.391 29.781 20.703 1 90.44 16 ALA B O 1
ATOM 2430 N N . LEU B 1 17 ? -9.969 31.828 19.938 1 92.25 17 LEU B N 1
ATOM 2431 C CA . LEU B 1 17 ? -11.367 32.219 19.969 1 92.25 17 LEU B CA 1
ATOM 2432 C C . LEU B 1 17 ? -12.188 31.391 18.984 1 92.25 17 LEU B C 1
ATOM 2434 O O . LEU B 1 17 ? -13.258 30.891 19.312 1 92.25 17 LEU B O 1
ATOM 2438 N N . VAL B 1 18 ? -11.68 31.297 17.828 1 92.38 18 VAL B N 1
ATOM 2439 C CA . VAL B 1 18 ? -12.398 30.578 16.781 1 92.38 18 VAL B CA 1
ATOM 2440 C C . VAL B 1 18 ? -12.578 29.109 17.188 1 92.38 18 VAL B C 1
ATOM 2442 O O . VAL B 1 18 ? -13.617 28.5 16.906 1 92.38 18 VAL B O 1
ATOM 2445 N N . TYR B 1 19 ? -11.57 28.578 17.797 1 93.75 19 TYR B N 1
ATOM 2446 C CA . TYR B 1 19 ? -11.672 27.203 18.25 1 93.75 19 TYR B CA 1
ATOM 2447 C C . TYR B 1 19 ? -12.773 27.031 19.281 1 93.75 19 TYR B C 1
ATOM 2449 O O . TYR B 1 19 ? -13.523 26.062 19.25 1 93.75 19 TYR B O 1
ATOM 2457 N N . VAL B 1 20 ? -12.828 27.906 20.234 1 92.81 20 VAL B N 1
ATOM 2458 C CA . VAL B 1 20 ? -13.859 27.859 21.25 1 92.81 20 VAL B CA 1
ATOM 2459 C C . VAL B 1 20 ? -15.242 27.938 20.609 1 92.81 20 VAL B C 1
ATOM 2461 O O . VAL B 1 20 ? -16.156 27.188 20.984 1 92.81 20 VAL B O 1
ATOM 2464 N N . VAL B 1 21 ? -15.445 28.812 19.703 1 93 21 VAL B N 1
ATOM 2465 C CA . VAL B 1 21 ? -16.719 28.953 18.984 1 93 21 VAL B CA 1
ATOM 2466 C C . VAL B 1 21 ? -17.031 27.641 18.25 1 93 21 VAL B C 1
ATOM 2468 O O . VAL B 1 21 ? -18.188 27.188 18.25 1 93 21 VAL B O 1
ATOM 2471 N N . GLN B 1 22 ? -16.031 27.078 17.609 1 93 22 GLN B N 1
ATOM 2472 C CA . GLN B 1 22 ? -16.203 25.797 16.938 1 93 22 GLN B CA 1
ATOM 2473 C C . GLN B 1 22 ? -16.734 24.734 17.891 1 93 22 GLN B C 1
ATOM 2475 O O . GLN B 1 22 ? -17.625 23.953 17.531 1 93 22 GLN B O 1
ATOM 2480 N N . ARG B 1 23 ? -16.141 24.672 19.062 1 91.75 23 ARG B N 1
ATOM 2481 C CA . ARG B 1 23 ? -16.547 23.672 20.031 1 91.75 23 ARG B CA 1
ATOM 2482 C C . ARG B 1 23 ? -18 23.875 20.453 1 91.75 23 ARG B C 1
ATOM 2484 O O . ARG B 1 23 ? -18.75 22.906 20.641 1 91.75 23 ARG B O 1
ATOM 2491 N N . LEU B 1 24 ? -18.391 25.094 20.578 1 91.5 24 LEU B N 1
ATOM 2492 C CA . LEU B 1 24 ? -19.766 25.406 20.953 1 91.5 24 LEU B CA 1
ATOM 2493 C C . LEU B 1 24 ? -20.734 25 19.844 1 91.5 24 LEU B C 1
ATOM 2495 O O . LEU B 1 24 ? -21.781 24.406 20.109 1 91.5 24 LEU B O 1
ATOM 2499 N N . VAL B 1 25 ? -20.406 25.281 18.672 1 89.62 25 VAL B N 1
ATOM 2500 C CA . VAL B 1 25 ? -21.234 24.922 17.531 1 89.62 25 VAL B CA 1
ATOM 2501 C C . VAL B 1 25 ? -21.328 23.391 17.422 1 89.62 25 VAL B C 1
ATOM 2503 O O . VAL B 1 25 ? -22.422 22.844 17.25 1 89.62 25 VAL B O 1
ATOM 2506 N N . ASN B 1 26 ? -20.188 22.75 17.562 1 88.88 26 ASN B N 1
ATOM 2507 C CA . ASN B 1 26 ? -20.172 21.297 17.453 1 88.88 26 ASN B CA 1
ATOM 2508 C C . ASN B 1 26 ? -21 20.641 18.547 1 88.88 26 ASN B C 1
ATOM 2510 O O . ASN B 1 26 ? -21.672 19.625 18.312 1 88.88 26 ASN B O 1
ATOM 2514 N N . THR B 1 27 ? -20.922 21.156 19.734 1 85.5 27 THR B N 1
ATOM 2515 C CA . THR B 1 27 ? -21.703 20.625 20.844 1 85.5 27 THR B CA 1
ATOM 2516 C C . THR B 1 27 ? -23.188 20.812 20.594 1 85.5 27 THR B C 1
ATOM 2518 O O . THR B 1 27 ? -24 19.938 20.906 1 85.5 27 THR B O 1
ATOM 2521 N N . ARG B 1 28 ? -23.594 21.875 20 1 85.56 28 ARG B N 1
ATOM 2522 C CA . ARG B 1 28 ? -24.984 22.156 19.703 1 85.56 28 ARG B CA 1
ATOM 2523 C C . ARG B 1 28 ? -25.531 21.203 18.656 1 85.56 28 ARG B C 1
ATOM 2525 O O . ARG B 1 28 ? -26.688 20.781 18.734 1 85.56 28 ARG B O 1
ATOM 2532 N N . PHE B 1 29 ? -24.703 20.812 17.781 1 84.06 29 PHE B N 1
ATOM 2533 C CA . PHE B 1 29 ? -25.172 20 16.656 1 84.06 29 PHE B CA 1
ATOM 2534 C C . PHE B 1 29 ? -24.734 18.547 16.828 1 84.06 29 PHE B C 1
ATOM 2536 O O . PHE B 1 29 ? -24.891 17.75 15.898 1 84.06 29 PHE B O 1
ATOM 2543 N N . SER B 1 30 ? -24.094 18.172 17.906 1 76.94 30 SER B N 1
ATOM 2544 C CA . SER B 1 30 ? -23.531 16.844 18.141 1 76.94 30 SER B CA 1
ATOM 2545 C C . SER B 1 30 ? -24.594 15.758 18.016 1 76.94 30 SER B C 1
ATOM 2547 O O . SER B 1 30 ? -24.312 14.68 17.469 1 76.94 30 SER B O 1
ATOM 2549 N N . SER B 1 31 ? -25.797 16.047 18.453 1 76.62 31 SER B N 1
ATOM 2550 C CA . SER B 1 31 ? -26.859 15.055 18.453 1 76.62 31 SER B CA 1
ATOM 2551 C C . SER B 1 31 ? -27.422 14.828 17.047 1 76.62 31 SER B C 1
ATOM 2553 O O . SER B 1 31 ? -28.094 13.828 16.797 1 76.62 31 SER B O 1
ATOM 2555 N N . SER B 1 32 ? -27.125 15.711 16.172 1 80.25 32 SER B N 1
ATOM 2556 C CA . SER B 1 32 ? -27.703 15.633 14.828 1 80.25 32 SER B CA 1
ATOM 2557 C C . SER B 1 32 ? -26.734 14.945 13.859 1 80.25 32 SER B C 1
ATOM 2559 O O . SER B 1 32 ? -27.141 14.547 12.766 1 80.25 32 SER B O 1
ATOM 2561 N N . ILE B 1 33 ? -25.562 14.789 14.273 1 76.12 33 ILE B N 1
ATOM 2562 C CA . ILE B 1 33 ? -24.531 14.273 13.359 1 76.12 33 ILE B CA 1
ATOM 2563 C C . ILE B 1 33 ? -24.703 12.773 13.188 1 76.1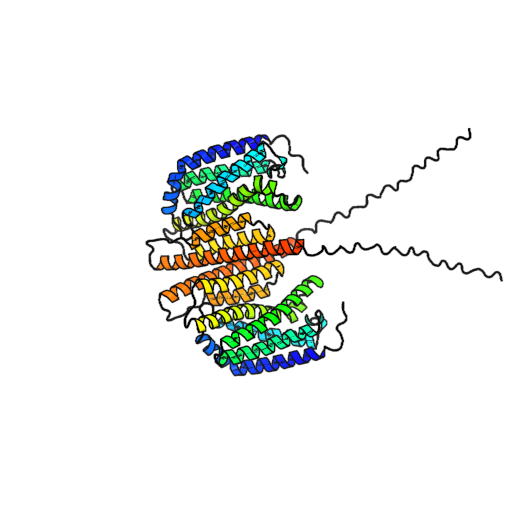2 33 ILE B C 1
ATOM 2565 O O . ILE B 1 33 ? -24.703 12.266 12.062 1 76.12 33 ILE B O 1
ATOM 2569 N N . ARG B 1 34 ? -24.906 12.109 14.234 1 74.25 34 ARG B N 1
ATOM 2570 C CA . ARG B 1 34 ? -25.031 10.648 14.18 1 74.25 34 ARG B CA 1
ATOM 2571 C C . ARG B 1 34 ? -26.234 10.227 13.352 1 74.25 34 ARG B C 1
ATOM 2573 O O . ARG B 1 34 ? -26.109 9.398 12.445 1 74.25 34 ARG B O 1
ATOM 2580 N N . PRO B 1 35 ? -27.406 10.812 13.602 1 76 35 PRO B N 1
ATOM 2581 C CA . PRO B 1 35 ? -28.562 10.469 12.766 1 76 35 PRO B CA 1
ATOM 2582 C C . PRO B 1 35 ? -28.344 10.812 11.297 1 76 35 PRO B C 1
ATOM 2584 O O . PRO B 1 35 ? -28.781 10.078 10.414 1 76 35 PRO B O 1
ATOM 2587 N N . ALA B 1 36 ? -27.75 11.883 11.07 1 77.75 36 ALA B N 1
ATOM 2588 C CA . ALA B 1 36 ? -27.469 12.281 9.695 1 77.75 36 ALA B CA 1
ATOM 2589 C C . ALA B 1 36 ? -26.531 11.289 9.008 1 77.75 36 ALA B C 1
ATOM 2591 O O . ALA B 1 36 ? -26.734 10.938 7.844 1 77.75 36 ALA B O 1
ATOM 2592 N N . SER B 1 37 ? -25.578 10.82 9.734 1 77.12 37 SER B N 1
ATOM 2593 C CA . SER B 1 37 ? -24.641 9.828 9.219 1 77.12 37 SER B CA 1
ATOM 2594 C C . SER B 1 37 ? -25.359 8.508 8.914 1 77.12 37 SER B C 1
ATOM 2596 O O . SER B 1 37 ? -25 7.82 7.949 1 77.12 37 SER B O 1
ATOM 2598 N N . GLN B 1 38 ? -26.328 8.18 9.648 1 78.81 38 GLN B N 1
ATOM 2599 C CA . GLN B 1 38 ? -27.094 6.957 9.422 1 78.81 38 GLN B CA 1
ATOM 2600 C C . GLN B 1 38 ? -27.984 7.086 8.188 1 78.81 38 GLN B C 1
ATOM 2602 O O . GLN B 1 38 ? -28.172 6.117 7.453 1 78.81 38 GLN B O 1
ATOM 2607 N N . ARG B 1 39 ? -28.422 8.32 7.98 1 81.75 39 ARG B N 1
ATOM 2608 C CA . ARG B 1 39 ? -29.266 8.562 6.816 1 81.75 39 ARG B CA 1
ATOM 2609 C C . ARG B 1 39 ? -28.453 8.469 5.523 1 81.75 39 ARG B C 1
ATOM 2611 O O . ARG B 1 39 ? -28.969 8.039 4.492 1 81.75 39 ARG B O 1
ATOM 2618 N N . HIS B 1 40 ? -27.25 8.805 5.625 1 87.25 40 HIS B N 1
ATOM 2619 C CA . HIS B 1 40 ? -26.375 8.812 4.449 1 87.25 40 HIS B CA 1
ATOM 2620 C C . HIS B 1 40 ? -25.25 7.805 4.59 1 87.25 40 HIS B C 1
ATOM 2622 O O . HIS B 1 40 ? -24.094 8.102 4.254 1 87.25 40 HIS B O 1
ATOM 2628 N N . GLU B 1 41 ? -25.625 6.684 5.066 1 88.06 41 GLU B N 1
ATOM 2629 C CA . GLU B 1 41 ? -24.641 5.629 5.348 1 88.06 41 GLU B CA 1
ATOM 2630 C C . GLU B 1 41 ? -24.016 5.102 4.059 1 88.06 41 GLU B C 1
ATOM 2632 O O . GLU B 1 41 ? -24.719 4.902 3.061 1 88.06 41 GLU B O 1
ATOM 2637 N N . THR B 1 42 ? -22.75 5.055 4.07 1 92.44 42 THR B N 1
ATOM 263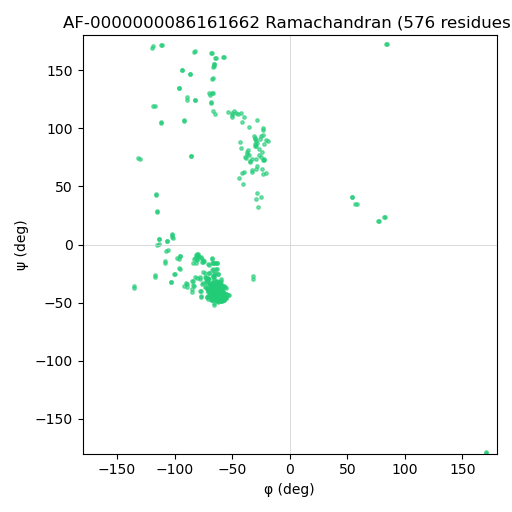8 C CA . THR B 1 42 ? -22.016 4.43 2.965 1 92.44 42 THR B CA 1
ATOM 2639 C C . THR B 1 42 ? -21.359 3.133 3.418 1 92.44 42 THR B C 1
ATOM 2641 O O . THR B 1 42 ? -21.328 2.83 4.613 1 92.44 42 THR B O 1
ATOM 2644 N N . LEU B 1 43 ? -20.828 2.41 2.48 1 93.31 43 LEU B N 1
ATOM 2645 C CA . LEU B 1 43 ? -20.188 1.142 2.816 1 93.31 43 LEU B CA 1
ATOM 2646 C C . LEU B 1 43 ? -18.781 1.365 3.344 1 93.31 43 LEU B C 1
ATOM 2648 O O . LEU B 1 43 ? -18.156 0.438 3.861 1 93.31 43 LEU B O 1
ATOM 2652 N N . ILE B 1 44 ? -18.312 2.627 3.254 1 95.06 44 ILE B N 1
ATOM 2653 C CA . ILE B 1 44 ? -16.984 2.904 3.789 1 95.06 44 ILE B CA 1
ATOM 2654 C C . ILE B 1 44 ? -17.109 3.836 4.992 1 95.06 44 ILE B C 1
ATOM 2656 O O . ILE B 1 44 ? -16.094 4.363 5.477 1 95.06 44 ILE B O 1
ATOM 2660 N N . THR B 1 45 ? -18.266 4.168 5.438 1 93.44 45 THR B N 1
ATOM 2661 C CA . THR B 1 45 ? -18.438 4.84 6.723 1 93.44 45 THR B CA 1
ATOM 2662 C C . THR B 1 45 ? -18.094 3.906 7.875 1 93.44 45 THR B C 1
ATOM 2664 O O . THR B 1 45 ? -18.641 2.809 7.984 1 93.44 45 THR B O 1
ATOM 2667 N N . PRO B 1 46 ? -17.172 4.324 8.656 1 94.12 46 PRO B N 1
ATOM 2668 C CA . PRO B 1 46 ? -16.766 3.439 9.75 1 94.12 46 PRO B CA 1
ATOM 2669 C C . PRO B 1 46 ? -17.859 3.275 10.805 1 94.12 46 PRO B C 1
ATOM 2671 O O . PRO B 1 46 ? -18.844 4.012 10.797 1 94.12 46 PRO B O 1
ATOM 2674 N N . ASP B 1 47 ? -17.641 2.242 11.633 1 93.06 47 ASP B N 1
ATOM 2675 C CA . ASP B 1 47 ? -18.531 2.014 12.766 1 93.06 47 ASP B CA 1
ATOM 2676 C C . ASP B 1 47 ? -18.594 3.238 13.672 1 93.06 47 ASP B C 1
ATOM 2678 O O . ASP B 1 47 ? -17.688 4.074 13.656 1 93.06 47 ASP B O 1
ATOM 2682 N N . ARG B 1 48 ? -19.578 3.355 14.484 1 88 48 ARG B N 1
ATOM 2683 C CA . ARG B 1 48 ? -19.844 4.516 15.328 1 88 48 ARG B CA 1
ATOM 2684 C C . ARG B 1 48 ? -18.688 4.77 16.297 1 88 48 ARG B C 1
ATOM 2686 O O . ARG B 1 48 ? -18.375 5.922 16.594 1 88 48 ARG B O 1
ATOM 2693 N N . TYR B 1 49 ? -18.078 3.77 16.719 1 90.62 49 TYR B N 1
ATOM 2694 C CA . TYR B 1 49 ? -17.016 3.945 17.703 1 90.62 49 TYR B CA 1
ATOM 2695 C C . TYR B 1 49 ? -15.836 4.711 17.109 1 90.62 49 TYR B C 1
ATOM 2697 O O . TYR B 1 49 ? -15.07 5.348 17.828 1 90.62 49 TYR B O 1
ATOM 2705 N N . ALA B 1 50 ? -15.68 4.602 15.828 1 91.44 50 ALA B N 1
ATOM 2706 C CA . ALA B 1 50 ? -14.555 5.25 15.164 1 91.44 50 ALA B CA 1
ATOM 2707 C C . ALA B 1 50 ? -14.633 6.766 15.297 1 91.44 50 ALA B C 1
ATOM 2709 O O . ALA B 1 50 ? -13.609 7.453 15.281 1 91.44 50 ALA B O 1
ATOM 2710 N N . PHE B 1 51 ? -15.781 7.34 15.555 1 88.5 51 PHE B N 1
ATOM 2711 C CA . PHE B 1 51 ? -15.969 8.781 15.641 1 88.5 51 PHE B CA 1
ATOM 2712 C C . PHE B 1 51 ? -15.547 9.305 17 1 88.5 51 PHE B C 1
ATOM 2714 O O . PHE B 1 51 ? -15.398 10.516 17.203 1 88.5 51 PHE B O 1
ATOM 2721 N N . SER B 1 52 ? -15.281 8.367 17.891 1 90.94 52 SER B N 1
ATOM 2722 C CA . SER B 1 52 ? -14.742 8.773 19.188 1 90.94 52 SER B CA 1
ATOM 2723 C C . SER B 1 52 ? -13.383 9.445 19.031 1 90.94 52 SER B C 1
ATOM 2725 O O . SER B 1 52 ? -12.906 10.109 19.953 1 90.94 52 SER B O 1
ATOM 2727 N N . ILE B 1 53 ? -12.773 9.281 17.891 1 92.69 53 ILE B N 1
ATOM 2728 C CA . ILE B 1 53 ? -11.469 9.883 17.609 1 92.69 53 ILE B CA 1
ATOM 2729 C C . ILE B 1 53 ? -11.57 11.398 17.734 1 92.69 53 ILE B C 1
ATOM 2731 O O . ILE B 1 53 ? -10.586 12.07 18.062 1 92.69 53 ILE B O 1
ATOM 2735 N N . TRP B 1 54 ? -12.719 12.008 17.438 1 90.56 54 TRP B N 1
ATOM 2736 C CA . TRP B 1 54 ? -12.922 13.445 17.594 1 90.56 54 TRP B CA 1
ATOM 2737 C C . TRP B 1 54 ? -12.656 13.883 19.031 1 90.56 54 TRP B C 1
ATOM 2739 O O . TRP B 1 54 ? -12.133 14.977 19.281 1 90.56 54 TRP B O 1
ATOM 2749 N N . GLY B 1 55 ? -13.023 12.992 19.953 1 90.88 55 GLY B N 1
ATOM 2750 C CA . GLY B 1 55 ? -12.734 13.297 21.344 1 90.88 55 GLY B CA 1
ATOM 2751 C C . GLY B 1 55 ? -11.258 13.484 21.625 1 90.88 55 GLY B C 1
ATOM 2752 O O . GLY B 1 55 ? -10.867 14.406 22.344 1 90.88 55 GLY B O 1
ATOM 2753 N N . VAL B 1 56 ? -10.453 12.648 21.031 1 93.38 56 VAL B N 1
ATOM 2754 C CA . VAL B 1 56 ? -9.008 12.727 21.188 1 93.38 56 VAL B CA 1
ATOM 2755 C C . VAL B 1 56 ? -8.469 13.977 20.5 1 93.38 56 VAL B C 1
ATOM 2757 O O . VAL B 1 56 ? -7.668 14.719 21.078 1 93.38 56 VAL B O 1
ATOM 2760 N N . ILE B 1 57 ? -8.953 14.242 19.297 1 93.44 57 ILE B N 1
ATOM 2761 C CA . ILE B 1 57 ? -8.516 15.398 18.516 1 93.44 57 ILE B CA 1
ATOM 2762 C C . ILE B 1 57 ? -8.883 16.688 19.25 1 93.44 57 ILE B C 1
ATOM 2764 O O . ILE B 1 57 ? -8.062 17.594 19.375 1 93.44 57 ILE B O 1
ATOM 2768 N N . TYR B 1 58 ? -10.039 16.766 19.828 1 91.5 58 TYR B N 1
ATOM 2769 C CA . TYR B 1 58 ? -10.539 17.969 20.484 1 91.5 58 TYR B CA 1
ATOM 2770 C C . TYR B 1 58 ? -9.891 18.156 21.844 1 91.5 58 TYR B C 1
ATOM 2772 O O . TYR B 1 58 ? -9.992 19.234 22.438 1 91.5 58 TYR B O 1
ATOM 2780 N N . LEU B 1 59 ? -9.227 17.188 22.281 1 90.94 59 LEU B N 1
ATOM 2781 C CA . LEU B 1 59 ? -8.438 17.328 23.516 1 90.94 59 LEU B CA 1
ATOM 2782 C C . LEU B 1 59 ? -7.027 17.797 23.203 1 90.94 59 LEU B C 1
ATOM 2784 O O . LEU B 1 59 ? -6.434 18.547 23.984 1 90.94 59 LEU B O 1
ATOM 2788 N N . LEU B 1 60 ? -6.531 17.391 22.094 1 93.5 60 LEU B N 1
ATOM 2789 C CA . LEU B 1 60 ? -5.145 17.688 21.75 1 93.5 60 LEU B CA 1
ATOM 2790 C C . LEU B 1 60 ? -5.027 19.062 21.109 1 93.5 60 LEU B C 1
ATOM 2792 O O . LEU B 1 60 ? -4.016 19.75 21.281 1 93.5 60 LEU B O 1
ATOM 2796 N N . LEU B 1 61 ? -6.031 19.5 20.391 1 93.06 61 LEU B N 1
ATOM 2797 C CA . LEU B 1 61 ? -5.957 20.766 19.672 1 93.06 61 LEU B CA 1
ATOM 2798 C C . LEU B 1 61 ? -5.871 21.938 20.641 1 93.06 61 LEU B C 1
ATOM 2800 O O . LEU B 1 61 ? -5.082 22.859 20.438 1 93.06 61 LEU B O 1
ATOM 2804 N N . PRO B 1 62 ? -6.629 21.969 21.75 1 92.06 62 PRO B N 1
ATOM 2805 C CA . PRO B 1 62 ? -6.473 23.062 22.703 1 92.06 62 PRO B CA 1
ATOM 2806 C C . PRO B 1 62 ? -5.066 23.141 23.297 1 92.06 62 PRO B C 1
ATOM 2808 O O . PRO B 1 62 ? -4.582 24.234 23.609 1 92.06 62 PRO B O 1
ATOM 2811 N N . VAL B 1 63 ? -4.453 22.016 23.469 1 91.38 63 VAL B N 1
ATOM 2812 C CA . VAL B 1 63 ? -3.074 22 23.953 1 91.38 63 VAL B CA 1
ATOM 2813 C C . VAL B 1 63 ? -2.178 22.75 22.969 1 91.38 63 VAL B C 1
ATOM 2815 O O . VAL B 1 63 ? -1.364 23.594 23.391 1 91.38 63 VAL B O 1
ATOM 2818 N N . ALA B 1 64 ? -2.357 22.516 21.734 1 90.06 64 ALA B N 1
ATOM 2819 C CA . ALA B 1 64 ? -1.563 23.203 20.719 1 90.06 64 ALA B CA 1
ATOM 2820 C C . ALA B 1 64 ? -1.822 24.703 20.734 1 90.06 64 ALA B C 1
ATOM 2822 O O . ALA B 1 64 ? -0.897 25.5 20.562 1 90.06 64 ALA B O 1
ATOM 2823 N N . ILE B 1 65 ? -3.033 25.094 20.922 1 89.56 65 ILE B N 1
ATOM 2824 C CA . ILE B 1 65 ? -3.416 26.5 20.938 1 89.56 65 ILE B CA 1
ATOM 2825 C C . ILE B 1 65 ? -2.822 27.172 22.172 1 89.56 65 ILE B C 1
ATOM 2827 O O . ILE B 1 65 ? -2.275 28.281 22.078 1 89.56 65 ILE B O 1
ATOM 2831 N N . ILE B 1 66 ? -2.908 26.5 23.297 1 90 66 ILE B N 1
ATOM 2832 C CA . ILE B 1 66 ? -2.383 27.047 24.547 1 90 66 ILE B CA 1
ATOM 2833 C C . ILE B 1 66 ? -0.869 27.203 24.438 1 90 66 ILE B C 1
ATOM 2835 O O . ILE B 1 66 ? -0.32 28.234 24.844 1 90 66 ILE B O 1
ATOM 2839 N N . VAL B 1 67 ? -0.27 26.281 23.891 1 87.75 67 VAL B N 1
ATOM 2840 C CA . VAL B 1 67 ? 1.18 26.328 23.734 1 87.75 67 VAL B CA 1
ATOM 2841 C C . VAL B 1 67 ? 1.558 27.469 22.781 1 87.75 67 VAL B C 1
ATOM 2843 O O . VAL B 1 67 ? 2.541 28.172 23.016 1 87.75 67 VAL B O 1
ATOM 2846 N N . ASP B 1 68 ? 0.804 27.609 21.766 1 86.44 68 ASP B N 1
ATOM 2847 C CA . ASP B 1 68 ? 1.073 28.703 20.828 1 86.44 68 ASP B CA 1
ATOM 2848 C C . ASP B 1 68 ? 0.928 30.062 21.5 1 86.44 68 ASP B C 1
ATOM 2850 O O . ASP B 1 68 ? 1.672 31 21.188 1 86.44 68 ASP B O 1
ATOM 2854 N N . CYS B 1 69 ? 0.059 30.203 22.453 1 84.62 69 CYS B N 1
ATOM 2855 C CA . CYS B 1 69 ? -0.217 31.469 23.125 1 84.62 69 CYS B CA 1
ATOM 2856 C C . CYS B 1 69 ? 0.793 31.719 24.234 1 84.62 69 CYS B C 1
ATOM 2858 O O . CYS B 1 69 ? 1.207 32.875 24.453 1 84.62 69 CYS B O 1
ATOM 2860 N N . PHE B 1 70 ? 1.208 30.672 24.891 1 85.81 70 PHE B N 1
ATOM 2861 C CA . PHE B 1 70 ? 1.946 30.906 26.125 1 85.81 70 PHE B CA 1
ATOM 2862 C C . PHE B 1 70 ? 3.371 30.375 26.016 1 85.81 70 PHE B C 1
ATOM 2864 O O . PHE B 1 70 ? 4.25 30.781 26.781 1 85.81 70 PHE B O 1
ATOM 2871 N N . CYS B 1 71 ? 3.625 29.375 25.172 1 83.25 71 CYS B N 1
ATOM 2872 C CA . CYS B 1 71 ? 4.953 28.812 25 1 83.25 71 CYS B CA 1
ATOM 2873 C C . CYS B 1 71 ? 5.316 28.688 23.516 1 83.25 71 CYS B C 1
ATOM 2875 O O . CYS B 1 71 ? 5.488 27.594 23 1 83.25 71 CYS B O 1
ATOM 2877 N N . PRO B 1 72 ? 5.598 29.797 22.938 1 79.25 72 PRO B N 1
ATOM 2878 C CA . PRO B 1 72 ? 5.781 29.812 21.484 1 79.25 72 PRO B CA 1
ATOM 2879 C C . PRO B 1 72 ? 6.996 29 21.047 1 79.25 72 PRO B C 1
ATOM 2881 O O . PRO B 1 72 ? 7.066 28.578 19.891 1 79.25 72 PRO B O 1
ATOM 2884 N N . VAL B 1 73 ? 7.863 28.672 21.922 1 78.69 73 VAL B N 1
ATOM 2885 C CA . VAL B 1 73 ? 9.078 27.938 21.562 1 78.69 73 VAL B CA 1
ATOM 2886 C C . VAL B 1 73 ? 8.719 26.516 21.172 1 78.69 73 VAL B C 1
ATOM 2888 O O . VAL B 1 73 ? 9.414 25.891 20.359 1 78.69 73 VAL B O 1
ATOM 2891 N N . LEU B 1 74 ? 7.602 26.078 21.688 1 82.81 74 LEU B N 1
ATOM 2892 C CA . LEU B 1 74 ? 7.184 24.703 21.438 1 82.81 74 LEU B CA 1
ATOM 2893 C C . LEU B 1 74 ? 6.098 24.656 20.359 1 82.81 74 LEU B C 1
ATOM 2895 O O . LEU B 1 74 ? 5.582 23.578 20.047 1 82.81 74 LEU B O 1
ATOM 2899 N N . SER B 1 75 ? 5.852 25.781 19.812 1 84.75 75 SER B N 1
ATOM 2900 C CA . SER B 1 75 ? 4.766 25.844 18.844 1 84.75 75 SER B CA 1
ATOM 2901 C C . SER B 1 75 ? 5.297 25.719 17.422 1 84.75 75 SER B C 1
ATOM 2903 O O . SER B 1 75 ? 6.277 26.375 17.062 1 84.75 75 SER B O 1
ATOM 2905 N N . ILE B 1 76 ? 4.617 24.891 16.641 1 81.88 76 ILE B N 1
ATOM 2906 C CA . ILE B 1 76 ? 4.973 24.75 15.234 1 81.88 76 ILE B CA 1
ATOM 2907 C C . ILE B 1 76 ? 4.781 26.078 14.516 1 81.88 76 ILE B C 1
ATOM 2909 O O . ILE B 1 76 ? 5.492 26.375 13.555 1 81.88 76 ILE B O 1
ATOM 2913 N N . PHE B 1 77 ? 3.91 26.922 15.031 1 79.19 77 PHE B N 1
ATOM 2914 C CA . PHE B 1 77 ? 3.547 28.172 14.375 1 79.19 77 PHE B CA 1
ATOM 2915 C C . PHE B 1 77 ? 4.66 29.203 14.523 1 79.19 77 PHE B C 1
ATOM 2917 O O . PHE B 1 77 ? 4.688 30.203 13.805 1 79.19 77 PHE B O 1
ATOM 2924 N N . SER B 1 78 ? 5.566 28.891 15.398 1 77.94 78 SER B N 1
ATOM 2925 C CA . SER B 1 78 ? 6.723 29.766 15.555 1 77.94 78 SER B CA 1
ATOM 2926 C C . SER B 1 78 ? 7.77 29.5 14.484 1 77.94 78 SER B C 1
ATOM 2928 O O . SER B 1 78 ? 8.672 30.312 14.273 1 77.94 78 SER B O 1
ATOM 2930 N N . PHE B 1 79 ? 7.551 28.406 13.828 1 75.31 79 PHE B N 1
ATOM 2931 C CA . PHE B 1 79 ? 8.562 28 12.859 1 75.31 79 PHE B CA 1
ATOM 2932 C C . PHE B 1 79 ? 8.07 28.219 11.438 1 75.31 79 PHE B C 1
ATOM 2934 O O . PHE B 1 79 ? 8.805 28 10.477 1 75.31 79 PHE B O 1
ATOM 2941 N N . ILE B 1 80 ? 6.832 28.609 11.375 1 76.38 80 ILE B N 1
ATOM 2942 C CA . ILE B 1 80 ? 6.27 28.828 10.047 1 76.38 80 ILE B CA 1
ATOM 2943 C C . ILE B 1 80 ? 5.848 30.281 9.883 1 76.38 80 ILE B C 1
ATOM 2945 O O . ILE B 1 80 ? 5.832 31.047 10.852 1 76.38 80 ILE B O 1
ATOM 2949 N N . ASP B 1 81 ? 5.484 30.688 8.625 1 76.56 81 ASP B N 1
ATOM 2950 C CA . ASP B 1 81 ? 5.07 32.062 8.359 1 76.56 81 ASP B CA 1
ATOM 2951 C C . ASP B 1 81 ? 3.734 32.375 9.039 1 76.56 81 ASP B C 1
ATOM 2953 O O . ASP B 1 81 ? 2.824 31.547 9.031 1 76.56 81 ASP B O 1
ATOM 2957 N N . ASP B 1 82 ? 3.621 33.5 9.5 1 76.38 82 ASP B N 1
ATOM 2958 C CA . ASP B 1 82 ? 2.502 33.906 10.336 1 76.38 82 ASP B CA 1
ATOM 2959 C C . ASP B 1 82 ? 1.175 33.781 9.602 1 76.38 82 ASP B C 1
ATOM 2961 O O . ASP B 1 82 ? 0.177 33.344 10.18 1 76.38 82 ASP B O 1
ATOM 2965 N N . PRO B 1 83 ? 1.188 34 8.312 1 76.56 83 PRO B N 1
ATOM 2966 C CA . PRO B 1 83 ? -0.109 33.844 7.648 1 76.56 83 PRO B CA 1
ATOM 2967 C C . PRO B 1 83 ? -0.605 32.406 7.629 1 76.56 83 PRO B C 1
ATOM 2969 O O . PRO B 1 83 ? -1.803 32.156 7.461 1 76.56 83 PRO B O 1
ATOM 2972 N N . LEU B 1 84 ? 0.258 31.547 7.957 1 80.81 84 LEU B N 1
ATOM 2973 C CA . LEU B 1 84 ? -0.125 30.141 7.922 1 80.81 84 LEU B CA 1
ATOM 2974 C C . LEU B 1 84 ? -0.926 29.766 9.164 1 80.81 84 LEU B C 1
ATOM 2976 O O . LEU B 1 84 ? -1.595 28.734 9.188 1 80.81 84 LEU B O 1
ATOM 2980 N N . ARG B 1 85 ? -0.938 30.672 10.055 1 83.25 85 ARG B N 1
ATOM 2981 C CA . ARG B 1 85 ? -1.81 30.531 11.219 1 83.25 85 ARG B CA 1
ATOM 2982 C C . ARG B 1 85 ? -3.279 30.609 10.812 1 83.25 85 ARG B C 1
ATOM 2984 O O . ARG B 1 85 ? -4.137 30 11.461 1 83.25 85 ARG B O 1
ATOM 2991 N N . LEU B 1 86 ? -3.453 31.312 9.727 1 88.94 86 LEU B N 1
ATOM 2992 C CA . LEU B 1 86 ? -4.82 31.5 9.25 1 88.94 86 LEU B CA 1
ATOM 2993 C C . LEU B 1 86 ? -5.379 30.203 8.695 1 88.94 86 LEU B C 1
ATOM 2995 O O . LEU B 1 86 ? -6.598 30.047 8.578 1 88.94 86 LEU B O 1
ATOM 2999 N N . LEU B 1 87 ? -4.516 29.312 8.43 1 92.25 87 LEU B N 1
ATOM 3000 C CA . LEU B 1 87 ? -4.977 28.016 7.938 1 92.25 87 LEU B CA 1
ATOM 3001 C C . LEU B 1 87 ? -5.703 27.25 9.031 1 92.25 87 LEU B C 1
ATOM 3003 O O . LEU B 1 87 ? -6.648 26.5 8.75 1 92.25 87 LEU B O 1
ATOM 3007 N N . PHE B 1 88 ? -5.223 27.453 10.227 1 92.75 88 PHE B N 1
ATOM 3008 C CA . PHE B 1 88 ? -5.922 26.828 11.336 1 92.75 88 PHE B CA 1
ATOM 3009 C C . PHE B 1 88 ? -7.301 27.438 11.531 1 92.75 88 PHE B C 1
ATOM 3011 O O . PHE B 1 88 ? -8.273 26.734 11.781 1 92.75 88 PHE B O 1
ATOM 3018 N N . THR B 1 89 ? -7.344 28.719 11.398 1 92.69 89 THR B N 1
ATOM 3019 C CA . THR B 1 89 ? -8.617 29.422 11.477 1 92.69 89 THR B CA 1
ATOM 3020 C C . THR B 1 89 ? -9.578 28.922 10.398 1 92.69 89 THR B C 1
ATOM 3022 O O . THR B 1 89 ? -10.75 28.641 10.68 1 92.69 89 THR B O 1
ATOM 3025 N N . LEU B 1 90 ? -9.094 28.828 9.258 1 94.31 90 LEU B N 1
ATOM 3026 C CA . LEU B 1 90 ? -9.898 28.328 8.148 1 94.31 90 LEU B CA 1
ATOM 3027 C C . LEU B 1 90 ? -10.391 26.906 8.422 1 94.31 90 LEU B C 1
ATOM 3029 O O . LEU B 1 90 ? -11.539 26.578 8.117 1 94.31 90 LEU B O 1
ATOM 3033 N N . ALA B 1 91 ? -9.555 26.094 8.953 1 95.5 91 ALA B N 1
ATOM 3034 C CA . ALA B 1 91 ? -9.93 24.719 9.273 1 95.5 91 ALA B CA 1
ATOM 3035 C C . ALA B 1 91 ? -11.055 24.672 10.297 1 95.5 91 ALA B C 1
ATOM 3037 O O . ALA B 1 91 ? -11.984 23.875 10.18 1 95.5 91 ALA B O 1
ATOM 3038 N N . CYS B 1 92 ? -10.969 25.547 11.219 1 94.69 92 CYS B N 1
ATOM 3039 C CA . CYS B 1 92 ? -12 25.609 12.25 1 94.69 92 CYS B CA 1
ATOM 3040 C C . CYS B 1 92 ? -13.328 26.094 11.672 1 94.69 92 CYS B C 1
ATOM 3042 O O . CYS B 1 92 ? -14.375 25.531 11.984 1 94.69 92 CYS B O 1
ATOM 3044 N N . LEU B 1 93 ? -13.258 27.094 10.891 1 95.12 93 LEU B N 1
ATOM 3045 C CA . LEU B 1 93 ? -14.469 27.609 10.258 1 95.12 93 LEU B CA 1
ATOM 3046 C C . LEU B 1 93 ? -15.094 26.562 9.344 1 95.12 93 LEU B C 1
ATOM 3048 O O . LEU B 1 93 ? -16.312 26.391 9.32 1 95.12 93 LEU B O 1
ATOM 3052 N N . ALA B 1 94 ? -14.242 25.922 8.641 1 96.62 94 ALA B N 1
ATOM 3053 C CA . ALA B 1 94 ? -14.719 24.859 7.758 1 96.62 94 ALA B CA 1
ATOM 3054 C C . ALA B 1 94 ? -15.352 23.734 8.562 1 96.62 94 ALA B C 1
ATOM 3056 O O . ALA B 1 94 ? -16.359 23.156 8.148 1 96.62 94 ALA B O 1
ATOM 3057 N N . ASN B 1 95 ? -14.773 23.391 9.68 1 95.38 95 ASN B N 1
ATOM 3058 C CA . ASN B 1 95 ? -15.344 22.359 10.539 1 95.38 95 ASN B CA 1
ATOM 3059 C C . ASN B 1 95 ? -16.75 22.719 10.984 1 95.38 95 ASN B C 1
ATOM 3061 O O . ASN B 1 95 ? -17.656 21.891 10.93 1 95.38 95 ASN B O 1
ATOM 3065 N N . MET B 1 96 ? -16.953 23.969 11.344 1 94.81 96 MET B N 1
ATOM 3066 C CA . MET B 1 96 ? -18.266 24.438 11.75 1 94.81 96 MET B CA 1
ATOM 3067 C C . MET B 1 96 ? -19.25 24.391 10.586 1 94.81 96 MET B C 1
ATOM 3069 O O . MET B 1 96 ? -20.391 23.938 10.742 1 94.81 96 MET B O 1
ATOM 3073 N N . GLY B 1 97 ? -18.766 24.875 9.5 1 94.81 97 GLY B N 1
ATOM 3074 C CA . GLY B 1 97 ? -19.609 24.844 8.312 1 94.81 97 GLY B CA 1
ATOM 3075 C C . GLY B 1 97 ? -20.016 23.438 7.91 1 94.81 97 GLY B C 1
ATOM 3076 O O . GLY B 1 97 ? -21.156 23.219 7.508 1 94.81 97 GLY B O 1
ATOM 3077 N N . TRP B 1 98 ? -19.094 22.516 7.98 1 94.31 98 TRP B N 1
ATOM 3078 C CA . TRP B 1 98 ? -19.391 21.125 7.66 1 94.31 98 TRP B CA 1
ATOM 3079 C C . TRP B 1 98 ? -20.438 20.562 8.617 1 94.31 98 TRP B C 1
ATOM 3081 O O . TRP B 1 98 ? -21.391 19.906 8.188 1 94.31 98 TRP B O 1
ATOM 3091 N N . THR B 1 99 ? -20.234 20.812 9.891 1 92.38 99 THR B N 1
ATOM 3092 C CA . THR B 1 99 ? -21.141 20.312 10.922 1 92.38 99 THR B CA 1
ATOM 3093 C C . THR B 1 99 ? -22.562 20.797 10.672 1 92.38 99 THR B C 1
ATOM 3095 O O . THR B 1 99 ? -23.5 20 10.711 1 92.38 99 THR B O 1
ATOM 3098 N N . VAL B 1 100 ? -22.75 22.031 10.352 1 92.25 100 VAL B N 1
ATOM 3099 C CA . VAL B 1 100 ? -24.062 22.625 10.133 1 92.25 100 VAL B CA 1
ATOM 3100 C C . VAL B 1 100 ? -24.656 22.094 8.828 1 92.25 100 VAL B C 1
ATOM 3102 O O . VAL B 1 100 ? -25.828 21.719 8.781 1 92.25 100 VAL B O 1
ATOM 3105 N N . SER B 1 101 ? -23.859 22.047 7.84 1 93.38 101 SER B N 1
ATOM 3106 C CA . SER B 1 101 ? -24.344 21.609 6.535 1 93.38 101 SER B CA 1
ATOM 3107 C C . SER B 1 101 ? -24.719 20.125 6.547 1 93.38 101 SER B C 1
ATOM 3109 O O . SER B 1 101 ? -25.766 19.75 6.023 1 93.38 101 SER B O 1
ATOM 3111 N N . PHE B 1 102 ? -23.922 19.344 7.133 1 90.94 102 PHE B N 1
ATOM 3112 C CA . PHE B 1 102 ? -24.172 17.906 7.168 1 90.94 102 PHE B CA 1
ATOM 3113 C C . PHE B 1 102 ? -25.391 17.578 8.039 1 90.94 102 PHE B C 1
ATOM 3115 O O . PHE B 1 102 ? -26.188 16.719 7.688 1 90.94 102 PHE B O 1
ATOM 3122 N N . SER B 1 103 ? -25.547 18.266 9.148 1 89.44 103 SER B N 1
ATOM 3123 C CA . SER B 1 103 ? -26.672 18.062 10.055 1 89.44 103 SER B CA 1
ATOM 3124 C C . SER B 1 103 ? -28 18.438 9.391 1 89.44 103 SER B C 1
ATOM 3126 O O . SER B 1 103 ? -29.047 17.906 9.742 1 89.44 103 SER B O 1
ATOM 3128 N N . ASN B 1 104 ? -27.938 19.297 8.398 1 90.25 104 ASN B N 1
ATOM 3129 C CA . ASN B 1 104 ? -29.141 19.719 7.699 1 90.25 104 ASN B CA 1
ATOM 3130 C C . ASN B 1 104 ? -29.297 19.016 6.352 1 90.25 104 ASN B C 1
ATOM 3132 O O . ASN B 1 104 ? -30.031 19.484 5.484 1 90.25 104 ASN B O 1
ATOM 3136 N N . ASP B 1 105 ? -28.484 18.047 6.047 1 90.5 105 ASP B N 1
ATOM 3137 C CA . ASP B 1 105 ? -28.578 17.109 4.93 1 90.5 105 ASP B CA 1
ATOM 3138 C C . ASP B 1 105 ? -28.141 17.766 3.627 1 90.5 105 ASP B C 1
ATOM 3140 O O . ASP B 1 105 ? -28.562 17.375 2.543 1 90.5 105 ASP B O 1
ATOM 3144 N N . TYR B 1 106 ? -27.375 18.859 3.799 1 92.94 106 TYR B N 1
ATOM 3145 C CA . TYR B 1 106 ? -26.688 19.406 2.637 1 92.94 106 TYR B CA 1
ATOM 3146 C C . TYR B 1 106 ? -25.359 18.719 2.4 1 92.94 106 TYR B C 1
ATOM 3148 O O . TYR B 1 106 ? -24.297 19.328 2.59 1 92.94 106 TYR B O 1
ATOM 3156 N N . VAL B 1 107 ? -25.469 17.547 1.873 1 93.25 107 VAL B N 1
ATOM 3157 C CA . VAL B 1 107 ? -24.312 16.656 1.84 1 93.25 107 VAL B CA 1
ATOM 3158 C C . VAL B 1 107 ? -23.312 17.156 0.793 1 93.25 107 VAL B C 1
ATOM 3160 O O . VAL B 1 107 ? -22.094 17.062 0.996 1 93.25 107 VAL B O 1
ATOM 3163 N N . ASN B 1 108 ? -23.766 17.703 -0.339 1 95.38 108 ASN B N 1
ATOM 3164 C CA . ASN B 1 108 ? -22.875 18.203 -1.377 1 95.38 108 ASN B CA 1
ATOM 3165 C C . ASN B 1 108 ? -22.062 19.391 -0.891 1 95.38 108 ASN B C 1
ATOM 3167 O O . ASN B 1 108 ? -20.844 19.453 -1.104 1 95.38 108 ASN B O 1
ATOM 3171 N N . VAL B 1 109 ? -22.75 20.281 -0.25 1 95.94 109 VAL B N 1
ATOM 3172 C CA . VAL B 1 109 ? -22.094 21.453 0.302 1 95.94 109 VAL B CA 1
ATOM 3173 C C . VAL B 1 109 ? -21.094 21.047 1.383 1 95.94 109 VAL B C 1
ATOM 3175 O O . VAL B 1 109 ? -19.984 21.547 1.438 1 95.94 109 VAL B O 1
ATOM 3178 N N . ALA B 1 110 ? -21.516 20.109 2.188 1 95.62 110 ALA B N 1
ATOM 3179 C CA . ALA B 1 110 ? -20.641 19.609 3.258 1 95.62 110 ALA B CA 1
ATOM 3180 C C . ALA B 1 110 ? -19.344 19.047 2.693 1 95.62 110 ALA B C 1
ATOM 3182 O O . ALA B 1 110 ? -18.266 19.234 3.266 1 95.62 110 ALA B O 1
ATOM 3183 N N . THR B 1 111 ? -19.484 18.359 1.561 1 97.12 111 THR B N 1
ATOM 3184 C CA . THR B 1 111 ? -18.312 17.766 0.937 1 97.12 111 THR B CA 1
ATOM 3185 C C . THR B 1 111 ? -17.344 18.844 0.457 1 97.12 111 THR B C 1
ATOM 3187 O O . THR B 1 111 ? -16.125 18.75 0.674 1 97.12 111 THR B O 1
ATOM 3190 N N . VAL B 1 112 ? -17.797 19.828 -0.162 1 97.62 112 VAL B N 1
ATOM 3191 C CA . VAL B 1 112 ? -16.969 20.922 -0.652 1 97.62 112 VAL B CA 1
ATOM 3192 C C . VAL B 1 112 ? -16.25 21.578 0.519 1 97.62 112 VAL B C 1
ATOM 3194 O O . VAL B 1 112 ? -15.047 21.844 0.448 1 97.62 112 VAL B O 1
ATOM 3197 N N . ILE B 1 113 ? -16.938 21.859 1.604 1 97.38 113 ILE B N 1
ATOM 3198 C CA . ILE B 1 113 ? -16.375 22.5 2.791 1 97.38 113 ILE B CA 1
ATOM 3199 C C . ILE B 1 113 ? -15.297 21.609 3.393 1 97.38 113 ILE B C 1
ATOM 3201 O O . ILE B 1 113 ? -14.242 22.094 3.822 1 97.38 113 ILE B O 1
ATOM 3205 N N . LEU B 1 114 ? -15.562 20.344 3.389 1 97.06 114 LEU B N 1
ATOM 3206 C CA . LEU B 1 114 ? -14.602 19.391 3.941 1 97.06 114 LEU B CA 1
ATOM 3207 C C . LEU B 1 114 ? -13.328 19.359 3.109 1 97.06 114 LEU B C 1
ATOM 3209 O O . LEU B 1 114 ? -12.227 19.203 3.652 1 97.06 114 LEU B O 1
ATOM 3213 N N . VAL B 1 115 ? -13.492 19.469 1.794 1 97.94 115 VAL B N 1
ATOM 3214 C CA . VAL B 1 115 ? -12.32 19.531 0.919 1 97.94 115 VAL B CA 1
ATOM 3215 C C . VAL B 1 115 ? -11.484 20.75 1.253 1 97.94 115 VAL B C 1
ATOM 3217 O O . VAL B 1 115 ? -10.25 20.688 1.304 1 97.94 115 VAL B O 1
ATOM 3220 N N . ILE B 1 116 ? -12.141 21.859 1.482 1 97.5 116 ILE B N 1
ATOM 3221 C CA . ILE B 1 116 ? -11.453 23.078 1.868 1 97.5 116 ILE B CA 1
ATOM 3222 C C . ILE B 1 116 ? -10.711 22.859 3.186 1 97.5 116 ILE B C 1
ATOM 3224 O O . ILE B 1 116 ? -9.547 23.25 3.322 1 97.5 116 ILE B O 1
ATOM 3228 N N . GLN B 1 117 ? -11.398 22.281 4.137 1 97.5 117 GLN B N 1
ATOM 3229 C CA . GLN B 1 117 ? -10.781 21.953 5.422 1 97.5 117 GLN B CA 1
ATOM 3230 C C . GLN B 1 117 ? -9.57 21.047 5.234 1 97.5 117 GLN B C 1
ATOM 3232 O O . GLN B 1 117 ? -8.516 21.281 5.836 1 97.5 117 GLN B O 1
ATOM 3237 N N . TRP B 1 118 ? -9.711 20.062 4.402 1 97.69 118 TRP B N 1
ATOM 3238 C CA . TRP B 1 118 ? -8.656 19.094 4.125 1 97.69 118 TRP B CA 1
ATOM 3239 C C . TRP B 1 118 ? -7.438 19.766 3.508 1 97.69 118 TRP B C 1
ATOM 3241 O O . TRP B 1 118 ? -6.301 19.5 3.906 1 97.69 118 TRP B O 1
ATOM 3251 N N . LEU B 1 119 ? -7.68 20.672 2.584 1 97.31 119 LEU B N 1
ATOM 3252 C CA . LEU B 1 119 ? -6.594 21.406 1.932 1 97.31 119 LEU B CA 1
ATOM 3253 C C . LEU B 1 119 ? -5.859 22.297 2.926 1 97.31 119 LEU B C 1
ATOM 3255 O O . LEU B 1 119 ? -4.629 22.359 2.924 1 97.31 119 LEU B O 1
ATOM 3259 N N . ALA B 1 120 ? -6.566 22.969 3.768 1 96.12 120 ALA B N 1
ATOM 3260 C CA . ALA B 1 120 ? -5.969 23.844 4.777 1 96.12 120 ALA B CA 1
ATOM 3261 C C . ALA B 1 120 ? -5.086 23.047 5.734 1 96.12 120 ALA B C 1
ATOM 3263 O O . ALA B 1 120 ? -3.938 23.422 5.988 1 96.12 120 ALA B O 1
ATOM 3264 N N . LEU B 1 121 ? -5.605 21.953 6.18 1 96.75 121 LEU B N 1
ATOM 3265 C CA . LEU B 1 121 ? -4.855 21.109 7.105 1 96.75 121 LEU B CA 1
ATOM 3266 C C . LEU B 1 121 ? -3.668 20.453 6.406 1 96.75 121 LEU B C 1
ATOM 3268 O O . LEU B 1 121 ? -2.619 20.25 7.023 1 96.75 121 LEU B O 1
ATOM 3272 N N . GLY B 1 122 ? -3.859 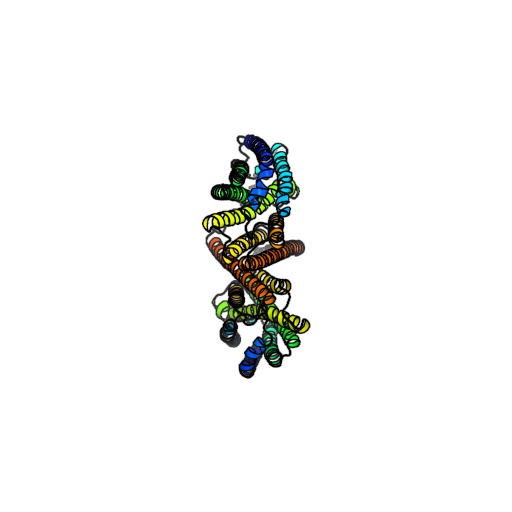20.141 5.125 1 96.56 122 GLY B N 1
ATOM 3273 C CA . GLY B 1 122 ? -2.773 19.547 4.352 1 96.56 122 GLY B CA 1
ATOM 3274 C C . GLY B 1 122 ? -1.579 20.484 4.215 1 96.56 122 GLY B C 1
ATOM 3275 O O . GLY B 1 122 ? -0.433 20.047 4.332 1 96.56 122 GLY B O 1
ATOM 3276 N N . ILE B 1 123 ? -1.856 21.719 3.975 1 94.81 123 ILE B N 1
ATOM 3277 C CA . ILE B 1 123 ? -0.787 22.703 3.875 1 94.81 123 ILE B CA 1
ATOM 3278 C C . ILE B 1 123 ? -0.088 22.844 5.227 1 94.81 123 ILE B C 1
ATOM 3280 O O . ILE B 1 123 ? 1.143 22.891 5.293 1 94.81 123 ILE B O 1
ATOM 3284 N N . LEU B 1 124 ? -0.829 22.891 6.27 1 93.12 124 LEU B N 1
ATOM 3285 C CA . LEU B 1 124 ? -0.244 22.969 7.605 1 93.12 124 LEU B CA 1
ATOM 3286 C C . LEU B 1 124 ? 0.631 21.75 7.883 1 93.12 124 LEU B C 1
ATOM 3288 O O . LEU B 1 124 ? 1.733 21.875 8.422 1 93.12 124 LEU B O 1
ATOM 3292 N N . PHE B 1 125 ? 0.18 20.609 7.52 1 94.69 125 PHE B N 1
ATOM 3293 C CA . PHE B 1 125 ? 0.917 19.375 7.707 1 94.69 125 PHE B CA 1
ATOM 3294 C C . PHE B 1 125 ? 2.23 19.391 6.938 1 94.69 125 PHE B C 1
ATOM 3296 O O . PHE B 1 125 ? 3.264 18.953 7.445 1 94.69 125 PHE B O 1
ATOM 3303 N N . SER B 1 126 ? 2.156 19.891 5.727 1 93.31 126 SER B N 1
ATOM 3304 C CA . SER B 1 126 ? 3.371 20 4.922 1 93.31 126 SER B CA 1
ATOM 3305 C C . SER B 1 126 ? 4.406 20.891 5.602 1 93.31 126 SER B C 1
ATOM 3307 O O . SER B 1 126 ? 5.605 20.625 5.527 1 93.31 126 SER B O 1
ATOM 3309 N N . GLN B 1 127 ? 3.936 21.922 6.266 1 90.81 127 GLN B N 1
ATOM 3310 C CA . GLN B 1 127 ? 4.84 22.797 7.004 1 90.81 127 GLN B CA 1
ATOM 3311 C C . GLN B 1 127 ? 5.453 22.078 8.203 1 90.81 127 GLN B C 1
ATOM 3313 O O . GLN B 1 127 ? 6.621 22.281 8.531 1 90.81 127 GLN B O 1
ATOM 3318 N N . ILE B 1 128 ? 4.668 21.281 8.828 1 91.25 128 ILE B N 1
ATOM 3319 C CA . ILE B 1 128 ? 5.152 20.484 9.953 1 91.25 128 ILE B CA 1
ATOM 3320 C C . ILE B 1 128 ? 6.285 19.578 9.5 1 91.25 128 ILE B C 1
ATOM 3322 O O . ILE B 1 128 ? 7.34 19.516 10.141 1 91.25 128 ILE B O 1
ATOM 3326 N N . ILE B 1 129 ? 6.098 18.953 8.375 1 91.25 129 ILE B N 1
ATOM 3327 C CA . ILE B 1 129 ? 7.09 18.031 7.844 1 91.25 129 ILE B CA 1
ATOM 3328 C C . ILE B 1 129 ? 8.352 18.781 7.453 1 91.25 129 ILE B C 1
ATOM 3330 O O . ILE B 1 129 ? 9.469 18.328 7.711 1 91.25 129 ILE B O 1
ATOM 3334 N N . SER B 1 130 ? 8.156 19.922 6.867 1 89.25 130 SER B N 1
ATOM 3335 C CA . SER B 1 130 ? 9.297 20.75 6.484 1 89.25 130 SER B CA 1
ATOM 3336 C C . SER B 1 130 ? 10.086 21.203 7.707 1 89.25 130 SER B C 1
ATOM 3338 O O . SER B 1 130 ? 11.312 21.219 7.691 1 89.25 130 SER B O 1
ATOM 3340 N N . THR B 1 131 ? 9.383 21.578 8.648 1 86.69 131 THR B N 1
ATOM 3341 C CA . THR B 1 131 ? 10.031 22.016 9.875 1 86.69 131 THR B CA 1
ATOM 3342 C C . THR B 1 131 ? 10.82 20.875 10.508 1 86.69 131 THR B C 1
ATOM 3344 O O . THR B 1 131 ? 11.93 21.094 11.008 1 86.69 131 THR B O 1
ATOM 3347 N N . ARG B 1 132 ? 10.312 19.688 10.469 1 87.38 132 ARG B N 1
ATOM 3348 C CA . ARG B 1 132 ? 11.008 18.516 10.992 1 87.38 132 ARG B CA 1
ATOM 3349 C C . ARG B 1 132 ? 12.273 18.234 10.195 1 87.38 132 ARG B C 1
ATOM 3351 O O . ARG B 1 132 ? 13.289 17.812 10.758 1 87.38 132 ARG B O 1
ATOM 3358 N N . ARG B 1 133 ? 12.156 18.469 8.977 1 85.12 133 ARG B N 1
ATOM 3359 C CA . ARG B 1 133 ? 13.312 18.234 8.109 1 85.12 133 ARG B CA 1
ATOM 3360 C C . ARG B 1 133 ? 14.414 19.25 8.383 1 85.12 133 ARG B C 1
ATOM 3362 O O . ARG B 1 133 ? 15.594 18.906 8.414 1 85.12 133 ARG B O 1
ATOM 3369 N N . ASP B 1 134 ? 13.992 20.484 8.656 1 84.19 134 ASP B N 1
ATOM 3370 C CA . ASP B 1 134 ? 14.938 21.578 8.797 1 84.19 134 ASP B CA 1
ATOM 3371 C C . ASP B 1 134 ? 15.5 21.656 10.211 1 84.19 134 ASP B C 1
ATOM 3373 O O . ASP B 1 134 ? 16.672 21.953 10.406 1 84.19 134 ASP B O 1
ATOM 3377 N N . TYR B 1 135 ? 14.656 21.406 11.125 1 84.25 135 TYR B N 1
ATOM 3378 C CA . TYR B 1 135 ? 15.062 21.672 12.5 1 84.25 135 TYR B CA 1
ATOM 3379 C C . TYR B 1 135 ? 15.125 20.391 13.312 1 84.25 135 TYR B C 1
ATOM 3381 O O . TYR B 1 135 ? 15.516 20.406 14.484 1 84.25 135 TYR B O 1
ATOM 3389 N N . GLY B 1 136 ? 14.805 19.25 12.695 1 84.75 136 GLY B N 1
ATOM 3390 C CA . GLY B 1 136 ? 14.867 17.969 13.391 1 84.75 136 GLY B CA 1
ATOM 3391 C C . GLY B 1 136 ? 13.617 17.672 14.188 1 84.75 136 GLY B C 1
ATOM 3392 O O . GLY B 1 136 ? 12.75 18.531 14.344 1 84.75 136 GLY B O 1
ATOM 3393 N N . PHE B 1 137 ? 13.57 16.484 14.703 1 85.5 137 PHE B N 1
ATOM 3394 C CA . PHE B 1 137 ? 12.414 16.031 15.453 1 85.5 137 PHE B CA 1
ATOM 3395 C C . PHE B 1 137 ? 12.547 16.375 16.922 1 85.5 137 PHE B C 1
ATOM 3397 O O . PHE B 1 137 ? 13.609 16.172 17.531 1 85.5 137 PHE B O 1
ATOM 3404 N N . SER B 1 138 ? 11.547 17.047 17.516 1 87.06 138 SER B N 1
ATOM 3405 C CA . SER B 1 138 ? 11.43 17.375 18.922 1 87.06 138 SER B CA 1
ATOM 3406 C C . SER B 1 138 ? 10.18 16.734 19.531 1 87.06 138 SER B C 1
ATOM 3408 O O . SER B 1 138 ? 9.062 17.047 19.141 1 87.06 138 SER B O 1
ATOM 3410 N N . PHE B 1 139 ? 10.398 15.906 20.5 1 88.94 139 PHE B N 1
ATOM 3411 C CA . PHE B 1 139 ? 9.297 15.156 21.094 1 88.94 139 PHE B CA 1
ATOM 3412 C C . PHE B 1 139 ? 8.305 16.094 21.766 1 88.94 139 PHE B C 1
ATOM 3414 O O . PHE B 1 139 ? 7.094 15.984 21.547 1 88.94 139 PHE B O 1
ATOM 3421 N N . PRO B 1 140 ? 8.797 17.078 22.531 1 88.56 140 PRO B N 1
ATOM 3422 C CA . PRO B 1 140 ? 7.836 18 23.156 1 88.56 140 PRO B CA 1
ATOM 3423 C C . PRO B 1 140 ? 7.031 18.781 22.125 1 88.56 140 PRO B C 1
ATOM 3425 O O . PRO B 1 140 ? 5.824 18.984 22.297 1 88.56 140 PRO B O 1
ATOM 3428 N N . ARG B 1 141 ? 7.629 19.188 21.109 1 88.38 141 ARG B N 1
ATOM 3429 C CA . ARG B 1 141 ? 6.926 19.906 20.062 1 88.38 141 ARG B CA 1
ATOM 3430 C C . ARG B 1 141 ? 5.906 19.016 19.359 1 88.38 141 ARG B C 1
ATOM 3432 O O . ARG B 1 141 ? 4.809 19.453 19.016 1 88.38 141 ARG B O 1
ATOM 3439 N N . PHE B 1 142 ? 6.359 17.828 19.281 1 91.31 142 PHE B N 1
ATOM 3440 C CA . PHE B 1 142 ? 5.488 16.859 18.625 1 91.31 142 PHE B CA 1
ATOM 3441 C C . PHE B 1 142 ? 4.219 16.641 19.438 1 91.31 142 PHE B C 1
ATOM 3443 O O . PHE B 1 142 ? 3.109 16.75 18.922 1 91.31 142 PHE B O 1
ATOM 3450 N N . VAL B 1 143 ? 4.324 16.359 20.656 1 89.94 143 VAL B N 1
ATOM 3451 C CA . VAL B 1 143 ? 3.193 16.016 21.516 1 89.94 143 VAL B CA 1
ATOM 3452 C C . VAL B 1 143 ? 2.355 17.25 21.797 1 89.94 143 VAL B C 1
ATOM 3454 O O . VAL B 1 143 ? 1.123 17.188 21.828 1 89.94 143 VAL B O 1
ATOM 3457 N N . CYS B 1 144 ? 3.012 18.406 21.828 1 89.06 144 CYS B N 1
ATOM 3458 C CA . CYS B 1 144 ? 2.322 19.594 22.328 1 89.06 144 CYS B CA 1
ATOM 3459 C C . CYS B 1 144 ? 1.729 20.391 21.172 1 89.06 144 CYS B C 1
ATOM 3461 O O . CYS B 1 144 ? 0.817 21.203 21.375 1 89.06 144 CYS B O 1
ATOM 3463 N N . SER B 1 145 ? 2.24 20.172 20.031 1 88.88 145 SER B N 1
ATOM 3464 C CA . SER B 1 145 ? 1.775 21.078 18.984 1 88.88 145 SER B CA 1
ATOM 3465 C C . SER B 1 145 ? 1.449 20.328 17.703 1 88.88 145 SER B C 1
ATOM 3467 O O . SER B 1 145 ? 0.379 20.5 17.109 1 88.88 145 SER B O 1
ATOM 3469 N N . GLU B 1 146 ? 2.16 19.312 17.344 1 92.31 146 GLU B N 1
ATOM 3470 C CA . GLU B 1 146 ? 2.049 18.703 16.031 1 92.31 146 GLU B CA 1
ATOM 3471 C C . GLU B 1 146 ? 1.021 17.562 16.031 1 92.31 146 GLU B C 1
ATOM 3473 O O . GLU B 1 146 ? 0.305 17.375 15.047 1 92.31 146 GLU B O 1
ATOM 3478 N N . LEU B 1 147 ? 0.953 16.844 17.094 1 94.25 147 LEU B N 1
ATOM 3479 C CA . LEU B 1 147 ? 0.179 15.609 17.172 1 94.25 147 LEU B CA 1
ATOM 3480 C C . LEU B 1 147 ? -1.297 15.875 16.891 1 94.25 147 LEU B C 1
ATOM 3482 O O . LEU B 1 147 ? -1.917 15.18 16.094 1 94.25 147 LEU B O 1
ATOM 3486 N N . GLY B 1 148 ? -1.828 16.859 17.547 1 94.94 148 GLY B N 1
ATOM 3487 C CA . GLY B 1 148 ? -3.227 17.203 17.344 1 94.94 148 GLY B CA 1
ATOM 3488 C C . GLY B 1 148 ? -3.541 17.594 15.914 1 94.94 148 GLY B C 1
ATOM 3489 O O . GLY B 1 148 ? -4.562 17.172 15.359 1 94.94 148 GLY B O 1
ATOM 3490 N N . LEU B 1 149 ? -2.654 18.312 15.328 1 93.88 149 LEU B N 1
ATOM 3491 C CA . LEU B 1 149 ? -2.846 18.781 13.961 1 93.88 149 LEU B CA 1
ATOM 3492 C C . LEU B 1 149 ? -2.707 17.625 12.969 1 93.88 149 LEU B C 1
ATOM 3494 O O . LEU B 1 149 ? -3.473 17.547 12.008 1 93.88 149 LEU B O 1
ATOM 3498 N N . THR B 1 150 ? -1.803 16.734 13.234 1 96.31 150 THR B N 1
ATOM 3499 C CA . THR B 1 150 ? -1.591 15.586 12.375 1 96.31 150 THR B CA 1
ATOM 3500 C C . THR B 1 150 ? -2.789 14.641 12.43 1 96.31 150 THR B C 1
ATOM 3502 O O . THR B 1 150 ? -3.264 14.172 11.391 1 96.31 150 THR B O 1
ATOM 3505 N N . MET B 1 151 ? -3.236 14.359 13.609 1 97.31 151 MET B N 1
ATOM 3506 C CA . MET B 1 151 ? -4.402 13.492 13.766 1 97.31 151 MET B CA 1
ATOM 3507 C C . MET B 1 151 ? -5.629 14.109 13.094 1 97.31 151 MET B C 1
ATOM 3509 O O . MET B 1 151 ? -6.434 13.398 12.492 1 97.31 151 MET B O 1
ATOM 3513 N N . TYR B 1 152 ? -5.727 15.43 13.281 1 97.12 152 TYR B N 1
ATOM 3514 C CA . TYR B 1 152 ? -6.82 16.172 12.664 1 97.12 152 TYR B CA 1
ATOM 3515 C C . TYR B 1 152 ? -6.777 16.031 11.141 1 97.12 152 TYR B C 1
ATOM 3517 O O . TYR B 1 152 ? -7.797 15.742 10.508 1 97.12 152 TYR B O 1
ATOM 3525 N N . PHE B 1 153 ? -5.668 16.156 10.586 1 97.62 153 PHE B N 1
ATOM 3526 C CA . PHE B 1 153 ? -5.5 16.031 9.141 1 97.62 153 PHE B CA 1
ATOM 3527 C C . PHE B 1 153 ? -5.77 14.609 8.68 1 97.62 153 PHE B C 1
ATOM 3529 O O . PHE B 1 153 ? -6.457 14.398 7.68 1 97.62 153 PHE B O 1
ATOM 3536 N N . ALA B 1 154 ? -5.234 13.617 9.367 1 98.12 154 ALA B N 1
ATOM 3537 C CA . ALA B 1 154 ? -5.41 12.211 9.016 1 98.12 154 ALA B CA 1
ATOM 3538 C C . ALA B 1 154 ? -6.887 11.828 9.008 1 98.12 154 ALA B C 1
ATOM 3540 O O . ALA B 1 154 ? -7.371 11.227 8.047 1 98.12 154 ALA B O 1
ATOM 3541 N N . TRP B 1 155 ? -7.602 12.172 10.023 1 97.44 155 TRP B N 1
ATOM 3542 C CA . TRP B 1 155 ? -9.023 11.852 10.117 1 97.44 155 TRP B CA 1
ATOM 3543 C C . TRP B 1 155 ? -9.812 12.586 9.031 1 97.44 155 TRP B C 1
ATOM 3545 O O . TRP B 1 155 ? -10.727 12.016 8.43 1 97.44 155 TRP B O 1
ATOM 3555 N N . THR B 1 156 ? -9.445 13.844 8.828 1 97.38 156 THR B N 1
ATOM 3556 C CA . THR B 1 156 ? -10.117 14.617 7.793 1 97.38 156 THR B CA 1
ATOM 3557 C C . THR B 1 156 ? -9.891 14 6.414 1 97.38 156 THR B C 1
ATOM 3559 O O . THR B 1 156 ? -10.773 14.047 5.555 1 97.38 156 THR B O 1
ATOM 3562 N N . SER B 1 157 ? -8.758 13.391 6.188 1 97.94 157 SER B N 1
ATOM 3563 C CA . SER B 1 157 ? -8.508 12.695 4.934 1 97.94 157 SER B CA 1
ATOM 3564 C C . SER B 1 157 ? -9.492 11.547 4.73 1 97.94 157 SER B C 1
ATOM 3566 O O . SER B 1 157 ? -10.094 11.422 3.662 1 97.94 157 SER B O 1
ATOM 3568 N N . ALA B 1 158 ? -9.656 10.766 5.746 1 97.38 158 ALA B N 1
ATOM 3569 C CA . ALA B 1 158 ? -10.617 9.664 5.68 1 97.38 158 ALA B CA 1
ATOM 3570 C C . ALA B 1 158 ? -12.039 10.195 5.527 1 97.38 158 ALA B C 1
ATOM 3572 O O . ALA B 1 158 ? -12.805 9.711 4.695 1 97.38 158 ALA B O 1
ATOM 3573 N N . ALA B 1 159 ? -12.391 11.234 6.301 1 95.62 159 ALA B N 1
ATOM 3574 C CA . ALA B 1 159 ? -13.727 11.828 6.277 1 95.62 159 ALA B CA 1
ATOM 3575 C C . ALA B 1 159 ? -14.039 12.406 4.898 1 95.62 159 ALA B C 1
ATOM 3577 O O . ALA B 1 159 ? -15.18 12.336 4.438 1 95.62 159 ALA B O 1
ATOM 3578 N N . THR B 1 160 ? -13.023 13.008 4.328 1 97.19 160 THR B N 1
ATOM 3579 C CA . THR B 1 160 ? -13.219 13.594 3.008 1 97.19 160 THR B CA 1
ATOM 3580 C C . THR B 1 160 ? -13.57 12.516 1.984 1 97.19 160 THR B C 1
ATOM 3582 O O . THR B 1 160 ? -14.469 12.711 1.158 1 97.19 160 THR B O 1
ATOM 3585 N N . LEU B 1 161 ? -12.906 11.406 1.995 1 96.94 161 LEU B N 1
ATOM 3586 C CA . LEU B 1 161 ? -13.219 10.305 1.085 1 96.94 161 LEU B CA 1
ATOM 3587 C C . LEU B 1 161 ? -14.625 9.773 1.336 1 96.94 161 LEU B C 1
ATOM 3589 O O . LEU B 1 161 ? -15.359 9.477 0.391 1 96.94 161 LEU B O 1
ATOM 3593 N N . ILE B 1 162 ? -15 9.68 2.607 1 95.56 162 ILE B N 1
ATOM 3594 C CA . ILE B 1 162 ? -16.344 9.258 2.967 1 95.56 162 ILE B CA 1
ATOM 3595 C C . ILE B 1 162 ? -17.375 10.258 2.426 1 95.56 162 ILE B C 1
ATOM 3597 O O . ILE B 1 162 ? -18.406 9.867 1.892 1 95.56 162 ILE B O 1
ATOM 3601 N N . SER B 1 163 ? -17.047 11.555 2.59 1 96 163 SER B N 1
ATOM 3602 C CA . SER B 1 163 ? -17.953 12.602 2.117 1 96 163 SER B CA 1
ATOM 3603 C C . SER B 1 163 ? -18.156 12.523 0.608 1 96 163 SER B C 1
ATOM 3605 O O . SER B 1 163 ? -19.25 12.766 0.107 1 96 163 SER B O 1
ATOM 3607 N N . PHE B 1 164 ? -17.141 12.219 -0.133 1 96.56 164 PHE B N 1
ATOM 3608 C CA . PHE B 1 164 ? -17.281 12.008 -1.569 1 96.56 164 PHE B CA 1
ATOM 3609 C C . PHE B 1 164 ? -18.188 10.828 -1.861 1 96.56 164 PHE B C 1
ATOM 3611 O O . PHE B 1 164 ? -19.016 10.891 -2.777 1 96.56 164 PHE B O 1
ATOM 3618 N N . ALA B 1 165 ? -18.047 9.75 -1.103 1 96.25 165 ALA B N 1
ATOM 3619 C CA . ALA B 1 165 ? -18.922 8.594 -1.274 1 96.25 165 ALA B CA 1
ATOM 3620 C C . ALA B 1 165 ? -20.375 8.961 -1.023 1 96.25 165 ALA B C 1
ATOM 3622 O O . ALA B 1 165 ? -21.266 8.547 -1.772 1 96.25 165 ALA B O 1
ATOM 3623 N N . VAL B 1 166 ? -20.641 9.734 0.014 1 94.56 166 VAL B N 1
ATOM 3624 C CA . VAL B 1 166 ? -21.984 10.172 0.354 1 94.56 166 VAL B CA 1
ATOM 3625 C C . VAL B 1 166 ? -22.578 10.992 -0.794 1 94.56 166 VAL B C 1
ATOM 3627 O O . VAL B 1 166 ? -23.703 10.758 -1.213 1 94.56 166 VAL B O 1
ATOM 3630 N N . THR B 1 167 ? -21.766 11.93 -1.263 1 95.25 167 THR B N 1
ATOM 3631 C CA . THR B 1 167 ? -22.219 12.805 -2.342 1 95.25 167 THR B CA 1
ATOM 3632 C C . THR B 1 167 ? -22.516 11.992 -3.6 1 95.25 167 THR B C 1
ATOM 3634 O O . THR B 1 167 ? -23.547 12.211 -4.254 1 95.25 167 THR B O 1
ATOM 3637 N N . PHE B 1 168 ? -21.656 11.062 -3.973 1 95.25 168 PHE B N 1
ATOM 3638 C CA . PHE B 1 168 ? -21.859 10.25 -5.164 1 95.25 168 PHE B CA 1
ATOM 3639 C C . PHE B 1 168 ? -23.078 9.344 -4.996 1 95.25 168 PHE B C 1
ATOM 3641 O O . PHE B 1 168 ? -23.812 9.102 -5.953 1 95.25 168 PHE B O 1
ATOM 3648 N N . GLN B 1 169 ? -23.266 8.836 -3.787 1 93.94 169 GLN B N 1
ATOM 3649 C CA . GLN B 1 169 ? -24.453 8.031 -3.508 1 93.94 169 GLN B CA 1
ATOM 3650 C C . GLN B 1 169 ? -25.734 8.852 -3.652 1 93.94 169 GLN B C 1
ATOM 3652 O O . GLN B 1 169 ? -26.766 8.328 -4.074 1 93.94 169 GLN B O 1
ATOM 3657 N N . TYR B 1 170 ? -25.609 10.117 -3.188 1 91.19 170 TYR B N 1
ATOM 3658 C CA . TYR B 1 170 ? -26.734 11.039 -3.311 1 91.19 170 TYR B CA 1
ATOM 3659 C C . TYR B 1 170 ? -27.156 11.195 -4.766 1 91.19 170 TYR B C 1
ATOM 3661 O O . TYR B 1 170 ? -28.344 11.133 -5.086 1 91.19 170 TYR B O 1
ATOM 3669 N N . PHE B 1 171 ? -26.219 11.289 -5.699 1 92.5 171 PHE B N 1
ATOM 3670 C CA . PHE B 1 171 ? -26.5 11.445 -7.121 1 92.5 171 PHE B CA 1
ATOM 3671 C C . PHE B 1 171 ? -26.953 10.117 -7.727 1 92.5 171 PHE B C 1
ATOM 3673 O O . PHE B 1 171 ? -27.812 10.086 -8.609 1 92.5 171 PHE B O 1
ATOM 3680 N N . ALA B 1 172 ? -26.406 9.039 -7.219 1 91.94 172 ALA B N 1
ATOM 3681 C CA . ALA B 1 172 ? -26.719 7.711 -7.758 1 91.94 172 ALA B CA 1
ATOM 3682 C C . ALA B 1 172 ? -28.016 7.168 -7.176 1 91.94 172 ALA B C 1
ATOM 3684 O O . ALA B 1 172 ? -28.578 6.191 -7.684 1 91.94 172 ALA B O 1
ATOM 3685 N N . ASP B 1 173 ? -28.531 7.836 -6.094 1 90.5 173 ASP B N 1
ATOM 3686 C CA . ASP B 1 173 ? -29.719 7.406 -5.379 1 90.5 173 ASP B CA 1
ATOM 3687 C C . ASP B 1 173 ? -29.594 5.957 -4.914 1 90.5 173 ASP B C 1
ATOM 3689 O O . ASP B 1 173 ? -30.5 5.148 -5.141 1 90.5 173 ASP B O 1
ATOM 3693 N N . GLY B 1 174 ? -28.453 5.59 -4.438 1 90.44 174 GLY B N 1
ATOM 3694 C CA . GLY B 1 174 ? -28.156 4.25 -3.955 1 90.44 174 GLY B CA 1
ATOM 3695 C C . GLY B 1 174 ? -26.688 4.027 -3.664 1 90.44 174 GLY B C 1
ATOM 3696 O O . GLY B 1 174 ? -25.891 4.965 -3.734 1 90.44 174 GLY B O 1
ATOM 3697 N N . TYR B 1 175 ? -26.391 2.84 -3.258 1 92.19 175 TYR B N 1
ATOM 3698 C CA . TYR B 1 175 ? -25 2.502 -2.973 1 92.19 175 TYR B CA 1
ATOM 3699 C C . TYR B 1 175 ? -24.156 2.52 -4.246 1 92.19 175 TYR B C 1
ATOM 3701 O O . TYR B 1 175 ? -24.672 2.295 -5.34 1 92.19 175 TYR B O 1
ATOM 3709 N N . LEU B 1 176 ? -22.922 2.768 -4.09 1 93.75 176 LEU B N 1
ATOM 3710 C CA . LEU B 1 176 ? -22 2.842 -5.219 1 93.75 176 LEU B CA 1
ATOM 3711 C C . LEU B 1 176 ? -21.547 1.45 -5.641 1 93.75 176 LEU B C 1
ATOM 3713 O O . LEU B 1 176 ? -21.828 0.465 -4.957 1 93.75 176 LEU B O 1
ATOM 3717 N N . SER B 1 177 ? -20.938 1.442 -6.82 1 93.38 177 SER B N 1
ATOM 3718 C CA . SER B 1 177 ? -20.344 0.193 -7.289 1 93.38 177 SER B CA 1
ATOM 3719 C C . SER B 1 177 ? -19.172 -0.23 -6.414 1 93.38 177 SER B C 1
ATOM 3721 O O . SER B 1 177 ? -18.562 0.604 -5.75 1 93.38 177 SER B O 1
ATOM 3723 N N . LEU B 1 178 ? -18.859 -1.456 -6.379 1 93.25 178 LEU B N 1
ATOM 3724 C CA . LEU B 1 178 ? -17.75 -2.014 -5.629 1 93.25 178 LEU B CA 1
ATOM 3725 C C . LEU B 1 178 ? -16.453 -1.299 -5.984 1 93.25 178 LEU B C 1
ATOM 3727 O O . LEU B 1 178 ? -15.672 -0.931 -5.098 1 93.25 178 LEU B O 1
ATOM 3731 N N . MET B 1 179 ? -16.234 -1.056 -7.238 1 93.12 179 MET B N 1
ATOM 3732 C CA . MET B 1 179 ? -14.992 -0.447 -7.715 1 93.12 179 MET B CA 1
ATOM 3733 C C . MET B 1 179 ? -14.828 0.96 -7.152 1 93.12 179 MET B C 1
ATOM 3735 O O . MET B 1 179 ? -13.711 1.372 -6.82 1 93.12 179 MET B O 1
ATOM 3739 N N . SER B 1 180 ? -15.867 1.691 -7.066 1 95.31 180 SER B N 1
ATOM 3740 C CA . SER B 1 180 ? -15.812 3.047 -6.535 1 95.31 180 SER B CA 1
ATOM 3741 C C . SER B 1 180 ? -15.289 3.057 -5.102 1 95.31 180 SER B C 1
ATOM 3743 O O . SER B 1 180 ? -14.406 3.854 -4.762 1 95.31 180 SER B O 1
ATOM 3745 N N . TYR B 1 1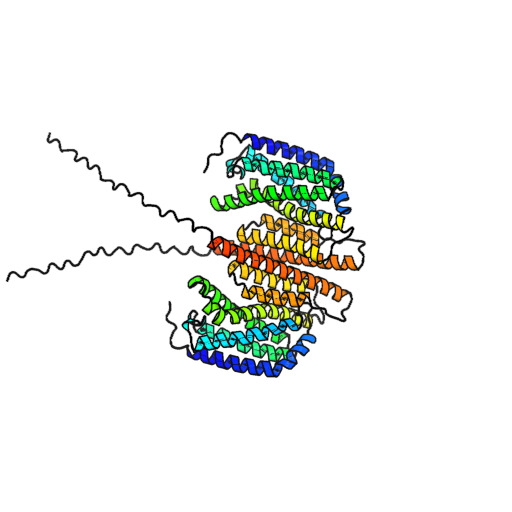81 ? -15.82 2.152 -4.281 1 95.88 181 TYR B N 1
ATOM 3746 C CA . TYR B 1 181 ? -15.391 2.09 -2.889 1 95.88 181 TYR B CA 1
ATOM 3747 C C . TYR B 1 181 ? -13.938 1.64 -2.785 1 95.88 181 TYR B C 1
ATOM 3749 O O . TYR B 1 181 ? -13.188 2.148 -1.956 1 95.88 181 TYR B O 1
ATOM 3757 N N . VAL B 1 182 ? -13.586 0.727 -3.643 1 94.88 182 VAL B N 1
ATOM 3758 C CA . VAL B 1 182 ? -12.227 0.209 -3.645 1 94.88 182 VAL B CA 1
ATOM 3759 C C . VAL B 1 182 ? -11.242 1.328 -3.996 1 94.88 182 VAL B C 1
ATOM 3761 O O . VAL B 1 182 ? -10.156 1.407 -3.43 1 94.88 182 VAL B O 1
ATOM 3764 N N . VAL B 1 183 ? -11.656 2.178 -4.871 1 96.12 183 VAL B N 1
ATOM 3765 C CA . VAL B 1 183 ? -10.828 3.312 -5.266 1 96.12 183 VAL B CA 1
ATOM 3766 C C . VAL B 1 183 ? -10.578 4.215 -4.055 1 96.12 183 VAL B C 1
ATOM 3768 O O . VAL B 1 183 ? -9.445 4.633 -3.807 1 96.12 183 VAL B O 1
ATOM 3771 N N . PHE B 1 184 ? -11.602 4.523 -3.309 1 97.19 184 PHE B N 1
ATOM 3772 C CA . PHE B 1 184 ? -11.469 5.395 -2.145 1 97.19 184 PHE B CA 1
ATOM 3773 C C . PHE B 1 184 ? -10.539 4.773 -1.11 1 97.19 184 PHE B C 1
ATOM 3775 O O . PHE B 1 184 ? -9.672 5.457 -0.557 1 97.19 184 PHE B O 1
ATOM 3782 N N . LEU B 1 185 ? -10.695 3.469 -0.877 1 97.56 185 LEU B N 1
ATOM 3783 C CA . LEU B 1 185 ? -9.836 2.785 0.086 1 97.56 185 LEU B CA 1
ATOM 3784 C C . LEU B 1 185 ? -8.391 2.768 -0.392 1 97.56 185 LEU B C 1
ATOM 3786 O O . LEU B 1 185 ? -7.465 2.924 0.408 1 97.56 185 LEU B O 1
ATOM 3790 N N . SER B 1 186 ? -8.219 2.598 -1.676 1 97.56 186 SER B N 1
ATOM 3791 C CA . SER B 1 186 ? -6.875 2.598 -2.25 1 97.56 186 SER B CA 1
ATOM 3792 C C . SER B 1 186 ? -6.211 3.961 -2.098 1 97.56 186 SER B C 1
ATOM 3794 O O . SER B 1 186 ? -5.023 4.047 -1.781 1 97.56 186 SER B O 1
ATOM 3796 N N . LEU B 1 187 ? -6.988 5.012 -2.35 1 97.75 187 LEU B N 1
ATOM 3797 C CA . LEU B 1 187 ? -6.457 6.367 -2.23 1 97.75 187 LEU B CA 1
ATOM 3798 C C . LEU B 1 187 ? -5.965 6.633 -0.812 1 97.75 187 LEU B C 1
ATOM 3800 O O . LEU B 1 187 ? -4.879 7.188 -0.619 1 97.75 187 LEU B O 1
ATOM 3804 N N . LEU B 1 188 ? -6.797 6.23 0.159 1 98.19 188 LEU B N 1
ATOM 3805 C CA . LEU B 1 188 ? -6.395 6.418 1.549 1 98.19 188 LEU B CA 1
ATOM 3806 C C . LEU B 1 188 ? -5.125 5.629 1.858 1 98.19 188 LEU B C 1
ATOM 3808 O O . LEU B 1 188 ? -4.227 6.133 2.537 1 98.19 188 LEU B O 1
ATOM 3812 N N . THR B 1 189 ? -5.047 4.426 1.355 1 98.12 189 THR B N 1
ATOM 3813 C CA . THR B 1 189 ? -3.896 3.561 1.589 1 98.12 189 THR B CA 1
ATOM 3814 C C . THR B 1 189 ? -2.639 4.156 0.96 1 98.12 189 THR B C 1
ATOM 3816 O O . THR B 1 189 ? -1.592 4.23 1.607 1 98.12 189 THR B O 1
ATOM 3819 N N . VAL B 1 190 ? -2.742 4.582 -0.275 1 98 190 VAL B N 1
ATOM 3820 C CA . VAL B 1 190 ? -1.604 5.16 -0.986 1 98 190 VAL B CA 1
ATOM 3821 C C . VAL B 1 190 ? -1.12 6.41 -0.26 1 98 190 VAL B C 1
ATOM 3823 O O . VAL B 1 190 ? 0.082 6.59 -0.05 1 98 190 VAL B O 1
ATOM 3826 N N . ALA B 1 191 ? -2.053 7.277 0.104 1 97.56 191 ALA B N 1
ATOM 3827 C CA . ALA B 1 191 ? -1.694 8.5 0.817 1 97.56 191 ALA B CA 1
ATOM 3828 C C . ALA B 1 191 ? -0.974 8.18 2.125 1 97.56 191 ALA B C 1
ATOM 3830 O O . ALA B 1 191 ? 0.065 8.773 2.428 1 97.56 191 ALA B O 1
ATOM 3831 N N . THR B 1 192 ? -1.487 7.207 2.875 1 98.19 192 THR B N 1
ATOM 3832 C CA . THR B 1 192 ? -0.945 6.879 4.188 1 98.19 192 THR B CA 1
ATOM 3833 C C . THR B 1 192 ? 0.433 6.238 4.062 1 98.19 192 THR B C 1
ATOM 3835 O O . THR B 1 192 ? 1.365 6.613 4.777 1 98.19 192 THR B O 1
ATOM 3838 N N . VAL B 1 193 ? 0.568 5.312 3.133 1 97.38 193 VAL B N 1
ATOM 3839 C CA . VAL B 1 193 ? 1.858 4.66 2.938 1 97.38 193 VAL B CA 1
ATOM 3840 C C . VAL B 1 193 ? 2.887 5.68 2.457 1 97.38 193 VAL B C 1
ATOM 3842 O O . VAL B 1 193 ? 4.043 5.656 2.885 1 97.38 193 VAL B O 1
ATOM 3845 N N . SER B 1 194 ? 2.498 6.613 1.603 1 96.56 194 SER B N 1
ATOM 3846 C CA . SER B 1 194 ? 3.389 7.672 1.145 1 96.56 194 SER B CA 1
ATOM 3847 C C . SER B 1 194 ? 3.871 8.531 2.311 1 96.56 194 SER B C 1
ATOM 3849 O O . SER B 1 194 ? 5.059 8.844 2.406 1 96.56 194 SER B O 1
ATOM 3851 N N . ILE B 1 195 ? 2.949 8.867 3.162 1 95.88 195 ILE B N 1
ATOM 3852 C CA . ILE B 1 195 ? 3.295 9.703 4.309 1 95.88 195 ILE B CA 1
ATOM 3853 C C . ILE B 1 195 ? 4.234 8.938 5.238 1 95.88 195 ILE B C 1
ATOM 3855 O O . ILE B 1 195 ? 5.172 9.516 5.793 1 95.88 195 ILE B O 1
ATOM 3859 N N . LEU B 1 196 ? 4.059 7.625 5.379 1 94.38 196 LEU B N 1
ATOM 3860 C CA . LEU B 1 196 ? 4.914 6.789 6.215 1 94.38 196 LEU B CA 1
ATOM 3861 C C . LEU B 1 196 ? 6.316 6.691 5.625 1 94.38 196 LEU B C 1
ATOM 3863 O O . LEU B 1 196 ? 7.305 6.777 6.355 1 94.38 196 LEU B O 1
ATOM 3867 N N . VAL B 1 197 ? 6.34 6.57 4.355 1 92.75 197 VAL B N 1
ATOM 3868 C CA . VAL B 1 197 ? 7.613 6.316 3.693 1 92.75 197 VAL B CA 1
ATOM 3869 C C . VAL B 1 197 ? 8.414 7.613 3.594 1 92.75 197 VAL B C 1
ATOM 3871 O O . VAL B 1 197 ? 9.617 7.637 3.863 1 92.75 197 VAL B O 1
ATOM 3874 N N . TYR B 1 198 ? 7.754 8.688 3.312 1 90.75 198 TYR B N 1
ATOM 3875 C CA . TYR B 1 198 ? 8.484 9.906 2.965 1 90.75 198 TYR B CA 1
ATOM 3876 C C . TYR B 1 198 ? 8.508 10.875 4.137 1 90.75 198 TYR B C 1
ATOM 3878 O O . TYR B 1 198 ? 9.43 11.688 4.258 1 90.75 198 TYR B O 1
ATOM 3886 N N . ALA B 1 199 ? 7.469 10.883 4.941 1 91.94 199 ALA B N 1
ATOM 3887 C CA . ALA B 1 199 ? 7.434 11.82 6.062 1 91.94 199 ALA B CA 1
ATOM 3888 C C . ALA B 1 199 ? 7.625 11.094 7.391 1 91.94 199 ALA B C 1
ATOM 3890 O O . ALA B 1 199 ? 7.855 11.727 8.422 1 91.94 199 ALA B O 1
ATOM 3891 N N . ARG B 1 200 ? 7.465 9.719 7.391 1 91.81 200 ARG B N 1
ATOM 3892 C CA . ARG B 1 200 ? 7.68 8.867 8.555 1 91.81 200 ARG B CA 1
ATOM 3893 C C . ARG B 1 200 ? 6.777 9.273 9.711 1 91.81 200 ARG B C 1
ATOM 3895 O O . ARG B 1 200 ? 7.215 9.32 10.867 1 91.81 200 ARG B O 1
ATOM 3902 N N . ASP B 1 201 ? 5.621 9.695 9.383 1 94.12 201 ASP B N 1
ATOM 3903 C CA . ASP B 1 201 ? 4.676 10.117 10.406 1 94.12 201 ASP B CA 1
ATOM 3904 C C . ASP B 1 201 ? 3.777 8.953 10.836 1 94.12 201 ASP B C 1
ATOM 3906 O O . ASP B 1 201 ? 2.789 8.648 10.164 1 94.12 201 ASP B O 1
ATOM 3910 N N . ILE B 1 202 ? 3.957 8.422 11.953 1 95 202 ILE B N 1
ATOM 3911 C CA . ILE B 1 202 ? 3.277 7.23 12.445 1 95 202 ILE B CA 1
ATOM 3912 C C . ILE B 1 202 ? 1.905 7.613 13 1 95 202 ILE B C 1
ATOM 3914 O O . ILE B 1 202 ? 0.964 6.816 12.945 1 95 202 ILE B O 1
ATOM 3918 N N . ALA B 1 203 ? 1.781 8.836 13.484 1 96 203 ALA B N 1
ATOM 3919 C CA . ALA B 1 203 ? 0.5 9.297 14.016 1 96 203 ALA B CA 1
ATOM 3920 C C . ALA B 1 203 ? -0.567 9.328 12.93 1 96 203 ALA B C 1
ATOM 3922 O O . ALA B 1 203 ? -1.704 8.898 13.148 1 96 203 ALA B O 1
ATOM 3923 N N . TYR B 1 204 ? -0.177 9.867 11.742 1 97.25 204 TYR B N 1
ATOM 3924 C CA . TYR B 1 204 ? -1.095 9.852 10.609 1 97.25 204 TYR B CA 1
ATOM 3925 C C . TYR B 1 204 ? -1.545 8.43 10.289 1 97.25 204 TYR B C 1
ATOM 3927 O O . TYR B 1 204 ? -2.736 8.18 10.094 1 97.25 204 TYR B O 1
ATOM 3935 N N . ALA B 1 205 ? -0.628 7.508 10.266 1 98.19 205 ALA B N 1
ATOM 3936 C CA . ALA B 1 205 ? -0.914 6.117 9.93 1 98.19 205 ALA B CA 1
ATOM 3937 C C . ALA B 1 205 ? -1.825 5.477 10.969 1 98.19 205 ALA B C 1
ATOM 3939 O O . ALA B 1 205 ? -2.713 4.691 10.625 1 98.19 205 ALA B O 1
ATOM 3940 N N . ALA B 1 206 ? -1.609 5.77 12.211 1 97.81 206 ALA B N 1
ATOM 3941 C CA . ALA B 1 206 ? -2.418 5.199 13.281 1 97.81 206 ALA B CA 1
ATOM 3942 C C . ALA B 1 206 ? -3.883 5.598 13.133 1 97.81 206 ALA B C 1
ATOM 3944 O O . ALA B 1 206 ? -4.781 4.773 13.32 1 97.81 206 ALA B O 1
ATOM 3945 N N . VAL B 1 207 ? -4.094 6.84 12.797 1 98.12 207 VAL B N 1
ATOM 3946 C CA . VAL B 1 207 ? -5.453 7.336 12.625 1 98.12 207 VAL B CA 1
ATOM 3947 C C . VAL B 1 207 ? -6.09 6.672 11.398 1 98.12 207 VAL B C 1
ATOM 3949 O O . VAL B 1 207 ? -7.262 6.301 11.43 1 98.12 207 VAL B O 1
ATOM 3952 N N . ALA B 1 208 ? -5.336 6.547 10.32 1 98.06 208 ALA B N 1
ATOM 3953 C CA . ALA B 1 208 ? -5.836 5.879 9.117 1 98.06 208 ALA B CA 1
ATOM 3954 C C . ALA B 1 208 ? -6.211 4.43 9.414 1 98.06 208 ALA B C 1
ATOM 3956 O O . ALA B 1 208 ? -7.25 3.943 8.969 1 98.06 208 ALA B O 1
ATOM 3957 N N . ILE B 1 209 ? -5.371 3.721 10.188 1 98.31 209 ILE B N 1
ATOM 3958 C CA . ILE B 1 209 ? -5.656 2.342 10.57 1 98.31 209 ILE B CA 1
ATOM 3959 C C . ILE B 1 209 ? -6.934 2.295 11.406 1 98.31 209 ILE B C 1
ATOM 3961 O O . ILE B 1 209 ? -7.777 1.419 11.203 1 98.31 209 ILE B O 1
ATOM 3965 N N . TRP B 1 210 ? -7.062 3.271 12.281 1 97.5 210 TRP B N 1
ATOM 3966 C CA . TRP B 1 210 ? -8.258 3.373 13.109 1 97.5 210 TRP B CA 1
ATOM 3967 C C . TRP B 1 210 ? -9.516 3.479 12.25 1 97.5 210 TRP B C 1
ATOM 3969 O O . TRP B 1 210 ? -10.492 2.766 12.477 1 97.5 210 TRP B O 1
ATOM 3979 N N . ALA B 1 211 ? -9.477 4.309 11.281 1 97.38 211 ALA B N 1
ATOM 3980 C CA . ALA B 1 211 ? -10.602 4.488 10.367 1 97.38 211 ALA B CA 1
ATOM 3981 C C . ALA B 1 211 ? -10.883 3.207 9.586 1 97.38 211 ALA B C 1
ATOM 3983 O O . ALA B 1 211 ? -12.039 2.791 9.461 1 97.38 211 ALA B O 1
ATOM 3984 N N . LEU B 1 212 ? -9.852 2.553 9.133 1 98.19 212 LEU B N 1
ATOM 3985 C CA . LEU B 1 212 ? -9.977 1.361 8.305 1 98.19 212 LEU B CA 1
ATOM 3986 C C . LEU B 1 212 ? -10.5 0.183 9.117 1 98.19 212 LEU B C 1
ATOM 3988 O O . LEU B 1 212 ? -11.305 -0.613 8.625 1 98.19 212 LEU B O 1
ATOM 3992 N N . VAL B 1 213 ? -10.047 0.078 10.336 1 97.25 213 VAL B N 1
ATOM 3993 C CA . VAL B 1 213 ? -10.555 -0.966 11.219 1 97.25 213 VAL B CA 1
ATOM 3994 C C . VAL B 1 213 ? -12.039 -0.737 11.492 1 97.25 213 VAL B C 1
ATOM 3996 O O . VAL B 1 213 ? -12.828 -1.688 11.523 1 97.25 213 VAL B O 1
ATOM 3999 N N . GLY B 1 214 ? -12.43 0.49 11.648 1 96.75 214 GLY B N 1
ATOM 4000 C CA . GLY B 1 214 ? -13.836 0.814 11.812 1 96.75 214 GLY B CA 1
ATOM 4001 C C . GLY B 1 214 ? -14.695 0.4 10.633 1 96.75 214 GLY B C 1
ATOM 4002 O O . GLY B 1 214 ? -15.844 -0.013 10.797 1 96.75 214 GLY B O 1
ATOM 4003 N N . ILE B 1 215 ? -14.141 0.541 9.461 1 96.25 215 ILE B N 1
ATOM 4004 C CA . ILE B 1 215 ? -14.836 0.13 8.242 1 96.25 215 ILE B CA 1
ATOM 4005 C C . ILE B 1 215 ? -14.906 -1.394 8.18 1 96.25 215 ILE B C 1
ATOM 4007 O O . ILE B 1 215 ? -15.938 -1.961 7.824 1 96.25 215 ILE B O 1
ATOM 4011 N N . ALA B 1 216 ? -13.867 -2.061 8.547 1 95.56 216 ALA B N 1
ATOM 4012 C CA . ALA B 1 216 ? -13.734 -3.51 8.43 1 95.56 216 ALA B CA 1
ATOM 4013 C C . ALA B 1 216 ? -14.703 -4.223 9.375 1 95.56 216 ALA B C 1
ATOM 4015 O O . ALA B 1 216 ? -15.203 -5.301 9.062 1 95.56 216 ALA B O 1
ATOM 4016 N N . VAL B 1 217 ? -14.992 -3.672 10.516 1 94.31 217 VAL B N 1
ATOM 4017 C CA . VAL B 1 217 ? -15.766 -4.371 11.539 1 94.31 217 VAL B CA 1
ATOM 4018 C C . VAL B 1 217 ? -17.234 -3.986 11.43 1 94.31 217 VAL B C 1
ATOM 4020 O O . VAL B 1 217 ? -18.094 -4.629 12.031 1 94.31 217 VAL B O 1
ATOM 4023 N N . LYS B 1 218 ? -17.453 -3.004 10.633 1 90.38 218 LYS B N 1
ATOM 4024 C CA . LYS B 1 218 ? -18.828 -2.525 10.562 1 90.38 218 LYS B CA 1
ATOM 4025 C C . LYS B 1 218 ? -19.734 -3.543 9.867 1 90.38 218 LYS B C 1
ATOM 4027 O O . LYS B 1 218 ? -19.391 -4.062 8.805 1 90.38 218 LYS B O 1
ATOM 4032 N N . ASP B 1 219 ? -20.844 -3.838 10.508 1 83.19 219 ASP B N 1
ATOM 4033 C CA . ASP B 1 219 ? -21.859 -4.715 9.938 1 83.19 219 ASP B CA 1
ATOM 4034 C C . ASP B 1 219 ? -23.141 -3.941 9.617 1 83.19 219 ASP B C 1
ATOM 4036 O O . ASP B 1 219 ? -23.828 -3.479 10.531 1 83.19 219 ASP B O 1
ATOM 4040 N N . VAL B 1 220 ? -23.344 -3.691 8.328 1 76.75 220 VAL B N 1
ATOM 4041 C CA . VAL B 1 220 ? -24.547 -2.988 7.91 1 76.75 220 VAL B CA 1
ATOM 4042 C C . VAL B 1 220 ? -25.719 -3.973 7.805 1 76.75 220 VAL B C 1
ATOM 4044 O O . VAL B 1 220 ? -25.625 -4.984 7.105 1 76.75 220 VAL B O 1
ATOM 4047 N N . GLN B 1 221 ? -26.781 -3.756 8.461 1 78.56 221 GLN B N 1
ATOM 4048 C CA . GLN B 1 221 ? -27.938 -4.656 8.484 1 78.56 221 GLN B CA 1
ATOM 4049 C C . GLN B 1 221 ? -28.969 -4.266 7.434 1 78.56 221 GLN B C 1
ATOM 4051 O O . GLN B 1 221 ? -29.047 -3.102 7.031 1 78.56 221 GLN B O 1
ATOM 4056 N N . GLY B 1 222 ? -29.688 -5.219 6.941 1 80.69 222 GLY B N 1
ATOM 4057 C CA . GLY B 1 222 ? -30.844 -4.996 6.086 1 80.69 222 GLY B CA 1
ATOM 4058 C C . GLY B 1 222 ? -30.469 -4.746 4.637 1 80.69 222 GLY B C 1
ATOM 4059 O O . GLY B 1 222 ? -31.188 -4.035 3.924 1 80.69 222 GLY B O 1
ATOM 4060 N N . LEU B 1 223 ? -29.344 -5.191 4.207 1 83.81 223 LEU B N 1
ATOM 4061 C CA . LEU B 1 223 ? -28.906 -4.992 2.828 1 83.81 223 LEU B CA 1
ATOM 4062 C C . LEU B 1 223 ? -29.453 -6.098 1.925 1 83.81 223 LEU B C 1
ATOM 4064 O O . LEU B 1 223 ? -29.688 -7.215 2.383 1 83.81 223 LEU B O 1
ATOM 4068 N N . ASP B 1 224 ? -29.719 -5.711 0.746 1 88.31 224 ASP B N 1
ATOM 4069 C CA . ASP B 1 224 ? -30.031 -6.746 -0.236 1 88.31 224 ASP B CA 1
ATOM 4070 C C . ASP B 1 224 ? -28.812 -7.645 -0.484 1 88.31 224 ASP B C 1
ATOM 4072 O O . ASP B 1 224 ? -27.688 -7.289 -0.128 1 88.31 224 ASP B O 1
ATOM 4076 N N . THR B 1 225 ? -29.062 -8.805 -1.014 1 84.06 225 THR B N 1
ATOM 4077 C CA . THR B 1 225 ? -28.031 -9.828 -1.182 1 84.06 225 THR B CA 1
ATOM 4078 C C . THR B 1 225 ? -26.844 -9.281 -1.969 1 84.06 225 THR B C 1
ATOM 4080 O O . THR B 1 225 ? -25.688 -9.508 -1.603 1 84.06 225 THR B O 1
ATOM 4083 N N . ALA B 1 226 ? -27.094 -8.523 -3.037 1 84.75 226 ALA B N 1
ATOM 4084 C CA . ALA B 1 226 ? -26.047 -7.965 -3.875 1 84.75 226 ALA B CA 1
ATOM 4085 C C . ALA B 1 226 ? -25.203 -6.961 -3.096 1 84.75 226 ALA B C 1
ATOM 4087 O O . ALA B 1 226 ? -23.969 -6.992 -3.158 1 84.75 226 ALA B O 1
ATOM 4088 N N . THR B 1 227 ? -25.859 -6.102 -2.35 1 88.38 227 THR B N 1
ATOM 4089 C CA . THR B 1 227 ? -25.156 -5.066 -1.588 1 88.38 227 THR B CA 1
ATOM 4090 C C . THR B 1 227 ? -24.406 -5.676 -0.411 1 88.38 227 THR B C 1
ATOM 4092 O O . THR B 1 227 ? -23.359 -5.172 -0.016 1 88.38 227 THR B O 1
ATOM 4095 N N . GLU B 1 228 ? -24.922 -6.762 0.099 1 88.62 228 GLU B N 1
ATOM 4096 C CA . GLU B 1 228 ? -24.234 -7.461 1.179 1 88.62 228 GLU B CA 1
ATOM 4097 C C . GLU B 1 228 ? -22.906 -8.047 0.699 1 88.62 228 GLU B C 1
ATOM 4099 O O . GLU B 1 228 ? -21.906 -8.031 1.429 1 88.62 228 GLU B O 1
ATOM 4104 N N . GLN B 1 229 ? -22.953 -8.555 -0.493 1 86.38 229 GLN B N 1
ATOM 4105 C CA . GLN B 1 229 ? -21.734 -9.094 -1.078 1 86.38 229 GLN B CA 1
ATOM 4106 C C . GLN B 1 229 ? -20.703 -7.992 -1.281 1 86.38 229 GLN B C 1
ATOM 4108 O O . GLN B 1 229 ? -19.516 -8.195 -1.026 1 86.38 229 GLN B O 1
ATOM 4113 N N . ILE B 1 230 ? -21.156 -6.875 -1.697 1 90.62 230 ILE B N 1
ATOM 4114 C CA . ILE B 1 230 ? -20.266 -5.727 -1.888 1 90.62 230 ILE B CA 1
ATOM 4115 C C . ILE B 1 230 ? -19.703 -5.281 -0.542 1 90.62 230 ILE B C 1
ATOM 4117 O O . ILE B 1 230 ? -18.516 -4.973 -0.434 1 90.62 230 ILE B O 1
ATOM 4121 N N . SER B 1 231 ? -20.531 -5.293 0.436 1 92.5 231 SER B N 1
ATOM 4122 C CA . SER B 1 231 ? -20.109 -4.887 1.772 1 92.5 231 SER B CA 1
ATOM 4123 C C . SER B 1 231 ? -19 -5.789 2.301 1 92.5 231 SER B C 1
ATOM 4125 O O . SER B 1 231 ? -18.031 -5.312 2.902 1 92.5 231 SER B O 1
ATOM 4127 N N . LEU B 1 232 ? -19.109 -7.031 2.055 1 90.31 232 LEU B N 1
ATOM 4128 C CA . LEU B 1 232 ? -18.094 -7.977 2.492 1 90.31 232 LEU B CA 1
ATOM 4129 C C . LEU B 1 232 ? -16.766 -7.707 1.784 1 90.31 232 LEU B C 1
ATOM 4131 O O . LEU B 1 232 ? -15.703 -7.766 2.404 1 90.31 232 LEU B O 1
ATOM 4135 N N . SER B 1 233 ? -16.844 -7.477 0.531 1 93.44 233 SER B N 1
ATOM 4136 C CA . SER B 1 233 ? -15.641 -7.172 -0.246 1 93.44 233 SER B CA 1
ATOM 4137 C C . SER B 1 233 ? -14.969 -5.902 0.253 1 93.44 233 SER B C 1
ATOM 4139 O O . SER B 1 233 ? -13.734 -5.832 0.32 1 93.44 233 SER B O 1
ATOM 4141 N N . ILE B 1 234 ? -15.758 -4.957 0.607 1 95.31 234 ILE B N 1
ATOM 4142 C CA . ILE B 1 234 ? -15.234 -3.688 1.091 1 95.31 234 ILE B CA 1
ATOM 4143 C C . ILE B 1 234 ? -14.57 -3.885 2.453 1 95.31 234 ILE B C 1
ATOM 4145 O O . ILE B 1 234 ? -13.508 -3.326 2.721 1 95.31 234 ILE B O 1
ATOM 4149 N N . ARG B 1 235 ? -15.164 -4.668 3.291 1 94.94 235 ARG B N 1
ATOM 4150 C CA . ARG B 1 235 ? -14.586 -4.961 4.594 1 94.94 235 ARG B CA 1
ATOM 4151 C C . ARG B 1 235 ? -13.25 -5.68 4.449 1 94.94 235 ARG B C 1
ATOM 4153 O O . ARG B 1 235 ? -12.297 -5.398 5.184 1 94.94 235 ARG B O 1
ATOM 4160 N N . ALA B 1 236 ? -13.195 -6.547 3.523 1 94.19 236 ALA B N 1
ATOM 4161 C CA . ALA B 1 236 ? -11.945 -7.254 3.252 1 94.19 236 ALA B CA 1
ATOM 4162 C C . ALA B 1 236 ? -10.883 -6.297 2.73 1 94.19 236 ALA B C 1
ATOM 4164 O O . ALA B 1 236 ? -9.719 -6.367 3.143 1 94.19 236 ALA B O 1
ATOM 4165 N N . ALA B 1 237 ? -11.281 -5.453 1.829 1 96.12 237 ALA B N 1
ATOM 4166 C CA . ALA B 1 237 ? -10.359 -4.465 1.28 1 96.12 237 ALA B CA 1
ATOM 4167 C C . ALA B 1 237 ? -9.844 -3.529 2.371 1 96.12 237 ALA B C 1
ATOM 4169 O O . ALA B 1 237 ? -8.672 -3.152 2.373 1 96.12 237 ALA B O 1
ATOM 4170 N N . ALA B 1 238 ? -10.727 -3.133 3.236 1 97.5 238 ALA B N 1
ATOM 4171 C CA . ALA B 1 238 ? -10.336 -2.273 4.352 1 97.5 238 ALA B CA 1
ATOM 4172 C C . ALA B 1 238 ? -9.359 -2.992 5.277 1 97.5 238 ALA B C 1
ATOM 4174 O O . ALA B 1 238 ? -8.383 -2.396 5.746 1 97.5 238 ALA B O 1
ATOM 4175 N N . THR B 1 239 ? -9.617 -4.207 5.547 1 96.12 239 THR B N 1
ATOM 4176 C CA . THR B 1 239 ? -8.719 -5.012 6.363 1 96.12 239 THR B CA 1
ATOM 4177 C C . THR B 1 239 ? -7.344 -5.121 5.707 1 96.12 239 THR B C 1
ATOM 4179 O O . THR B 1 239 ? -6.316 -4.98 6.379 1 96.12 239 THR B O 1
ATOM 4182 N N . GLN B 1 240 ? -7.355 -5.383 4.461 1 96.94 240 GLN B N 1
ATOM 4183 C CA . GLN B 1 240 ? -6.102 -5.469 3.721 1 96.94 240 GLN B CA 1
ATOM 4184 C C . GLN B 1 240 ? -5.328 -4.152 3.795 1 96.94 240 GLN B C 1
ATOM 4186 O O . GLN B 1 240 ? -4.113 -4.152 3.99 1 96.94 240 GLN B O 1
ATOM 4191 N N . SER B 1 241 ? -5.996 -3.082 3.572 1 98.06 241 SER B N 1
ATOM 4192 C CA . SER B 1 241 ? -5.367 -1.769 3.656 1 98.06 241 SER B CA 1
ATOM 4193 C C . SER B 1 241 ? -4.742 -1.542 5.027 1 98.06 241 SER B C 1
ATOM 4195 O O . SER B 1 241 ? -3.605 -1.071 5.129 1 98.06 241 SER B O 1
ATOM 4197 N N . ALA B 1 242 ? -5.527 -1.851 6.055 1 97.75 242 ALA B N 1
ATOM 4198 C CA . ALA B 1 242 ? -5.008 -1.702 7.41 1 97.75 242 ALA B CA 1
ATOM 4199 C C . ALA B 1 242 ? -3.756 -2.553 7.617 1 97.75 242 ALA B C 1
ATOM 4201 O O . ALA B 1 242 ? -2.787 -2.102 8.227 1 97.75 242 ALA B O 1
ATOM 4202 N N . ALA B 1 243 ? -3.746 -3.725 7.094 1 96.5 243 ALA B N 1
ATOM 4203 C CA . ALA B 1 243 ? -2.604 -4.629 7.223 1 96.5 243 ALA B CA 1
ATOM 4204 C C . ALA B 1 243 ? -1.387 -4.082 6.48 1 96.5 243 ALA B C 1
ATOM 4206 O O . ALA B 1 243 ? -0.264 -4.145 6.988 1 96.5 243 ALA B O 1
ATOM 4207 N N . ILE B 1 244 ? -1.606 -3.596 5.301 1 97.44 244 ILE B N 1
ATOM 4208 C CA . ILE B 1 244 ? -0.521 -3.035 4.504 1 97.44 244 ILE B CA 1
ATOM 4209 C C . ILE B 1 244 ? 0.098 -1.847 5.234 1 97.44 244 ILE B C 1
ATOM 4211 O O . ILE B 1 244 ? 1.321 -1.756 5.359 1 97.44 244 ILE B O 1
ATOM 4215 N N . ILE B 1 245 ? -0.708 -0.947 5.73 1 98.06 245 ILE B N 1
ATOM 4216 C CA . ILE B 1 245 ? -0.223 0.234 6.434 1 98.06 245 ILE B CA 1
ATOM 4217 C C . ILE B 1 245 ? 0.524 -0.19 7.695 1 98.06 245 ILE B C 1
ATOM 4219 O O . ILE B 1 245 ? 1.596 0.342 8 1 98.06 245 ILE B O 1
ATOM 4223 N N . ALA B 1 246 ? -0.043 -1.172 8.414 1 97.44 246 ALA B N 1
ATOM 4224 C CA . ALA B 1 246 ? 0.616 -1.674 9.617 1 97.44 246 ALA B CA 1
ATOM 4225 C C . ALA B 1 246 ? 1.99 -2.25 9.289 1 97.44 246 ALA B C 1
ATOM 4227 O O . ALA B 1 246 ? 2.949 -2.047 10.039 1 97.44 246 ALA B O 1
ATOM 4228 N N . ALA B 1 247 ? 2.051 -2.928 8.242 1 96.69 247 ALA B N 1
ATOM 4229 C CA . ALA B 1 247 ? 3.336 -3.479 7.82 1 96.69 247 ALA B CA 1
ATOM 4230 C C . ALA B 1 247 ? 4.348 -2.367 7.559 1 96.69 247 ALA B C 1
ATOM 4232 O O . ALA B 1 247 ? 5.512 -2.475 7.953 1 96.69 247 ALA B O 1
ATOM 4233 N N . PHE B 1 248 ? 3.945 -1.351 6.953 1 96.62 248 PHE B N 1
ATOM 4234 C CA . PHE B 1 248 ? 4.863 -0.261 6.641 1 96.62 248 PHE B CA 1
ATOM 4235 C C . PHE B 1 248 ? 5.211 0.531 7.895 1 96.62 248 PHE B C 1
ATOM 4237 O O . PHE B 1 248 ? 6.262 1.17 7.961 1 96.62 248 PHE B O 1
ATOM 4244 N N . VAL B 1 249 ? 4.305 0.57 8.898 1 96.25 249 VAL B N 1
ATOM 4245 C CA . VAL B 1 249 ? 4.672 1.139 10.195 1 96.25 249 VAL B CA 1
ATOM 4246 C C . VAL B 1 249 ? 5.852 0.37 10.781 1 96.25 249 VAL B C 1
ATOM 4248 O O . VAL B 1 249 ? 6.836 0.971 11.219 1 96.25 249 VAL B O 1
ATOM 4251 N N . VAL B 1 250 ? 5.758 -0.952 10.695 1 95.19 250 VAL B N 1
ATOM 4252 C CA . VAL B 1 250 ? 6.816 -1.809 11.219 1 95.19 250 VAL B CA 1
ATOM 4253 C C . VAL B 1 250 ? 8.102 -1.589 10.422 1 95.19 250 VAL B C 1
ATOM 4255 O O . VAL B 1 250 ? 9.18 -1.462 11.008 1 95.19 250 VAL B O 1
ATOM 4258 N N . ILE B 1 251 ? 8.008 -1.489 9.156 1 93.69 251 ILE B N 1
ATOM 4259 C CA . ILE B 1 251 ? 9.172 -1.281 8.289 1 93.69 251 ILE B CA 1
ATOM 4260 C C . ILE B 1 251 ? 9.812 0.066 8.609 1 93.69 251 ILE B C 1
ATOM 4262 O O . ILE B 1 251 ? 11.039 0.165 8.727 1 93.69 251 ILE B O 1
ATOM 4266 N N . THR B 1 252 ? 9.023 1.104 8.766 1 91.31 252 THR B N 1
ATOM 4267 C CA . THR B 1 252 ? 9.516 2.443 9.062 1 91.31 252 THR B CA 1
ATOM 4268 C C . THR B 1 252 ? 10.234 2.473 10.406 1 91.31 252 THR B C 1
ATOM 4270 O O . THR B 1 252 ? 11.312 3.057 10.531 1 91.31 252 THR B O 1
ATOM 4273 N N . ILE B 1 253 ? 9.625 1.792 11.383 1 91.56 253 ILE B N 1
ATOM 4274 C CA . ILE B 1 253 ? 10.227 1.738 12.711 1 91.56 253 ILE B CA 1
ATOM 4275 C C . ILE B 1 253 ? 11.539 0.959 12.648 1 91.56 253 ILE B C 1
ATOM 4277 O O . ILE B 1 253 ? 12.539 1.379 13.234 1 91.56 253 ILE B O 1
ATOM 4281 N N . SER B 1 254 ? 11.578 -0.151 11.961 1 91.69 254 SER B N 1
ATOM 4282 C CA . SER B 1 254 ? 12.766 -0.99 11.844 1 91.69 254 SER 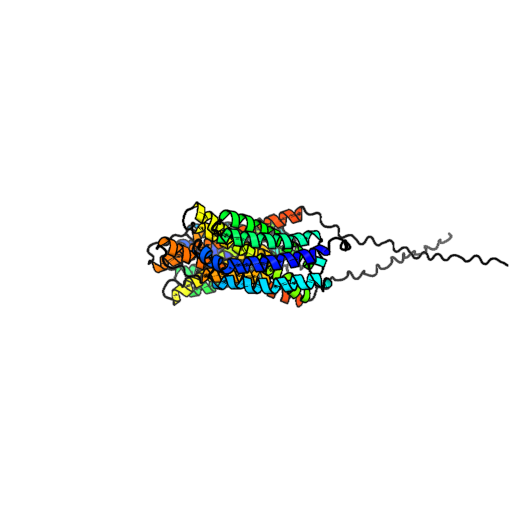B CA 1
ATOM 4283 C C . SER B 1 254 ? 13.898 -0.246 11.148 1 91.69 254 SER B C 1
ATOM 4285 O O . SER B 1 254 ? 15.062 -0.361 11.547 1 91.69 254 SER B O 1
ATOM 4287 N N . ARG B 1 255 ? 13.609 0.422 10.164 1 89.06 255 ARG B N 1
ATOM 4288 C CA . ARG B 1 255 ? 14.617 1.184 9.445 1 89.06 255 ARG B CA 1
ATOM 4289 C C . ARG B 1 255 ? 15.195 2.293 10.32 1 89.06 255 ARG B C 1
ATOM 4291 O O . ARG B 1 255 ? 16.391 2.586 10.25 1 89.06 255 ARG B O 1
ATOM 4298 N N . LYS B 1 256 ? 14.391 2.9 11.125 1 84 256 LYS B N 1
ATOM 4299 C CA . LYS B 1 256 ? 14.859 3.93 12.047 1 84 256 LYS B CA 1
ATOM 4300 C C . LYS B 1 256 ? 15.812 3.342 13.086 1 84 256 LYS B C 1
ATOM 4302 O O . LYS B 1 256 ? 16.828 3.955 13.422 1 84 256 LYS B O 1
ATOM 4307 N N . ILE B 1 257 ? 15.477 2.145 13.484 1 85.5 257 ILE B N 1
ATOM 4308 C CA . ILE B 1 257 ? 16.281 1.474 14.5 1 85.5 257 ILE B CA 1
ATOM 4309 C C . ILE B 1 257 ? 17.625 1.054 13.891 1 85.5 257 ILE B C 1
ATOM 4311 O O . ILE B 1 257 ? 18.672 1.251 14.5 1 85.5 257 ILE B O 1
ATOM 4315 N N . VAL B 1 258 ? 17.672 0.481 12.727 1 81.81 258 VAL B N 1
ATOM 4316 C CA . VAL B 1 258 ? 18.875 -0.001 12.07 1 81.81 258 VAL B CA 1
ATOM 4317 C C . VAL B 1 258 ? 19.797 1.174 11.766 1 81.81 258 VAL B C 1
ATOM 4319 O O . VAL B 1 258 ? 21.016 1.074 11.938 1 81.81 258 VAL B O 1
ATOM 4322 N N . ARG B 1 259 ? 19.297 2.287 11.328 1 76.25 259 ARG B N 1
ATOM 4323 C CA . ARG B 1 259 ? 20.094 3.467 11.008 1 76.25 259 ARG B CA 1
ATOM 4324 C C . ARG B 1 259 ? 20.734 4.043 12.266 1 76.25 259 ARG B C 1
ATOM 4326 O O . ARG B 1 259 ? 21.812 4.645 12.195 1 76.25 259 ARG B O 1
ATOM 4333 N N . ARG B 1 260 ? 20.016 3.811 13.266 1 70.38 260 ARG B N 1
ATOM 4334 C CA . ARG B 1 260 ? 20.547 4.289 14.539 1 70.38 260 ARG B CA 1
ATOM 4335 C C . ARG B 1 260 ? 21.75 3.461 14.984 1 70.38 260 ARG B C 1
ATOM 4337 O O . ARG B 1 260 ? 22.672 3.984 15.602 1 70.38 260 ARG B O 1
ATOM 4344 N N . PHE B 1 261 ? 21.797 2.125 14.555 1 68.12 261 PHE B N 1
ATOM 4345 C CA . PHE B 1 261 ? 22.844 1.235 15.016 1 68.12 261 PHE B CA 1
ATOM 4346 C C . PHE B 1 261 ? 23.922 1.083 13.953 1 68.12 261 PHE B C 1
ATOM 4348 O O . PHE B 1 261 ? 24.984 0.5 14.203 1 68.12 261 PHE B O 1
ATOM 4355 N N . MET B 1 262 ? 23.703 1.261 12.711 1 61.16 262 MET B N 1
ATOM 4356 C CA . MET B 1 262 ? 24.734 1.175 11.688 1 61.16 262 MET B CA 1
ATOM 4357 C C . MET B 1 262 ? 25.75 2.311 11.836 1 61.16 262 MET B C 1
ATOM 4359 O O . MET B 1 262 ? 25.359 3.467 12.008 1 61.16 262 MET B O 1
ATOM 4363 N N . PRO B 1 263 ? 27 1.992 12.148 1 58.31 263 PRO B N 1
ATOM 4364 C CA . PRO B 1 263 ? 28.031 3.016 12.297 1 58.31 263 PRO B CA 1
ATOM 4365 C C . PRO B 1 263 ? 28.094 3.982 11.117 1 58.31 263 PRO B C 1
ATOM 4367 O O . PRO B 1 263 ? 27.938 3.564 9.969 1 58.31 263 PRO B O 1
ATOM 4370 N N . LYS B 1 264 ? 27.734 5.156 11.336 1 54.28 264 LYS B N 1
ATOM 4371 C CA . LYS B 1 264 ? 27.938 6.207 10.336 1 54.28 264 LYS B CA 1
ATOM 4372 C C . LYS B 1 264 ? 29.188 5.941 9.508 1 54.28 264 LYS B C 1
ATOM 4374 O O . LYS B 1 264 ? 30.266 5.738 10.055 1 54.28 264 LYS B O 1
ATOM 4379 N N . LYS B 1 265 ? 29.078 5.324 8.438 1 43.31 265 LYS B N 1
ATOM 4380 C CA . LYS B 1 265 ? 30.328 5.281 7.688 1 43.31 265 LYS B CA 1
ATOM 4381 C C . LYS B 1 265 ? 31.125 6.574 7.855 1 43.31 265 LYS B C 1
ATOM 4383 O O . LYS B 1 265 ? 30.594 7.664 7.613 1 43.31 265 LYS B O 1
ATOM 4388 N N . ALA B 1 266 ? 32.094 6.652 8.633 1 41 266 ALA B N 1
ATOM 4389 C CA . ALA B 1 266 ? 33.094 7.711 8.703 1 41 266 ALA B CA 1
ATOM 4390 C C . ALA B 1 266 ? 33.438 8.25 7.312 1 41 266 ALA B C 1
ATOM 4392 O O . ALA B 1 266 ? 33.719 7.48 6.398 1 41 266 ALA B O 1
ATOM 4393 N N . THR B 1 267 ? 32.594 9.141 6.824 1 39.97 267 THR B N 1
ATOM 4394 C CA . THR B 1 267 ? 33.188 9.828 5.688 1 39.97 267 THR B CA 1
ATOM 4395 C C . THR B 1 267 ? 34.719 9.742 5.754 1 39.97 267 THR B C 1
ATOM 4397 O O . THR B 1 267 ? 35.312 10.211 6.715 1 39.97 267 THR B O 1
ATOM 4400 N N . VAL B 1 268 ? 35.281 8.773 5.277 1 39.19 268 VAL B N 1
ATOM 4401 C CA . VAL B 1 268 ? 36.719 8.938 5.082 1 39.19 268 VAL B CA 1
ATOM 4402 C C . VAL B 1 268 ? 37.062 10.406 4.848 1 39.19 268 VAL B C 1
ATOM 4404 O O . VAL B 1 268 ? 36.656 10.977 3.82 1 39.19 268 VAL B O 1
ATOM 4407 N N . GLU B 1 269 ? 36.906 11.227 5.797 1 34.5 269 GLU B N 1
ATOM 4408 C CA . GLU B 1 269 ? 37.719 12.445 5.645 1 34.5 269 GLU B CA 1
ATOM 4409 C C . GLU B 1 269 ? 38.969 12.188 4.793 1 34.5 269 GLU B C 1
ATOM 4411 O O . GLU B 1 269 ? 39.75 11.273 5.082 1 34.5 269 GLU B O 1
ATOM 4416 N N . GLU B 1 270 ? 38.812 12.398 3.547 1 36 270 GLU B N 1
ATOM 4417 C CA . GLU B 1 270 ? 40.031 12.531 2.742 1 36 270 GLU B CA 1
ATOM 4418 C C . GLU B 1 270 ? 41.219 12.945 3.604 1 36 270 GLU B C 1
ATOM 4420 O O . GLU B 1 270 ? 41.281 14.094 4.047 1 36 270 GLU B O 1
ATOM 4425 N N . ARG B 1 271 ? 41.562 12.125 4.562 1 34.66 271 ARG B N 1
ATOM 4426 C CA . ARG B 1 271 ? 42.938 12.43 4.996 1 34.66 271 ARG B CA 1
ATOM 4427 C C . ARG B 1 271 ? 43.75 13.016 3.85 1 34.66 271 ARG B C 1
ATOM 4429 O O . ARG B 1 271 ? 43.938 12.367 2.811 1 34.66 271 ARG B O 1
ATOM 4436 N N . SER B 1 272 ? 43.594 14.352 3.709 1 36.16 272 SER B N 1
ATOM 4437 C CA . SER B 1 272 ? 44.594 15.047 2.9 1 36.16 272 SER B CA 1
ATOM 4438 C C . SER B 1 272 ? 45.906 14.289 2.865 1 36.16 272 SER B C 1
ATOM 4440 O O . SER B 1 272 ? 46.531 14.039 3.91 1 36.16 272 SER B O 1
ATOM 4442 N N . LEU B 1 273 ? 45.938 13.242 2.121 1 36.28 273 LEU B N 1
ATOM 4443 C CA . LEU B 1 273 ? 47.312 12.797 1.898 1 36.28 273 LEU B CA 1
ATOM 4444 C C . LEU B 1 273 ? 48.281 13.953 2.102 1 36.28 273 LEU B C 1
ATOM 4446 O O . LEU B 1 273 ? 48.094 15.047 1.578 1 36.28 273 LEU B O 1
ATOM 4450 N N . PRO B 1 274 ? 48.875 14.023 3.264 1 37.03 274 PRO B N 1
ATOM 4451 C CA . PRO B 1 274 ? 49.875 15.094 3.213 1 37.03 274 PRO B CA 1
ATOM 4452 C C . PRO B 1 274 ? 50.438 15.328 1.805 1 37.03 274 PRO B C 1
ATOM 4454 O O . PRO B 1 274 ? 50.75 14.367 1.102 1 37.03 274 PRO B O 1
ATOM 4457 N N . LEU B 1 275 ? 49.781 16.141 1.054 1 31.8 275 LEU B N 1
ATOM 4458 C CA . LEU B 1 275 ? 50.531 16.594 -0.097 1 31.8 275 LEU B CA 1
ATOM 4459 C C . LEU B 1 275 ? 52.031 16.438 0.155 1 31.8 275 LEU B C 1
ATOM 4461 O O . LEU B 1 275 ? 52.562 17.016 1.104 1 31.8 275 LEU B O 1
ATOM 4465 N N . LEU B 1 276 ? 52.5 15.211 0.12 1 35 276 LEU B N 1
ATOM 4466 C CA . LEU B 1 276 ? 53.938 15.109 -0.08 1 35 276 LEU B CA 1
ATOM 4467 C C . LEU B 1 276 ? 54.469 16.359 -0.771 1 35 276 LEU B C 1
ATOM 4469 O O . LEU B 1 276 ? 54.156 16.625 -1.931 1 35 276 LEU B O 1
ATOM 4473 N N . SER B 1 277 ? 54.344 17.531 -0.02 1 31.55 277 SER B N 1
ATOM 4474 C CA . SER B 1 277 ? 55.219 18.641 -0.441 1 31.55 277 SER B CA 1
ATOM 4475 C C . SER B 1 277 ? 56.406 18.125 -1.246 1 31.55 277 SER B C 1
ATOM 4477 O O . SER B 1 277 ? 57.094 17.219 -0.81 1 31.55 277 SER B O 1
ATOM 4479 N N . GLU B 1 278 ? 56.156 18.062 -2.535 1 30.28 278 GLU B N 1
ATOM 4480 C CA . GLU B 1 278 ? 57.25 17.969 -3.492 1 30.28 278 GLU B CA 1
ATOM 4481 C C . GLU B 1 278 ? 58.531 18.625 -2.943 1 30.28 278 GLU B C 1
ATOM 4483 O O . GLU B 1 278 ? 58.75 19.812 -3.125 1 30.28 278 GLU B O 1
ATOM 4488 N N . LYS B 1 279 ? 58.719 18.562 -1.569 1 35.5 279 LYS B N 1
ATOM 4489 C CA . LYS B 1 279 ? 60.125 18.734 -1.316 1 35.5 279 LYS B CA 1
ATOM 4490 C C . LYS B 1 279 ? 60.969 17.953 -2.33 1 35.5 279 LYS B C 1
ATOM 4492 O O . LYS B 1 279 ? 61.031 16.719 -2.285 1 35.5 279 LYS B O 1
ATOM 4497 N N . THR B 1 280 ? 60.781 18.375 -3.656 1 32.12 280 THR B N 1
ATOM 4498 C CA . THR B 1 280 ? 61.656 18.156 -4.805 1 32.12 280 THR B CA 1
ATOM 4499 C C . THR B 1 280 ? 63.094 17.906 -4.355 1 32.12 280 THR B C 1
ATOM 4501 O O . THR B 1 280 ? 63.656 18.703 -3.607 1 32.12 280 THR B O 1
ATOM 4504 N N . LEU B 1 281 ? 63.438 16.609 -4.211 1 35.03 281 LEU B N 1
ATOM 4505 C CA . LEU B 1 281 ? 64.812 16.078 -4.324 1 35.03 281 LEU B CA 1
ATOM 4506 C C . LEU B 1 281 ? 65.688 16.969 -5.184 1 35.03 281 LEU B C 1
ATOM 4508 O O . LEU B 1 281 ? 65.625 16.891 -6.414 1 35.03 281 LEU B O 1
ATOM 4512 N N . SER B 1 282 ? 65.562 18.344 -5.023 1 34.66 282 SER B N 1
ATOM 4513 C CA . SER B 1 282 ? 66.688 19.078 -5.551 1 34.66 282 SER B CA 1
ATOM 4514 C C . SER B 1 282 ? 68 18.406 -5.156 1 34.66 282 SER B C 1
ATOM 4516 O O . SER B 1 282 ? 68.438 18.516 -4.004 1 34.66 282 SER B O 1
ATOM 4518 N N . ILE B 1 283 ? 68.188 17.141 -5.496 1 35.34 283 ILE B N 1
ATOM 4519 C CA . ILE B 1 283 ? 69.5 16.578 -5.594 1 35.34 283 ILE B CA 1
ATOM 4520 C C . ILE B 1 283 ? 70.5 17.625 -6.117 1 35.34 283 ILE B C 1
ATOM 4522 O O . ILE B 1 283 ? 70.312 18.094 -7.25 1 35.34 283 ILE B O 1
ATOM 4526 N N . GLU B 1 284 ? 70.812 18.578 -5.262 1 33.81 284 GLU B N 1
ATOM 4527 C CA . GLU B 1 284 ? 72.062 19.344 -5.516 1 33.81 284 GLU B CA 1
ATOM 4528 C C . GLU B 1 284 ? 73.125 18.484 -6.152 1 33.81 284 GLU B C 1
ATOM 4530 O O . GLU B 1 284 ? 73.625 17.547 -5.539 1 33.81 284 GLU B O 1
ATOM 4535 N N . TYR B 1 285 ? 72.938 18.156 -7.461 1 34.28 285 TYR B N 1
ATOM 4536 C CA . TYR B 1 285 ? 74.125 17.719 -8.195 1 34.28 285 TYR B CA 1
ATOM 4537 C C . TYR B 1 285 ? 75.375 18.5 -7.762 1 34.28 285 TYR B C 1
ATOM 4539 O O . TYR B 1 285 ? 75.438 19.719 -7.887 1 34.28 285 TYR B O 1
ATOM 4547 N N . GLY B 1 286 ? 76 18.188 -6.621 1 32.97 286 GLY B N 1
ATOM 4548 C CA . GLY B 1 286 ? 77.312 18.609 -6.246 1 32.97 286 GLY B CA 1
ATOM 4549 C C . GLY B 1 286 ? 78.25 18.828 -7.441 1 32.97 286 GLY B C 1
ATOM 4550 O O . GLY B 1 286 ? 78.312 17.984 -8.328 1 32.97 286 GLY B O 1
ATOM 4551 N N . SER B 1 287 ? 78.312 20.047 -7.977 1 30.41 287 SER B N 1
ATOM 4552 C CA . SER B 1 287 ? 79.375 20.484 -8.836 1 30.41 287 SER B CA 1
ATOM 4553 C C . SER B 1 287 ? 80.75 19.922 -8.367 1 30.41 287 SER B C 1
ATOM 4555 O O . SER B 1 287 ? 81.188 20.188 -7.246 1 30.41 287 SER B O 1
ATOM 4557 N N . VAL B 1 288 ? 81 18.672 -8.586 1 30.86 288 VAL B N 1
ATOM 4558 C CA . VAL B 1 288 ? 82.375 18.297 -8.562 1 30.86 288 VAL B CA 1
ATOM 4559 C C . VAL B 1 288 ? 83.25 19.344 -9.312 1 30.86 288 VAL B C 1
ATOM 4561 O O . VAL B 1 288 ? 83 19.609 -10.484 1 30.86 288 VAL B O 1
ATOM 4564 N N . SER B 1 289 ? 83.688 20.344 -8.609 1 25.94 289 SER B N 1
ATOM 4565 C CA . SER B 1 289 ? 84.938 21.125 -8.961 1 25.94 289 SER B CA 1
ATOM 4566 C C . SER B 1 289 ? 86 20.203 -9.453 1 25.94 289 SER B C 1
ATOM 4568 O O . SER B 1 289 ? 86.562 19.438 -8.68 1 25.94 289 SER B O 1
ATOM 4570 N N . VAL B 1 290 ? 85.688 19.547 -10.586 1 26.52 290 VAL B N 1
ATOM 4571 C CA . VAL B 1 290 ? 86.938 19.562 -11.391 1 26.52 290 VAL B CA 1
ATOM 4572 C C . VAL B 1 290 ? 87.062 20.922 -12.078 1 26.52 290 VAL B C 1
ATOM 4574 O O . VAL B 1 290 ? 86.062 21.469 -12.594 1 26.52 290 VAL B O 1
#

pLDDT: mean 84.41, std 18.58, range [25.09, 98.31]

Radius of gyration: 31.23 Å; Cα contacts (8 Å, |Δi|>4): 651; chains: 2; bounding box: 118×90×51 Å

Sequence (580 aa):
MTRPSPNLRWLRWINALVYVVQRLVNTRFSSSIRPASQRHETLITPDRYAFSIWGVIYLLLPVAIIVDCFCPVLSIFSFIDDPLRLLFTLACLANMGWTVSFSNDYVNVATVILVIQWLALGILFSQIISTRRDYGFSFPRFVCSELGLTMYFAWTSAATLISFAVTFQYFADGYLSLMSYVVFLSLLTVATVSILVYARDIAYAAVAIWALVGIAVKDVQGLDTATEQISLSIRAAATQSAAIIAAFVVITISRKIVRRFMPKKATVEERSLPLLSEKTLSIEYGSVSVMTRPSPNLRWLRWINALVYVVQRLVNTRFSSSIRPASQRHETLITPDRYAFSIWGVIYLLLPVAIIVDCFCPVLSIFSFIDDPLRLLFTLACLANMGWTVSFSNDYVNVATVILVIQWLALGILFSQIISTRRDYGFSFPRFVCSELGLTMYFAWTSAATLISFAVTFQYFADGYLSLMSYVVFLSLLTVATVSILVYARDIAYAAVAIWALVGIAVKDVQGLDTATEQISLSIRAAATQSAAIIAAFVVITISRKIVRRFMPKKATVEERSLPLLSEKTLSIEYGSVSV

Foldseek 3Di:
DPDADPPLLCLLVVLVVLLVVLVVLCVVLVVLQVVLCVVLPALLFFAPVLVCVVVVLNVQAVLQSVCVNPPVVLHLCVVDHSVLSVLSSLLSVLSSVLSVCSSVVVLVSSLVSLVSNLVSLVVVLVSVLVCCVVVNDDPSSCSRHVLSSLLVNLLSLSVNLVSVQSVVCVVVVHYDDLVSLLVSLVVSLVVLLCCCVPSVDVSSLVSLLSSLQRSLPDDDPDDDPVVNVSSNVSSVSSVVSSVVSVVSNVVSVVVVVVVVVPPPPPPPPPPPPPPPPCPVCVVVPPPPPD/DPPQPPPLLCLLVVLVVLLVVLVVLCVVLVVLQVVLCVVLPALLFFAPVLVCVVVVLNVQAVLQSVCVNPPVVLHLCVVDHSVLSVLSSLLSVLSSVLSVCSSVVVLVSSLVSLVSNLVSLVVVLVSVLVCCVVVNDDPSSCRRHVLSSLLVNLLSLSVNLVSVQSVVCVVVVHYDDLVSLLVSLVVSLVVLLCCCVPSVDVSSLVSSLSSLQRSLPDDDPDDDPVVNVSSNVSSVSSVVSSVVSVVSNVVSVVVVVVVVVPPPPPPPPPPVPPPPPCPPCPVPPPPPPD

Organism: Pythium oligandrum (NCBI:txid41045)

Nearest PDB structures (foldseek):
  8fbj-assembly1_A  TM=3.991E-01  e=2.939E+00  synthetic construct

Solvent-accessible surface area (backbone atoms only — not comparable to full-atom values): 30770 Å² total; per-residue (Å²): 125,83,73,78,69,80,80,54,61,64,52,52,55,50,39,49,49,49,46,52,53,33,51,54,52,47,63,72,44,50,80,38,42,60,60,38,46,64,73,53,61,49,80,68,49,45,32,76,72,48,60,54,52,53,58,56,35,67,56,34,42,54,47,22,48,50,30,45,69,74,37,45,89,44,19,65,68,67,77,45,64,58,74,58,57,51,30,55,42,49,28,37,52,24,50,45,50,22,54,55,29,35,48,68,68,34,45,61,60,18,32,55,32,37,47,51,24,40,52,32,36,48,54,52,47,52,49,53,52,49,45,34,70,73,72,45,87,50,69,67,31,35,70,40,28,45,46,23,54,40,42,46,36,30,47,38,52,56,48,40,50,41,32,49,50,37,36,51,20,61,75,64,73,43,85,72,56,64,66,60,54,42,48,49,54,31,51,53,41,47,54,40,46,48,38,34,73,75,66,60,39,61,60,36,40,52,42,46,35,46,47,24,50,20,23,34,69,45,77,82,78,90,57,53,73,72,56,44,50,42,45,52,20,46,22,47,36,26,46,35,43,31,50,39,46,50,50,48,51,52,50,49,53,51,52,54,52,50,60,71,67,48,74,73,72,70,70,72,64,74,68,68,60,74,67,72,67,74,69,66,76,67,65,72,71,68,75,70,81,118,126,82,71,75,68,80,79,52,61,63,52,50,57,50,41,48,51,48,44,53,52,33,52,53,52,47,61,73,45,50,78,36,40,60,58,39,47,63,73,52,60,50,81,66,48,45,32,76,71,48,61,54,51,53,59,56,36,66,56,35,41,55,45,22,47,49,30,46,68,76,37,43,88,45,18,65,67,68,76,43,64,59,74,58,56,52,32,56,41,47,28,37,52,24,50,43,51,23,53,55,27,36,48,70,67,35,45,62,60,19,31,55,33,37,48,51,25,40,52,32,37,47,53,54,47,54,51,53,52,49,46,34,70,73,72,45,88,49,70,68,31,35,69,40,27,44,45,24,55,40,42,46,37,29,45,38,51,55,49,39,51,40,32,49,51,36,35,51,21,61,76,63,73,42,83,72,57,62,66,59,56,43,48,50,54,31,50,53,40,47,53,41,46,48,39,33,72,76,64,60,40,61,63,36,40,51,41,46,34,47,46,24,50,19,22,35,69,45,80,83,79,91,59,53,72,70,56,44,50,42,46,51,20,46,21,47,36,27,44,34,42,31,49,40,47,51,50,50,52,51,50,49,51,48,52,54,53,48,60,70,68,49,73,72,74,68,68,72,64,73,68,68,60,69,70,70,65,75,73,64,80,69,68,73,75,71,75,71,83,119